Protein 2YPS (pdb70)

Nearest PDB structures (foldseek):
  2yps-assembly2_B  TM=1.010E+00  e=1.483E-20  Homo sapiens
  2yps-assembly1_A  TM=9.875E-01  e=2.876E-18  Homo sapiens
  2yps-assembly3_C  TM=1.005E+00  e=6.438E-18  Homo sapiens
  5f0p-assembly1_C  TM=9.413E-01  e=4.312E-15  Homo sapiens
  6koi-assembly3_F  TM=7.894E-01  e=1.561E-06  Homo sapiens

CATH classification: 3.30.1520.10

Foldseek 3Di:
DDDDPWDKAWAWAQPDPAQPGWIKIWIAIPDPLAPDRIAIDIGGPVLVVVLCVVCVVPFPDDFDDQDDGDCVNVVVNRVRVRVRLVVQCVDVRSSVDPSNNCSRHVD/DDKAWAWAAVDFQGRKIKIWIADPDPLAPDRIAIDIGGPVLLVVLCVVCVVPHPDDFDDQDDGDCVVVVVVNRVRVRVRLCVQCVDVRSSVDPSNNCSRHND/DDWAWAWAAPDFQPGKIKIWIADPDPLAPDRIAIDIGGPVLVVVLCVVCVVPFPDDFDDQDDGDPPVVNRVRVRVRLVVQCVDVRSSVDPSNNVSRHD/DDWAWAWAAVDAQGNKIKIWIADPDPLAPDRIAIDIGGPVLVVVLCVVCVVPFPDDFDDQDDGDVPVVNRVRVRVRLVVQCVDVRSSVDQSNNCSRHVDGD

Organism: Homo sapiens (NCBI:txid9606)

Sequence (408 aa):
SMPPSNFLEIDVSNPGRGRFTTYEIRVKTNLPIFKLKESTVRRRYSDFEWLRSELERESKVVVPPLPGKAFNFIEERKQGLEQFINKVAGHPLAQNERCLHMFLQDENFLEIDVSNGRGRFTTYEIRVKTNLPIFKLKESTVRRRYSDFEWLRSELERESKVVVPPLPGKAFDNFIEERKQGLEQFINKVAGHPLAQNERCLHMFLQDENFLEIDVSNGRGRFTTYEIRVKTNLPIFKLKESTVRRRYSDFEWLRSELERESKVVVPPLPGKAFIEERKQGLEQFINKVAGHPLAQNERCLHMFLQDNFLEIDVSNGRGRFTTYEIRVKTNLPIFKLKESTVRRRYSDFEWLRSELERESKVVVPPLPGKAFIEERKQGLEQFINKVAGHPLAQNERCLHMFLQDEII

Structure (mmCIF, N/CA/C/O backbone):
data_2YPS
#
_entry.id   2YPS
#
_cell.length_a   69.840
_cell.length_b   81.700
_cell.length_c   184.460
_cell.angle_alpha   90.00
_cell.angle_beta   90.00
_cell.angle_gamma   90.00
#
_symmetry.space_group_name_H-M   'C 2 2 21'
#
loop_
_entity.id
_entity.type
_entity.pdbx_description
1 polymer 'SORTING NEXIN-3'
2 water water
#
loop_
_atom_site.group_PDB
_atom_site.id
_atom_site.type_symbol
_atom_site.label_atom_id
_atom_site.label_alt_id
_atom_site.label_comp_id
_atom_site.label_asym_id
_atom_site.label_entity_id
_atom_site.label_seq_id
_atom_site.pdbx_PDB_ins_code
_atom_site.Cartn_x
_atom_site.Cartn_y
_atom_site.Cartn_z
_atom_site.occupancy
_atom_site.B_iso_or_equiv
_atom_site.auth_seq_id
_atom_site.auth_comp_id
_atom_site.auth_asym_id
_atom_site.auth_atom_id
_atom_site.pdbx_PDB_model_num
ATOM 1 N N . SER A 1 1 ? -15.995 28.610 -26.702 1.00 95.68 -1 SER A N 1
ATOM 2 C CA . SER A 1 1 ? -15.020 29.753 -26.633 1.00 98.55 -1 SER A CA 1
ATOM 3 C C . SER A 1 1 ? -14.868 30.490 -27.984 1.00 93.03 -1 SER A C 1
ATOM 4 O O . SER A 1 1 ? 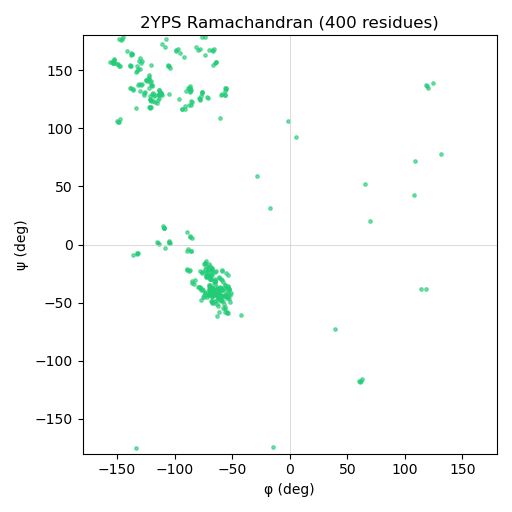-14.961 29.882 -29.060 1.00 92.10 -1 SER A O 1
ATOM 6 N N . MET A 1 2 ? -14.679 31.806 -27.900 1.00 83.19 0 MET A N 1
ATOM 7 C CA . MET A 1 2 ? -14.340 32.641 -29.047 1.00 77.10 0 MET A CA 1
ATOM 8 C C . MET A 1 2 ? -13.192 33.506 -28.538 1.00 68.99 0 MET A C 1
ATOM 9 O O . MET A 1 2 ? -13.368 34.207 -27.566 1.00 68.13 0 MET A O 1
ATOM 11 N N . PRO A 1 3 ? -12.003 33.406 -29.114 1.00 65.25 24 PRO A N 1
ATOM 12 C CA . PRO A 1 3 ? -10.874 34.161 -28.565 1.00 62.09 24 PRO A CA 1
ATOM 13 C C . PRO A 1 3 ? -10.695 35.531 -29.210 1.00 58.29 24 PRO A C 1
ATOM 14 O O . PRO A 1 3 ? -11.194 35.773 -30.301 1.00 60.75 24 PRO A O 1
ATOM 18 N N . PRO A 1 4 ? -9.965 36.429 -28.547 1.00 55.04 25 PRO A N 1
ATOM 19 C CA . PRO A 1 4 ? -9.730 37.781 -29.033 1.00 55.36 25 PRO A CA 1
ATOM 20 C C . PRO A 1 4 ? -8.688 37.798 -30.149 1.00 58.91 25 PRO A C 1
ATOM 21 O O . PRO A 1 4 ? -8.150 36.737 -30.495 1.00 57.60 25 PRO A O 1
ATOM 25 N N . SER A 1 5 ? -8.383 38.958 -30.726 1.00 67.06 26 SER A N 1
ATOM 26 C CA . SER A 1 5 ? -7.266 39.000 -31.700 1.00 70.57 26 SER A CA 1
ATOM 27 C C . SER A 1 5 ? -5.902 38.586 -31.073 1.00 73.29 26 SER A C 1
ATOM 28 O O . SER A 1 5 ? -5.275 39.363 -30.335 1.00 74.99 26 SER A O 1
ATOM 31 N N . ASN A 1 6 ? -5.436 37.395 -31.466 1.00 69.34 27 ASN A N 1
ATOM 32 C CA . ASN A 1 6 ? -4.396 36.647 -30.775 1.00 64.12 27 ASN A CA 1
ATOM 33 C C . ASN A 1 6 ? -3.514 35.993 -31.785 1.00 59.06 27 ASN A C 1
ATOM 34 O O . ASN A 1 6 ? -3.900 35.843 -32.961 1.00 56.50 27 ASN A O 1
ATOM 39 N N . PHE A 1 7 ? -2.364 35.513 -31.317 1.00 53.67 28 PHE A N 1
ATOM 40 C CA . PHE A 1 7 ? -1.587 34.572 -32.123 1.00 51.38 28 PHE A CA 1
ATOM 41 C C . PHE A 1 7 ? -1.093 33.330 -31.343 1.00 48.23 28 PHE A C 1
ATOM 42 O O . PHE A 1 7 ? -0.928 33.339 -30.124 1.00 43.00 28 PHE A O 1
ATOM 50 N N . LEU A 1 8 ? -0.898 32.256 -32.099 1.00 47.41 29 LEU A N 1
ATOM 51 C CA . LEU A 1 8 ? -0.434 30.987 -31.581 1.00 45.68 29 LEU A CA 1
ATOM 52 C C . LEU A 1 8 ? 0.348 30.275 -32.664 1.00 44.26 29 LEU A C 1
ATOM 53 O O . LEU A 1 8 ? -0.227 29.758 -33.611 1.00 46.61 29 LEU A O 1
ATOM 58 N N . GLU A 1 9 ? 1.663 30.250 -32.513 1.00 44.71 30 GLU A N 1
ATOM 59 C CA . GLU A 1 9 ? 2.533 29.562 -33.456 1.00 43.62 30 GLU A CA 1
ATOM 60 C C . GLU A 1 9 ? 3.165 28.383 -32.717 1.00 40.69 30 GLU A C 1
ATOM 61 O O . GLU A 1 9 ? 3.678 28.551 -31.612 1.00 40.12 30 GLU A O 1
ATOM 63 N N . ILE A 1 10 ? 3.084 27.198 -33.319 1.00 38.86 31 ILE A N 1
ATOM 64 C CA . ILE A 1 10 ? 3.713 26.014 -32.777 1.00 39.56 31 ILE A CA 1
ATOM 65 C C . ILE A 1 10 ? 4.576 25.395 -33.839 1.00 42.82 31 ILE A C 1
ATOM 66 O O . ILE A 1 10 ? 4.136 25.165 -34.961 1.00 46.55 31 ILE A O 1
ATOM 71 N N . ASP A 1 11 ? 5.817 25.101 -33.490 1.00 47.39 32 ASP A N 1
ATOM 72 C CA . ASP A 1 11 ? 6.758 24.554 -34.456 1.00 51.91 32 ASP A CA 1
ATOM 73 C C . ASP A 1 11 ? 7.245 23.213 -33.986 1.00 45.94 32 ASP A C 1
ATOM 74 O O . ASP A 1 11 ? 7.539 23.030 -32.803 1.00 46.26 32 ASP A O 1
ATOM 79 N N . VAL A 1 12 ? 7.316 22.268 -34.907 1.00 44.40 33 VAL A N 1
ATOM 80 C CA . VAL A 1 12 ? 7.884 20.966 -34.596 1.00 45.30 33 VAL A CA 1
ATOM 81 C C . VAL A 1 12 ? 9.187 20.833 -35.356 1.00 48.47 33 VAL A C 1
ATOM 82 O O . VAL A 1 12 ? 9.222 21.106 -36.553 1.00 57.08 33 VAL A O 1
ATOM 86 N N . SER A 1 13 ? 10.263 20.456 -34.677 1.00 52.15 34 SER A N 1
ATOM 87 C CA . SER A 1 13 ? 11.591 20.364 -35.324 1.00 57.65 34 SER A CA 1
ATOM 88 C C . SER A 1 13 ? 12.437 19.280 -34.693 1.00 61.20 34 SER A C 1
ATOM 89 O O . SER A 1 13 ? 12.232 18.959 -33.536 1.00 56.54 34 SER A O 1
ATOM 92 N N . ASN A 1 14 ? 13.401 18.729 -35.433 1.00 76.24 35 ASN A N 1
ATOM 93 C CA . ASN A 1 14 ? 14.280 17.650 -34.837 1.00 86.86 35 ASN A CA 1
ATOM 94 C C . ASN A 1 14 ? 15.394 17.931 -33.778 1.00 96.89 35 ASN A C 1
ATOM 95 O O . ASN A 1 14 ? 15.542 17.167 -32.803 1.00 100.28 35 ASN A O 1
ATOM 100 N N . PRO A 1 15 ? 16.169 19.015 -33.949 1.00 112.74 36 PRO A N 1
ATOM 101 C CA . PRO A 1 15 ? 17.509 19.096 -33.326 1.00 124.24 36 PRO A CA 1
ATOM 102 C C . PRO A 1 15 ? 17.680 18.305 -32.021 1.00 117.59 36 PRO A C 1
ATOM 103 O O . PRO A 1 15 ? 18.695 17.635 -31.841 1.00 107.69 36 PRO A O 1
ATOM 107 N N . GLY A 1 21 ? 16.841 11.136 -30.747 1.00 79.30 42 GLY A N 1
ATOM 108 C CA . GLY A 1 21 ? 17.167 9.789 -30.271 1.00 83.76 42 GLY A CA 1
ATOM 109 C C . GLY A 1 21 ? 16.910 8.664 -31.276 1.00 83.72 42 GLY A C 1
ATOM 110 O O . GLY A 1 21 ? 16.554 8.912 -32.434 1.00 84.78 42 GLY A O 1
ATOM 111 N N . ARG A 1 22 ? 17.104 7.421 -30.817 1.00 89.85 43 ARG A N 1
ATOM 112 C CA . ARG A 1 22 ? 16.837 6.200 -31.627 1.00 91.59 43 ARG A CA 1
ATOM 113 C C . ARG A 1 22 ? 15.543 5.484 -31.177 1.00 82.67 43 ARG A C 1
ATOM 114 O O . ARG A 1 22 ? 15.324 5.300 -29.973 1.00 76.39 43 ARG A O 1
ATOM 116 N N . GLY A 1 23 ? 14.659 5.170 -32.131 1.00 75.85 44 GLY A N 1
ATOM 117 C CA . GLY A 1 23 ? 13.440 4.390 -31.851 1.00 64.10 44 GLY A CA 1
ATOM 118 C C . GLY A 1 23 ? 12.466 5.055 -30.896 1.00 58.68 44 GLY A C 1
ATOM 119 O O . GLY A 1 23 ? 11.891 6.103 -31.199 1.00 62.79 44 GLY A O 1
ATOM 120 N N . ARG A 1 24 ? 12.253 4.455 -29.724 1.00 49.83 45 ARG A N 1
ATOM 121 C CA . ARG A 1 24 ? 11.359 5.054 -28.766 1.00 44.76 45 ARG A CA 1
ATOM 122 C C . ARG A 1 24 ? 11.953 6.300 -28.153 1.00 41.88 45 ARG A C 1
ATOM 123 O O . ARG A 1 24 ? 11.223 7.087 -27.584 1.00 40.99 45 ARG A O 1
ATOM 131 N N . PHE A 1 25 ? 13.261 6.475 -28.224 1.00 39.88 46 PHE A N 1
ATOM 132 C CA . PHE A 1 25 ? 13.874 7.681 -27.672 1.00 37.31 46 PHE A CA 1
ATOM 133 C C . PHE A 1 25 ? 13.887 8.839 -28.646 1.00 35.68 46 PHE A C 1
ATOM 134 O O . PHE A 1 25 ? 14.209 9.932 -28.284 1.00 35.07 46 PHE A O 1
ATOM 142 N N . THR A 1 26 ? 13.478 8.624 -29.880 1.00 35.79 47 THR A N 1
ATOM 143 C CA . THR A 1 26 ? 13.321 9.728 -30.829 1.00 35.77 47 THR A CA 1
ATOM 144 C C . THR A 1 26 ? 12.382 10.774 -30.263 1.00 35.50 47 THR A C 1
ATOM 145 O O . THR A 1 26 ? 11.287 10.462 -29.846 1.00 36.39 47 THR A O 1
ATOM 149 N N . THR A 1 27 ? 12.804 12.016 -30.261 1.00 38.77 48 THR A N 1
ATOM 150 C CA . THR A 1 27 ? 12.002 13.110 -29.758 1.00 41.55 48 THR A CA 1
ATOM 151 C C . THR A 1 27 ? 11.947 14.254 -30.755 1.00 41.39 48 THR A C 1
ATOM 152 O O . THR A 1 27 ? 12.821 14.377 -31.596 1.00 37.31 48 THR A O 1
ATOM 156 N N . TYR A 1 28 ? 10.936 15.119 -30.582 1.00 40.53 49 TYR A N 1
ATOM 157 C CA . TYR A 1 28 ? 10.743 16.288 -31.405 1.00 41.69 49 TYR A CA 1
ATOM 158 C C . TYR A 1 28 ? 10.756 17.497 -30.483 1.00 42.32 49 TYR A C 1
ATOM 159 O O . TYR A 1 28 ? 10.303 17.423 -29.361 1.00 50.68 49 TYR A O 1
ATOM 168 N N . GLU A 1 29 ? 11.309 18.602 -30.936 1.00 41.89 50 GLU A N 1
ATOM 169 C CA . GLU A 1 29 ? 11.318 19.803 -30.148 1.00 41.65 50 GLU A CA 1
ATOM 170 C C . GLU A 1 29 ? 10.043 20.502 -30.538 1.00 37.45 50 GLU A C 1
ATOM 171 O O . GLU A 1 29 ? 9.716 20.563 -31.725 1.00 36.06 50 GLU A O 1
ATOM 174 N N . ILE A 1 30 ? 9.278 20.965 -29.554 1.00 34.68 51 ILE A N 1
ATOM 175 C CA . ILE A 1 30 ? 8.036 21.665 -29.830 1.00 33.24 51 ILE A CA 1
ATOM 176 C C . ILE A 1 30 ? 8.116 23.043 -29.213 1.00 33.83 51 ILE A C 1
ATOM 177 O O . ILE A 1 30 ? 8.228 23.171 -28.001 1.00 34.44 51 ILE A O 1
ATOM 182 N N . ARG A 1 31 ? 8.035 24.056 -30.062 1.00 34.72 52 ARG A N 1
ATOM 183 C CA . ARG A 1 31 ? 8.213 25.454 -29.676 1.00 39.62 52 ARG A CA 1
ATOM 184 C C . ARG A 1 31 ? 6.881 26.178 -29.823 1.00 39.20 52 ARG A C 1
ATOM 185 O O . ARG A 1 31 ? 6.230 26.059 -30.851 1.00 40.22 52 ARG A O 1
ATOM 187 N N . VAL A 1 32 ? 6.478 26.888 -28.783 1.00 39.14 53 VAL A N 1
ATOM 188 C CA . VAL A 1 32 ? 5.219 27.624 -28.763 1.00 39.99 53 VAL A CA 1
ATOM 189 C C . VAL A 1 32 ? 5.496 29.097 -28.519 1.00 40.83 53 VAL A C 1
ATOM 190 O O . VAL A 1 32 ? 6.245 29.445 -27.595 1.00 42.23 53 VAL A O 1
ATOM 194 N N . LYS A 1 33 ? 4.953 29.941 -29.375 1.00 41.08 54 LYS A N 1
ATOM 195 C CA . LYS A 1 33 ? 4.937 31.385 -29.149 1.00 45.28 54 LYS A CA 1
ATOM 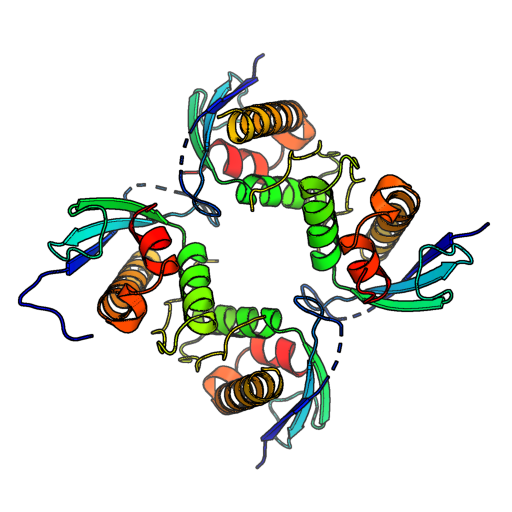196 C C . LYS A 1 33 ? 3.497 31.790 -29.148 1.00 39.61 54 LYS A C 1
ATOM 197 O O . LYS A 1 33 ? 2.783 31.518 -30.115 1.00 36.65 54 LYS A O 1
ATOM 203 N N . THR A 1 34 ? 3.068 32.442 -28.089 1.00 37.30 55 THR A N 1
ATOM 204 C CA . THR A 1 34 ? 1.711 32.897 -28.037 1.00 38.18 55 THR A CA 1
ATOM 205 C C . THR A 1 34 ? 1.535 34.072 -27.101 1.00 39.55 55 THR A C 1
ATOM 206 O O . THR A 1 34 ? 2.325 34.256 -26.167 1.00 40.08 55 THR A O 1
ATOM 210 N N . ASN A 1 35 ? 0.469 34.838 -27.345 1.00 40.58 56 ASN A N 1
ATOM 211 C CA . ASN A 1 35 ? -0.025 35.818 -26.379 1.00 42.14 56 ASN A CA 1
ATOM 212 C C . ASN A 1 35 ? -1.342 35.424 -25.729 1.00 45.26 56 ASN A C 1
ATOM 213 O O . ASN A 1 35 ? -2.014 36.269 -25.139 1.00 49.73 56 ASN A O 1
ATOM 218 N N . LEU A 1 36 ? -1.747 34.161 -25.861 1.00 49.30 57 LEU A N 1
ATOM 219 C CA . LEU A 1 36 ? -3.023 33.704 -25.291 1.00 49.58 57 LEU A CA 1
ATOM 220 C C . LEU A 1 36 ? -2.836 33.512 -23.791 1.00 51.23 57 LEU A C 1
ATOM 221 O O . LEU A 1 36 ? -1.862 32.891 -23.369 1.00 52.28 57 LEU A O 1
ATOM 226 N N . PRO A 1 37 ? -3.715 34.112 -22.968 1.00 50.69 58 PRO A N 1
ATOM 227 C CA . PRO A 1 37 ? -3.500 34.085 -21.515 1.00 52.10 58 PRO A CA 1
ATOM 228 C C . PRO A 1 37 ? -3.626 32.681 -20.860 1.00 55.20 58 PRO A C 1
ATOM 229 O O . PRO A 1 37 ? -3.073 32.449 -19.780 1.00 53.48 58 PRO A O 1
ATOM 233 N N . ILE A 1 38 ? -4.374 31.788 -21.514 1.00 54.01 59 ILE A N 1
ATOM 234 C CA . ILE A 1 38 ? -4.632 30.439 -21.028 1.00 54.71 59 ILE A CA 1
ATOM 235 C C . ILE A 1 38 ? -3.315 29.655 -20.856 1.00 53.84 59 ILE A C 1
ATOM 236 O O . ILE A 1 38 ? -3.220 28.836 -19.964 1.00 56.13 59 ILE A O 1
ATOM 241 N N . PHE A 1 39 ? -2.304 29.964 -21.665 1.00 50.51 60 PHE A N 1
ATOM 242 C CA . PHE A 1 39 ? -0.957 29.389 -21.534 1.00 49.82 60 PHE A CA 1
ATOM 243 C C . PHE A 1 39 ? -0.098 29.999 -20.425 1.00 47.69 60 PHE A C 1
ATOM 244 O O . PHE A 1 39 ? 0.093 31.180 -20.394 1.00 52.87 60 PHE A O 1
ATOM 252 N N . LYS A 1 40 ? 0.413 29.196 -19.516 1.00 48.45 61 LYS A N 1
ATOM 253 C CA . LYS A 1 40 ? 1.331 29.686 -18.483 1.00 53.32 61 LYS A CA 1
ATOM 254 C C . LYS A 1 40 ? 2.555 30.453 -19.052 1.00 53.30 61 LYS A C 1
ATOM 255 O O . LYS A 1 40 ? 2.985 31.422 -18.467 1.00 53.00 61 LYS A O 1
ATOM 257 N N . LEU A 1 41 ? 3.083 30.025 -20.195 1.00 52.47 62 LEU A N 1
ATOM 258 C CA . LEU A 1 41 ? 4.277 30.647 -20.789 1.00 52.74 62 LEU A CA 1
ATOM 259 C C . LEU A 1 41 ? 4.006 31.142 -22.188 1.00 50.54 62 LEU A C 1
ATOM 260 O O . LEU A 1 41 ? 3.275 30.511 -22.956 1.00 48.25 62 LEU A O 1
ATOM 265 N N . LYS A 1 42 ? 4.591 32.276 -22.532 1.00 49.43 63 LYS A N 1
ATOM 266 C CA . LYS A 1 42 ? 4.334 32.896 -23.827 1.00 51.20 63 LYS A CA 1
ATOM 267 C C . LYS A 1 42 ? 5.318 32.379 -24.869 1.00 48.68 63 LYS A C 1
ATOM 268 O O . LYS A 1 42 ? 5.068 32.463 -26.058 1.00 47.06 63 LYS A O 1
ATOM 274 N N . GLU A 1 43 ? 6.438 31.865 -24.392 1.00 49.40 64 GLU A N 1
ATOM 275 C CA . GLU A 1 43 ? 7.415 31.194 -25.214 1.00 52.77 64 GLU A CA 1
ATOM 276 C C . GLU A 1 43 ? 7.838 29.946 -24.460 1.00 50.35 64 GLU A C 1
ATOM 277 O O . GLU A 1 43 ? 8.136 30.033 -23.261 1.00 49.13 64 GLU A O 1
ATOM 283 N N . SER A 1 44 ? 7.894 28.805 -25.147 1.00 43.34 65 SER A N 1
ATOM 284 C CA . SER A 1 44 ? 8.340 27.599 -24.499 1.00 40.56 65 SER A CA 1
ATOM 285 C C . SER A 1 44 ? 8.960 26.651 -25.474 1.00 37.90 65 SER A C 1
ATOM 286 O O . SER A 1 44 ? 8.698 26.719 -26.659 1.00 36.28 65 SER A O 1
ATOM 289 N N . THR A 1 45 ? 9.755 25.735 -24.942 1.00 38.48 66 THR A N 1
ATOM 290 C CA . THR A 1 45 ? 10.229 24.590 -25.681 1.00 38.22 66 THR A CA 1
ATOM 291 C C . THR A 1 45 ? 10.031 23.320 -24.866 1.00 37.70 66 THR A C 1
ATOM 292 O O . THR A 1 45 ? 10.301 23.288 -23.674 1.00 37.72 66 THR A O 1
ATOM 296 N N . VAL A 1 46 ? 9.565 22.255 -25.513 1.00 34.88 67 VAL A N 1
ATOM 297 C CA . VAL A 1 46 ? 9.529 20.979 -24.846 1.00 33.14 67 VAL A CA 1
ATOM 298 C C . VAL A 1 46 ? 9.994 19.949 -25.801 1.00 32.88 67 VAL A C 1
ATOM 299 O O . VAL A 1 46 ? 10.034 20.183 -27.003 1.00 33.70 67 VAL A O 1
ATOM 303 N N . ARG A 1 47 ? 10.326 18.794 -25.253 1.00 33.89 68 ARG A N 1
ATOM 304 C CA . ARG A 1 47 ? 10.775 17.661 -26.043 1.00 33.74 68 ARG A CA 1
ATOM 305 C C . ARG A 1 47 ? 9.727 16.548 -25.894 1.00 31.57 68 ARG A C 1
ATOM 306 O O . ARG A 1 47 ? 9.420 16.108 -24.782 1.00 32.05 68 ARG A O 1
ATOM 310 N N . ARG A 1 48 ? 9.164 16.116 -27.004 1.00 29.43 69 ARG A N 1
ATOM 311 C CA . ARG A 1 48 ? 8.096 15.134 -26.977 1.00 28.34 69 ARG A CA 1
ATOM 312 C C . ARG A 1 48 ? 8.358 13.991 -27.914 1.00 29.19 69 ARG A C 1
ATOM 313 O O . ARG A 1 48 ? 8.992 14.136 -28.952 1.00 30.92 69 ARG A O 1
ATOM 321 N N . ARG A 1 49 ? 7.839 12.842 -27.561 1.00 30.27 70 ARG A N 1
ATOM 322 C CA . ARG A 1 49 ? 7.928 11.675 -28.421 1.00 30.96 70 ARG A CA 1
ATOM 323 C C . ARG A 1 49 ? 6.670 11.488 -29.186 1.00 30.76 70 ARG A C 1
ATOM 324 O O . ARG A 1 49 ? 5.638 12.079 -28.884 1.00 31.54 70 ARG A O 1
ATOM 332 N N . TYR A 1 50 ? 6.746 10.635 -30.177 1.00 31.69 71 TYR A N 1
ATOM 333 C CA . TYR A 1 50 ? 5.577 10.310 -30.936 1.00 32.06 71 TYR A CA 1
ATOM 334 C C . TYR A 1 50 ? 4.500 9.840 -29.995 1.00 33.54 71 TYR A C 1
ATOM 335 O O . TYR A 1 50 ? 3.332 10.186 -30.136 1.00 37.35 71 TYR A O 1
ATOM 344 N N . SER A 1 51 ? 4.869 9.051 -29.012 1.00 34.02 72 SER A N 1
ATOM 345 C CA . SER A 1 51 ? 3.834 8.446 -28.199 1.00 36.64 72 SER A CA 1
ATOM 346 C C . SER A 1 51 ? 3.058 9.473 -27.305 1.00 34.04 72 SER A C 1
ATOM 347 O O . SER A 1 51 ? 1.996 9.136 -26.770 1.00 34.17 72 SER A O 1
ATOM 350 N N . ASP A 1 52 ? 3.669 10.625 -27.073 1.00 31.43 73 ASP A N 1
ATOM 351 C CA . ASP A 1 52 ? 3.049 11.677 -26.342 1.00 31.96 73 ASP A CA 1
ATOM 352 C C . ASP A 1 52 ? 1.910 12.257 -27.199 1.00 33.36 73 ASP A C 1
ATOM 353 O O . ASP A 1 52 ? 0.960 12.823 -26.670 1.00 32.34 73 ASP A O 1
ATOM 358 N N . PHE A 1 53 ? 2.032 12.145 -28.511 1.00 33.63 74 PHE A N 1
ATOM 359 C CA . PHE A 1 53 ? 0.993 12.632 -29.399 1.00 34.57 74 PHE A CA 1
ATOM 360 C C . PHE A 1 53 ? -0.152 11.652 -29.349 1.00 33.23 74 PHE A C 1
ATOM 361 O O . PHE A 1 53 ? -1.288 12.040 -29.297 1.00 37.94 74 PHE A O 1
ATOM 369 N N . GLU A 1 54 ? 0.152 10.389 -29.422 1.00 30.97 75 GLU A N 1
ATOM 370 C CA . GLU A 1 54 ? -0.848 9.361 -29.198 1.00 30.99 75 GLU A CA 1
ATOM 371 C C . GLU A 1 54 ? -1.561 9.596 -27.874 1.00 31.27 75 GLU A C 1
ATOM 372 O O . GLU A 1 54 ? -2.769 9.510 -27.791 1.00 32.02 75 GLU A O 1
ATOM 378 N N . TRP A 1 55 ? -0.803 9.862 -26.813 1.00 32.37 76 TRP A N 1
ATOM 379 C CA . TRP A 1 55 ? -1.388 10.066 -25.469 1.00 32.70 76 TRP A CA 1
ATOM 380 C C . TRP A 1 55 ? -2.301 11.255 -25.460 1.00 33.68 76 TRP A C 1
ATOM 381 O O . TRP A 1 55 ? -3.375 11.173 -24.908 1.00 36.31 76 TRP A O 1
ATOM 392 N N . LEU A 1 56 ? -1.895 12.339 -26.117 1.00 31.22 77 LEU A N 1
ATOM 393 C CA . LEU A 1 56 ? -2.697 13.514 -26.148 1.00 30.94 77 LEU A CA 1
ATOM 394 C C . LEU A 1 56 ? -4.019 13.219 -26.818 1.00 32.22 77 LEU A C 1
ATOM 395 O O . LEU A 1 56 ? -5.073 13.656 -26.331 1.00 33.21 77 LEU A O 1
ATOM 400 N N . ARG A 1 57 ? -3.973 12.498 -27.933 1.00 31.28 78 ARG A N 1
ATOM 401 C CA . ARG A 1 57 ? -5.172 12.201 -28.685 1.00 31.07 78 ARG A CA 1
ATOM 402 C C . ARG A 1 57 ? -6.143 11.395 -27.832 1.00 33.17 78 ARG A C 1
ATOM 403 O O . ARG A 1 57 ? -7.362 11.638 -27.872 1.00 36.27 78 ARG A O 1
ATOM 411 N N . SER A 1 58 ? -5.637 10.430 -27.072 1.00 32.35 79 SER A N 1
ATOM 412 C CA . SER A 1 58 ? -6.506 9.655 -26.223 1.00 33.72 79 SER A CA 1
ATOM 413 C C . SER A 1 58 ? -7.075 10.435 -25.048 1.00 36.04 79 SER A C 1
ATOM 414 O O . SER A 1 58 ? -8.221 10.196 -24.701 1.00 38.10 79 SER A O 1
ATOM 417 N N . GLU A 1 59 ? -6.292 11.316 -24.417 1.00 34.40 80 GLU A N 1
ATOM 418 C CA . GLU A 1 59 ? -6.825 12.112 -23.346 1.00 36.28 80 GLU A CA 1
ATOM 419 C C . GLU A 1 59 ? -7.957 12.934 -23.917 1.00 35.52 80 GLU A C 1
ATOM 420 O O . GLU A 1 59 ? -9.016 13.022 -23.310 1.00 35.44 80 GLU A O 1
ATOM 426 N N . LEU A 1 60 ? -7.736 13.540 -25.072 1.00 34.02 81 LEU A N 1
ATOM 427 C CA . LEU A 1 60 ? -8.736 14.422 -25.631 1.00 34.64 81 LEU A CA 1
ATOM 428 C C . LEU A 1 60 ? -10.024 13.679 -25.965 1.00 38.36 81 LEU A C 1
ATOM 429 O O . LEU A 1 60 ? -11.097 14.216 -25.762 1.00 39.25 81 LEU A O 1
ATOM 434 N N . GLU A 1 61 ? -9.922 12.439 -26.431 1.00 38.86 82 GLU A N 1
ATOM 435 C CA . GLU A 1 61 ? -11.124 11.677 -26.750 1.00 39.88 82 GLU A CA 1
ATOM 436 C C . GLU A 1 61 ? -11.838 11.277 -25.483 1.00 42.88 82 GLU A C 1
ATOM 437 O O . GLU A 1 61 ? -13.011 11.033 -25.503 1.00 42.13 82 GLU A O 1
ATOM 443 N N . ARG A 1 62 ? -11.100 11.132 -24.394 1.00 48.10 83 ARG A N 1
ATOM 444 C CA . ARG A 1 62 ? -11.696 10.775 -23.137 1.00 54.85 83 ARG A CA 1
ATOM 445 C C . ARG A 1 62 ? -12.422 11.934 -22.486 1.00 58.97 83 ARG A C 1
ATOM 446 O O . ARG A 1 62 ? -13.497 11.734 -21.966 1.00 73.31 83 ARG A O 1
ATOM 454 N N . GLU A 1 63 ? -11.873 13.133 -22.567 1.00 61.43 84 GLU A N 1
ATOM 455 C CA . GLU A 1 63 ? -12.291 14.247 -21.721 1.00 67.61 84 GLU A CA 1
ATOM 456 C C . GLU A 1 63 ? -12.938 15.388 -22.464 1.00 70.66 84 GLU A C 1
ATOM 457 O O . GLU A 1 63 ? -13.252 16.402 -21.864 1.00 77.78 84 GLU A O 1
ATOM 463 N N . SER A 1 64 ? -13.085 15.270 -23.773 1.00 71.81 85 SER A N 1
ATOM 464 C CA . SER A 1 64 ? -13.535 16.393 -24.579 1.00 67.27 85 SER A CA 1
ATOM 465 C C . SER A 1 64 ? -14.387 15.856 -25.702 1.00 72.39 85 SER A C 1
ATOM 466 O O . SER A 1 64 ? -14.526 14.636 -25.871 1.00 60.97 85 SER A O 1
ATOM 468 N N . LYS A 1 65 ? -14.921 16.786 -26.483 1.00 76.24 86 LYS A N 1
ATOM 469 C CA . LYS A 1 65 ? -15.697 16.452 -27.664 1.00 87.43 86 LYS A CA 1
ATOM 470 C C . LYS A 1 65 ? -14.876 16.714 -28.931 1.00 84.70 86 LYS A C 1
ATOM 471 O O . LYS A 1 65 ? -15.365 16.531 -30.044 1.00 84.77 86 LYS A O 1
ATOM 473 N N . VAL A 1 66 ? -13.624 17.131 -28.755 1.00 85.55 87 VAL A N 1
ATOM 474 C CA . VAL A 1 66 ? -12.742 17.434 -29.892 1.00 80.92 87 VAL A CA 1
ATOM 475 C C . VAL A 1 66 ? -12.633 16.210 -30.807 1.00 71.22 87 VAL A C 1
ATOM 476 O O . VAL A 1 66 ? -12.504 15.087 -30.312 1.00 63.58 87 VAL A O 1
ATOM 480 N N . VAL A 1 67 ? -12.753 16.432 -32.117 1.00 61.97 88 VAL A N 1
ATOM 481 C CA . VAL A 1 67 ? -12.431 15.405 -33.099 1.00 65.38 88 VAL A CA 1
ATOM 482 C C . VAL A 1 67 ? -10.981 15.642 -33.504 1.00 58.54 88 VAL A C 1
ATOM 483 O O . VAL A 1 67 ? -10.635 16.684 -34.035 1.00 55.65 88 VAL A O 1
ATOM 487 N N . VAL A 1 68 ? -10.145 14.668 -33.210 1.00 52.06 89 VAL A N 1
ATOM 488 C CA . VAL A 1 68 ? -8.717 14.842 -33.273 1.00 50.95 89 VAL A CA 1
ATOM 489 C C . VAL A 1 68 ? -8.245 14.552 -34.700 1.00 46.37 89 VAL A C 1
ATOM 490 O O . VAL A 1 68 ? -8.649 13.569 -35.284 1.00 45.80 89 VAL A O 1
ATOM 494 N N . PRO A 1 69 ? -7.431 15.430 -35.278 1.00 41.14 90 PRO A N 1
ATOM 495 C CA . PRO A 1 69 ? -6.960 15.140 -36.622 1.00 42.01 90 PRO A CA 1
ATOM 496 C C . PRO A 1 69 ? -6.049 13.915 -36.663 1.00 39.44 90 PRO A C 1
ATOM 497 O O . PRO A 1 69 ? -5.594 13.466 -35.624 1.00 40.11 90 PRO A O 1
ATOM 501 N N . PRO A 1 70 ? -5.745 13.413 -37.855 1.00 39.33 91 PRO A N 1
ATOM 502 C CA . PRO A 1 70 ? -4.897 12.210 -37.980 1.00 39.83 91 PRO A CA 1
ATOM 503 C C . PRO A 1 70 ? -3.484 12.432 -37.540 1.00 40.26 91 PRO A C 1
ATOM 504 O O . PRO A 1 70 ? -3.007 13.589 -37.533 1.00 45.55 91 PRO A O 1
ATOM 508 N N . LEU A 1 71 ? -2.835 11.357 -37.121 1.00 39.39 92 LEU A N 1
ATOM 509 C CA . LEU A 1 71 ? -1.399 11.385 -36.868 1.00 39.60 92 LEU A CA 1
ATOM 510 C C . LEU A 1 71 ? -0.760 10.644 -38.016 1.00 38.65 92 LEU A C 1
ATOM 511 O O . LEU A 1 71 ? -1.407 9.794 -38.599 1.00 38.31 92 LEU A O 1
ATOM 516 N N . PRO A 1 72 ? 0.516 10.972 -38.342 1.00 39.99 93 PRO A N 1
ATOM 517 C CA . PRO A 1 72 ? 1.116 10.529 -39.614 1.00 40.17 93 PRO A CA 1
ATOM 518 C C . PRO A 1 72 ? 1.585 9.095 -39.657 1.00 42.95 93 PRO A C 1
ATOM 519 O O . PRO A 1 72 ? 1.636 8.521 -40.744 1.00 46.67 93 PRO A O 1
ATOM 523 N N . GLY A 1 73 ? 1.864 8.486 -38.502 1.00 43.50 94 GLY A N 1
ATOM 524 C CA . GLY A 1 73 ? 2.275 7.079 -38.451 1.00 41.15 94 GLY A CA 1
ATOM 525 C C . GLY A 1 73 ? 3.588 7.046 -37.740 1.00 42.65 94 GLY A C 1
ATOM 526 O O . GLY A 1 73 ? 4.432 7.868 -38.020 1.00 41.75 94 GLY A O 1
ATOM 527 N N . LYS A 1 74 ? 3.784 6.060 -36.870 1.00 47.98 95 LYS A N 1
ATOM 528 C CA . LYS A 1 74 ? 5.047 5.886 -36.151 1.00 52.29 95 LYS A CA 1
ATOM 529 C C . LYS A 1 74 ? 6.121 5.351 -37.091 1.00 65.47 95 LYS A C 1
ATOM 530 O O . LYS A 1 74 ? 5.823 4.790 -38.171 1.00 64.82 95 LYS A O 1
ATOM 534 N N . ALA A 1 75 ? 7.375 5.481 -36.658 1.00 78.43 96 ALA A N 1
ATOM 535 C CA . ALA A 1 75 ? 8.520 5.203 -37.523 1.00 88.36 96 ALA A CA 1
ATOM 536 C C . ALA A 1 75 ? 8.777 3.725 -37.698 1.00 103.42 96 ALA A C 1
ATOM 537 O O . ALA A 1 75 ? 8.992 3.317 -38.820 1.00 106.13 96 ALA A O 1
ATOM 539 N N . PHE A 1 76 ? 8.790 2.959 -36.600 1.00 111.13 97 PHE A N 1
ATOM 540 C CA . PHE A 1 76 ? 9.012 1.501 -36.606 1.00 115.95 97 PHE A CA 1
ATOM 541 C C . PHE A 1 76 ? 8.817 0.839 -37.986 1.00 121.37 97 PHE A C 1
ATOM 542 O O . PHE A 1 76 ? 9.189 -0.323 -38.219 1.00 119.48 97 PHE A O 1
ATOM 544 N N . ASN A 1 92 ? 13.260 12.340 -46.296 1.00 109.60 113 ASN A N 1
ATOM 545 C CA . ASN A 1 92 ? 12.054 11.700 -46.838 1.00 110.73 113 ASN A CA 1
ATOM 546 C C . ASN A 1 92 ? 11.070 11.266 -45.735 1.00 108.74 113 ASN A C 1
ATOM 547 O O . ASN A 1 92 ? 10.007 11.900 -45.522 1.00 92.46 113 ASN A O 1
ATOM 549 N N . PHE A 1 93 ? 11.463 10.197 -45.030 1.00 110.67 114 PHE A N 1
ATOM 550 C CA . PHE A 1 93 ? 10.631 9.554 -43.995 1.00 101.21 114 PHE A CA 1
ATOM 551 C C . PHE A 1 93 ? 10.381 10.555 -42.855 1.00 97.29 114 PHE A C 1
ATOM 552 O O . PHE A 1 93 ? 9.246 10.983 -42.633 1.00 90.38 114 PHE A O 1
ATOM 554 N N . ILE A 1 94 ? 11.457 10.997 -42.206 1.00 95.48 115 ILE A N 1
ATOM 555 C CA . ILE A 1 94 ? 11.352 11.858 -41.030 1.00 92.44 115 ILE A CA 1
ATOM 556 C C . ILE A 1 94 ? 10.746 13.250 -41.290 1.00 86.93 115 ILE A C 1
ATOM 557 O O . ILE A 1 94 ? 10.077 13.787 -40.410 1.00 82.34 115 ILE A O 1
ATOM 559 N N . GLU A 1 95 ? 10.937 13.833 -42.474 1.00 84.16 116 GLU A N 1
ATOM 560 C CA . GLU A 1 95 ? 10.442 15.204 -42.701 1.00 85.67 116 GLU A CA 1
ATOM 561 C C . GLU A 1 95 ? 8.925 15.212 -42.966 1.00 84.34 116 GLU A C 1
ATOM 562 O O . GLU A 1 95 ? 8.229 16.135 -42.530 1.00 87.39 116 GLU A O 1
ATOM 564 N N . GLU A 1 96 ? 8.420 14.201 -43.677 1.00 81.88 117 GLU A N 1
ATOM 565 C CA . GLU A 1 96 ? 6.957 14.033 -43.844 1.00 80.04 117 GLU A CA 1
ATOM 566 C C . GLU A 1 96 ? 6.269 13.885 -42.468 1.00 72.76 117 GLU A C 1
ATOM 567 O O . GLU A 1 96 ? 5.168 14.431 -42.233 1.00 69.70 117 GLU A O 1
ATOM 569 N N . ARG A 1 97 ? 6.946 13.153 -41.576 1.00 62.69 118 ARG A N 1
ATOM 570 C CA . ARG A 1 97 ? 6.433 12.847 -40.257 1.00 58.17 118 ARG A CA 1
ATOM 571 C C . ARG A 1 97 ? 6.374 14.120 -39.428 1.00 59.46 118 ARG A C 1
ATOM 572 O O . ARG A 1 97 ? 5.339 14.418 -38.835 1.00 61.71 118 ARG A O 1
ATOM 577 N N . LYS A 1 98 ? 7.459 14.884 -39.425 1.00 62.27 119 LYS A N 1
ATOM 578 C CA . LYS A 1 98 ? 7.492 16.202 -38.750 1.00 66.03 119 LYS A CA 1
ATOM 579 C C . LYS A 1 98 ? 6.369 17.139 -39.224 1.00 63.12 119 LYS A C 1
ATOM 580 O O . LYS A 1 98 ? 5.661 17.736 -38.424 1.00 60.81 119 LYS A O 1
ATOM 582 N N . GLN A 1 99 ? 6.181 17.224 -40.530 1.00 65.91 120 GLN A N 1
ATOM 583 C CA . GLN A 1 99 ? 5.140 18.091 -41.062 1.00 63.05 120 GLN A CA 1
ATOM 584 C C . GLN A 1 99 ? 3.758 17.600 -40.629 1.00 59.69 120 GLN A C 1
ATOM 585 O O . GLN A 1 99 ? 2.858 18.410 -40.461 1.00 59.36 120 GLN A O 1
ATOM 587 N N . GLY A 1 100 ? 3.590 16.287 -40.464 1.00 54.94 121 GLY A N 1
ATOM 588 C CA . GLY A 1 100 ? 2.304 15.737 -40.052 1.00 52.73 121 GLY A CA 1
ATOM 589 C C . GLY A 1 100 ? 2.014 16.081 -38.606 1.00 52.44 121 GLY A C 1
ATOM 590 O O . GLY A 1 100 ? 0.883 16.459 -38.228 1.00 48.96 121 GLY A O 1
ATOM 591 N N . LEU A 1 101 ? 3.054 15.931 -37.796 1.00 49.58 122 LEU A N 1
ATOM 592 C CA . LEU A 1 101 ? 2.976 16.221 -36.396 1.00 43.96 122 LEU A CA 1
ATOM 593 C C . LEU A 1 101 ? 2.676 17.690 -36.187 1.00 44.33 122 LEU A C 1
ATOM 594 O O . LEU A 1 101 ? 1.903 18.060 -35.296 1.00 41.20 122 LEU A O 1
ATOM 599 N N . GLU A 1 102 ? 3.279 18.545 -37.010 1.00 49.20 123 GLU A N 1
ATOM 600 C CA . GLU A 1 102 ? 3.054 19.990 -36.899 1.00 48.68 123 GLU A CA 1
ATOM 601 C C . GLU A 1 102 ? 1.631 20.405 -37.270 1.00 43.58 123 GLU A C 1
ATOM 602 O O . GLU A 1 102 ? 1.078 21.273 -36.618 1.00 40.74 123 GLU A O 1
ATOM 608 N N . GLN A 1 103 ? 1.060 19.834 -38.335 1.00 45.54 124 GLN A N 1
ATOM 609 C CA . GLN A 1 103 ? -0.361 20.137 -38.696 1.00 46.96 124 GLN A CA 1
ATOM 610 C C . GLN A 1 103 ? -1.269 19.697 -37.578 1.00 45.91 124 GLN A C 1
ATOM 611 O O . GLN A 1 103 ? -2.160 20.440 -37.161 1.00 52.41 124 GLN A O 1
ATOM 613 N N . PHE A 1 104 ? -1.023 18.486 -37.088 1.00 41.05 125 PHE A N 1
ATOM 614 C CA . PHE A 1 104 ? -1.805 17.922 -36.032 1.00 38.22 125 PHE A CA 1
ATOM 615 C C . PHE A 1 104 ? -1.856 18.842 -34.843 1.00 37.92 125 PHE A C 1
ATOM 616 O O . PHE A 1 104 ? -2.930 19.247 -34.421 1.00 39.05 125 PHE A O 1
ATOM 624 N N . ILE A 1 105 ? -0.694 19.182 -34.286 1.00 36.49 126 ILE A N 1
ATOM 625 C CA . ILE A 1 105 ? -0.687 19.973 -33.044 1.00 35.22 126 ILE A CA 1
ATOM 626 C C . ILE A 1 105 ? -1.199 21.403 -33.248 1.00 37.85 126 ILE A C 1
ATOM 627 O O . ILE A 1 105 ? -1.729 21.990 -32.325 1.00 40.68 126 ILE A O 1
ATOM 632 N N . ASN A 1 106 ? -1.028 21.996 -34.427 1.00 38.27 127 ASN A N 1
ATOM 633 C CA . ASN A 1 106 ? -1.634 23.302 -34.662 1.00 39.76 127 ASN A CA 1
ATOM 634 C C . ASN A 1 106 ? -3.164 23.274 -34.714 1.00 41.57 127 ASN A C 1
ATOM 635 O O . ASN A 1 106 ? -3.796 24.177 -34.194 1.00 39.46 127 ASN A O 1
ATOM 640 N N . LYS A 1 107 ? -3.754 22.268 -35.369 1.00 44.70 128 LYS A N 1
ATOM 641 C CA . LYS A 1 107 ? -5.227 22.149 -35.443 1.00 43.95 128 LYS A CA 1
ATOM 642 C C . LYS A 1 107 ? -5.815 21.911 -34.082 1.00 43.46 128 LYS A C 1
ATOM 643 O O . LYS A 1 107 ? -6.692 22.631 -33.640 1.00 43.11 128 LYS A O 1
ATOM 647 N N . VAL A 1 108 ? -5.256 20.954 -33.353 1.00 43.41 129 VAL A N 1
ATOM 648 C CA . VAL A 1 108 ? -5.705 20.706 -31.991 1.00 41.61 129 VAL A CA 1
ATOM 649 C C . VAL A 1 108 ? -5.586 21.904 -31.106 1.00 43.61 129 VAL A C 1
ATOM 650 O O . VAL A 1 108 ? -6.552 22.323 -30.498 1.00 44.05 129 VAL A O 1
ATOM 654 N N . ALA A 1 109 ? -4.400 22.493 -31.023 1.00 48.33 130 ALA A N 1
ATOM 655 C CA . ALA A 1 109 ? -4.193 23.650 -30.130 1.00 48.79 130 ALA A CA 1
ATOM 656 C C . ALA A 1 109 ? -5.020 24.849 -30.549 1.00 48.84 130 ALA A C 1
ATOM 657 O O . ALA A 1 109 ? -5.264 25.730 -29.749 1.00 51.46 130 ALA A O 1
ATOM 659 N N . GLY A 1 110 ? -5.405 24.899 -31.817 1.00 49.75 131 GLY A N 1
ATOM 660 C CA . GLY A 1 110 ? -6.248 25.975 -32.313 1.00 55.51 131 GLY A CA 1
ATOM 661 C C . GLY A 1 110 ? -7.684 25.859 -31.864 1.00 60.20 131 GLY A C 1
ATOM 662 O O . GLY A 1 110 ? -8.439 26.809 -31.948 1.00 67.82 131 GLY A O 1
ATOM 663 N N . HIS A 1 111 ? -8.055 24.680 -31.392 1.00 63.82 132 HIS A N 1
ATOM 664 C CA . HIS A 1 111 ? -9.425 24.354 -31.104 1.00 64.44 132 HIS A CA 1
ATOM 665 C C . HIS A 1 111 ? -9.730 24.836 -29.693 1.00 73.05 132 HIS A C 1
ATOM 666 O O . HIS A 1 111 ? -9.051 24.460 -28.751 1.00 69.68 132 HIS A O 1
ATOM 673 N N . PRO A 1 112 ? -10.758 25.681 -29.533 1.00 88.55 133 PRO A N 1
ATOM 674 C CA . PRO A 1 112 ? -10.941 26.319 -28.224 1.00 97.06 133 PRO A CA 1
ATOM 675 C C . PRO A 1 112 ? -11.380 25.310 -27.153 1.00 96.28 133 PRO A C 1
ATOM 676 O O . PRO A 1 112 ? -11.087 25.518 -25.971 1.00 99.33 133 PRO A O 1
ATOM 680 N N . LEU A 1 113 ? -12.033 24.220 -27.567 1.00 88.13 134 LEU A N 1
ATOM 681 C CA . LEU A 1 113 ? -12.279 23.074 -26.682 1.00 81.93 134 LEU A CA 1
ATOM 682 C C . LEU A 1 113 ? -10.997 22.383 -26.202 1.00 81.38 134 LEU A C 1
ATOM 683 O O . LEU A 1 113 ? -10.898 22.038 -25.026 1.00 89.66 134 LEU A O 1
ATOM 688 N N . ALA A 1 114 ? -10.015 22.191 -27.086 1.00 68.56 135 ALA A N 1
ATOM 689 C CA . ALA A 1 114 ? -8.754 21.592 -26.690 1.00 64.73 135 ALA A CA 1
ATOM 690 C C . ALA A 1 114 ? -7.929 22.514 -25.786 1.00 62.54 135 ALA A C 1
ATOM 691 O O . ALA A 1 114 ? -7.274 22.057 -24.853 1.00 59.55 135 ALA A O 1
ATOM 693 N N . GLN A 1 115 ? -7.967 23.811 -26.069 1.00 59.74 136 GLN A N 1
ATOM 694 C CA . GLN A 1 115 ? -7.326 24.826 -25.224 1.00 61.91 136 GLN A CA 1
ATOM 695 C C . GLN A 1 115 ? -7.758 24.813 -23.768 1.00 63.54 136 GLN A C 1
ATOM 696 O O . GLN A 1 115 ? -7.046 25.221 -22.884 1.00 75.50 136 GLN A O 1
ATOM 702 N N . ASN A 1 116 ? -8.929 24.311 -23.513 1.00 67.93 137 ASN A N 1
ATOM 703 C CA . ASN A 1 116 ? -9.439 24.277 -22.174 1.00 75.90 137 ASN A CA 1
ATOM 704 C C . ASN A 1 116 ? -8.985 23.067 -21.371 1.00 71.68 137 ASN A C 1
ATOM 705 O O . ASN A 1 116 ? -9.561 22.810 -20.310 1.00 76.30 137 ASN A O 1
ATOM 710 N N . GLU A 1 117 ? -8.095 22.240 -21.926 1.00 65.56 138 GLU A N 1
ATOM 711 C CA . GLU A 1 117 ? -7.838 20.897 -21.358 1.00 62.18 138 GLU A CA 1
ATOM 712 C C . GLU A 1 117 ? -6.443 20.792 -20.791 1.00 55.79 138 GLU A C 1
ATOM 713 O O . GLU A 1 117 ? -5.498 21.127 -21.462 1.00 57.57 138 GLU A O 1
ATOM 719 N N . ARG A 1 118 ? -6.344 20.318 -19.557 1.00 54.89 139 ARG A N 1
ATOM 720 C CA . ARG A 1 118 ? -5.087 20.212 -18.824 1.00 55.81 139 ARG A CA 1
ATOM 721 C C . ARG A 1 118 ? -4.076 19.371 -19.644 1.00 53.58 139 ARG A C 1
ATOM 722 O O . ARG A 1 118 ? -2.903 19.692 -19.686 1.00 54.97 139 ARG A O 1
ATOM 726 N N . CYS A 1 119 ? -4.558 18.368 -20.374 1.00 51.62 140 CYS A N 1
ATOM 727 C CA . CYS A 1 119 ? -3.714 17.482 -21.162 1.00 48.85 140 CYS A CA 1
ATOM 728 C C . CYS A 1 119 ? -2.963 18.193 -22.288 1.00 45.31 140 CYS A C 1
ATOM 729 O O . CYS A 1 119 ? -1.788 17.926 -22.518 1.00 41.39 140 CYS A O 1
ATOM 732 N N . LEU A 1 120 ? -3.625 19.129 -22.960 1.00 43.67 141 LEU A N 1
ATOM 733 C CA . LEU A 1 120 ? -2.948 19.958 -23.973 1.00 40.74 141 LEU A CA 1
ATOM 734 C C . LEU A 1 120 ? -1.821 20.826 -23.380 1.00 41.38 141 LEU A C 1
ATOM 735 O O . LEU A 1 120 ? -0.761 20.934 -23.949 1.00 41.17 141 LEU A O 1
ATOM 740 N N . HIS A 1 121 ? -2.064 21.437 -22.239 1.00 43.20 142 HIS A N 1
ATOM 741 C CA . HIS A 1 121 ? -1.056 22.249 -21.606 1.00 45.61 142 HIS A CA 1
ATOM 742 C C . HIS A 1 121 ? 0.107 21.448 -21.052 1.00 43.91 142 HIS A C 1
ATOM 743 O O . HIS A 1 121 ? 1.242 21.918 -21.067 1.00 42.59 142 HIS A O 1
ATOM 750 N N . MET A 1 122 ? -0.170 20.273 -20.526 1.00 43.11 143 MET A N 1
ATOM 751 C CA . MET A 1 122 ? 0.913 19.435 -20.087 1.00 46.32 143 MET A CA 1
ATOM 752 C C . MET A 1 122 ? 1.772 19.051 -21.296 1.00 42.71 143 MET A C 1
ATOM 753 O O . MET A 1 122 ? 2.997 18.992 -21.220 1.00 44.42 143 MET A O 1
ATOM 758 N N . PHE A 1 123 ? 1.114 18.788 -22.410 1.00 38.93 144 PHE A N 1
ATOM 759 C CA . PHE A 1 123 ? 1.800 18.339 -23.583 1.00 37.77 144 PHE A CA 1
ATOM 760 C C . PHE A 1 123 ? 2.671 19.446 -24.123 1.00 36.16 144 PHE A C 1
ATOM 761 O O . PHE A 1 123 ? 3.849 19.216 -24.454 1.00 36.71 144 PHE A O 1
ATOM 769 N N . LEU A 1 124 ? 2.112 20.640 -24.194 1.00 34.26 145 LEU A N 1
ATOM 770 C CA . LEU A 1 124 ? 2.781 21.749 -24.871 1.00 35.41 145 LEU A CA 1
ATOM 771 C C . LEU A 1 124 ? 3.832 22.464 -24.000 1.00 38.77 145 LEU A C 1
ATOM 772 O O . LEU A 1 124 ? 4.791 22.979 -24.527 1.00 41.88 145 LEU A O 1
ATOM 777 N N . GLN A 1 125 ? 3.647 22.499 -22.691 1.00 42.40 146 GLN A N 1
ATOM 778 C CA . GLN A 1 125 ? 4.475 23.342 -21.863 1.00 46.49 146 GLN A CA 1
ATOM 779 C C . GLN A 1 125 ? 5.011 22.769 -20.569 1.00 53.51 146 GLN A C 1
ATOM 780 O O . GLN A 1 125 ? 5.832 23.407 -19.910 1.00 60.15 146 GLN A O 1
ATOM 786 N N . ASP A 1 126 ? 4.572 21.603 -20.143 1.00 59.53 147 ASP A N 1
ATOM 787 C CA . ASP A 1 126 ? 5.036 21.140 -18.813 1.00 70.05 147 ASP A CA 1
ATOM 788 C C . ASP A 1 126 ? 4.432 22.168 -17.806 1.00 73.52 147 ASP A C 1
ATOM 789 O O . ASP A 1 126 ? 5.189 22.797 -17.027 1.00 78.12 147 ASP A O 1
ATOM 794 N N . GLU A 1 127 ? 3.116 22.404 -17.886 1.00 77.36 148 GLU A N 1
ATOM 795 C CA . GLU A 1 127 ? 2.401 23.421 -17.055 1.00 81.55 148 GLU A CA 1
ATOM 796 C C . GLU A 1 127 ? 0.914 23.095 -16.982 1.00 82.16 148 GLU A C 1
ATOM 797 O O . GLU A 1 127 ? 0.144 23.854 -16.406 1.00 92.92 148 GLU A O 1
ATOM 799 N N . ASN B 1 6 ? 38.784 0.060 -13.943 1.00 70.36 27 ASN B N 1
ATOM 800 C CA . ASN B 1 6 ? 37.479 -0.302 -14.594 1.00 72.09 27 ASN B CA 1
ATOM 801 C C . ASN B 1 6 ? 36.293 0.279 -13.819 1.00 71.68 27 ASN B C 1
ATOM 802 O O . ASN B 1 6 ? 36.018 -0.165 -12.701 1.00 66.90 27 ASN B O 1
ATOM 807 N N . PHE B 1 7 ? 35.657 1.322 -14.354 1.00 66.61 28 PHE B N 1
ATOM 808 C CA . PHE B 1 7 ? 34.604 2.000 -13.600 1.00 68.31 28 PHE B CA 1
ATOM 809 C C . PHE B 1 7 ? 33.367 2.364 -14.435 1.00 67.16 28 PHE B C 1
ATOM 810 O O . PHE B 1 7 ? 33.436 2.578 -15.652 1.00 66.62 28 PHE B O 1
ATOM 818 N N . LEU B 1 8 ? 32.245 2.453 -13.730 1.00 64.05 29 LEU B N 1
ATOM 819 C CA . LEU B 1 8 ? 30.971 2.843 -14.313 1.00 61.61 29 LEU B CA 1
ATOM 820 C C . LEU B 1 8 ?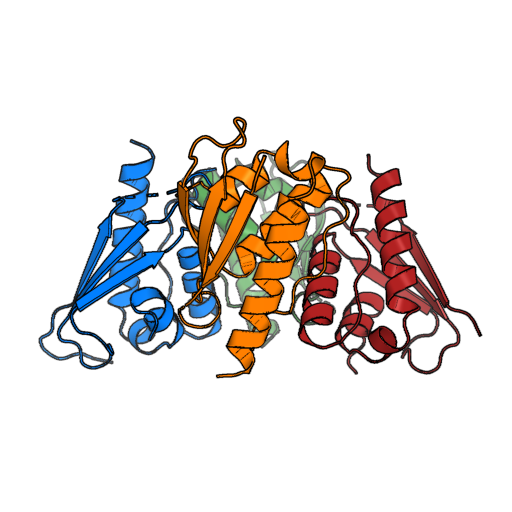 30.127 3.569 -13.271 1.00 61.11 29 LEU B C 1
ATOM 821 O O . LEU B 1 8 ? 29.649 2.962 -12.325 1.00 64.66 29 LEU B O 1
ATOM 826 N N . GLU B 1 9 ? 30.024 4.882 -13.404 1.00 54.53 30 GLU B N 1
ATOM 827 C CA . GLU B 1 9 ? 29.277 5.687 -12.470 1.00 50.58 30 GLU B CA 1
ATOM 828 C C . GLU B 1 9 ? 28.082 6.241 -13.241 1.00 47.45 30 GLU B C 1
ATOM 829 O O . GLU B 1 9 ? 28.235 6.794 -14.355 1.00 48.40 30 GLU B O 1
ATOM 831 N N . ILE B 1 10 ? 26.908 6.141 -12.631 1.00 44.34 31 ILE B N 1
ATOM 832 C CA . ILE B 1 10 ? 25.670 6.688 -13.213 1.00 44.58 31 ILE B CA 1
ATOM 833 C C . ILE B 1 10 ? 24.906 7.540 -12.197 1.00 41.97 31 ILE B C 1
ATOM 834 O O . ILE B 1 10 ? 24.770 7.159 -11.052 1.00 40.44 31 ILE B O 1
ATOM 839 N N . ASP B 1 11 ? 24.495 8.725 -12.608 1.00 43.73 32 ASP B N 1
ATOM 840 C CA . ASP B 1 11 ? 23.858 9.666 -11.701 1.00 50.93 32 ASP B CA 1
ATOM 841 C C . ASP B 1 11 ? 22.495 10.015 -12.227 1.00 48.35 32 ASP B C 1
ATOM 842 O O . ASP B 1 11 ? 22.332 10.228 -13.427 1.00 47.53 32 ASP B O 1
ATOM 847 N N . VAL B 1 12 ? 21.516 10.017 -11.334 1.00 45.95 33 VAL B N 1
ATOM 848 C CA . VAL B 1 12 ? 20.175 10.418 -11.681 1.00 47.48 33 VAL B CA 1
ATOM 849 C C . VAL B 1 12 ? 19.911 11.724 -10.978 1.00 48.85 33 VAL B C 1
ATOM 850 O O . VAL B 1 12 ? 20.111 11.817 -9.777 1.00 48.81 33 VAL B O 1
ATOM 854 N N . SER B 1 13 ? 19.449 12.729 -11.718 1.00 53.08 34 SER B N 1
ATOM 855 C CA . SER B 1 13 ? 19.173 14.041 -11.135 1.00 58.54 34 SER B CA 1
ATOM 856 C C . SER B 1 13 ? 18.007 14.730 -11.811 1.00 62.21 34 SER B C 1
ATOM 857 O O . SER B 1 13 ? 17.725 14.450 -12.971 1.00 65.02 34 SER B O 1
ATOM 860 N N . ASN B 1 14 ? 17.329 15.621 -11.082 1.00 68.70 35 ASN B N 1
ATOM 861 C CA . ASN B 1 14 ? 16.182 16.378 -11.591 1.00 72.28 35 ASN B CA 1
ATOM 862 C C . ASN B 1 14 ? 16.474 17.866 -11.760 1.00 78.08 35 ASN B C 1
ATOM 863 O O . ASN B 1 14 ? 17.073 18.264 -12.752 1.00 87.03 35 ASN B O 1
ATOM 868 N N . GLY B 1 21 ? 8.556 19.197 -15.890 1.00 72.63 42 GLY B N 1
ATOM 869 C CA . GLY B 1 21 ? 8.404 17.838 -15.390 1.00 79.60 42 GLY B CA 1
ATOM 870 C C . GLY B 1 21 ? 7.120 17.454 -14.620 1.00 81.08 42 GLY B C 1
ATOM 871 O O . GLY B 1 21 ? 7.184 17.319 -13.390 1.00 83.41 42 GLY B O 1
ATOM 872 N N . ARG B 1 22 ? 5.995 17.214 -15.316 1.00 73.19 43 ARG B N 1
ATOM 873 C CA . ARG B 1 22 ? 4.735 16.775 -14.673 1.00 82.04 43 ARG B CA 1
ATOM 874 C C . ARG B 1 22 ? 4.197 15.376 -15.129 1.00 77.09 43 ARG B C 1
ATOM 875 O O . ARG B 1 22 ? 3.958 15.159 -16.321 1.00 69.20 43 ARG B O 1
ATOM 877 N N . GLY B 1 23 ? 3.984 14.449 -14.178 1.00 72.82 44 GLY B N 1
ATOM 878 C CA . GLY B 1 23 ? 3.335 13.138 -14.462 1.00 66.55 44 GLY B CA 1
ATOM 879 C C . GLY B 1 23 ? 4.086 12.241 -15.440 1.00 61.89 44 GLY B C 1
ATOM 880 O O . GLY B 1 23 ? 5.238 11.851 -15.183 1.00 59.75 44 GLY B O 1
ATOM 881 N N . ARG B 1 24 ? 3.470 11.943 -16.589 1.00 50.34 45 ARG B N 1
ATOM 882 C CA . ARG B 1 24 ? 4.174 11.183 -17.597 1.00 43.16 45 ARG B CA 1
ATOM 883 C C . ARG B 1 24 ? 5.310 11.996 -18.227 1.00 41.65 45 ARG B C 1
ATOM 884 O O . ARG B 1 24 ? 6.156 11.411 -18.835 1.00 40.22 45 ARG B O 1
ATOM 892 N N . PHE B 1 25 ? 5.281 13.334 -18.143 1.00 38.99 46 PHE B N 1
ATOM 893 C CA . PHE B 1 25 ? 6.339 14.155 -18.739 1.00 37.04 46 PHE B CA 1
ATOM 894 C C . PHE B 1 25 ? 7.509 14.406 -17.796 1.00 37.82 46 PHE B C 1
ATOM 895 O O . PHE B 1 25 ? 8.486 14.978 -18.200 1.00 35.93 46 PHE B O 1
ATOM 903 N N . THR B 1 26 ? 7.409 13.940 -16.550 1.00 38.66 47 THR B N 1
ATOM 904 C CA . THR B 1 26 ? 8.506 14.044 -15.602 1.00 37.97 47 THR B CA 1
ATOM 905 C C . THR B 1 26 ? 9.695 13.328 -16.194 1.00 37.93 47 THR B C 1
ATOM 906 O O . THR B 1 26 ? 9.543 12.214 -16.649 1.00 40.11 47 THR B O 1
ATOM 910 N N . THR B 1 27 ? 10.847 13.976 -16.228 1.00 38.79 48 THR B N 1
ATOM 911 C CA . THR B 1 27 ? 12.043 13.375 -16.766 1.00 38.81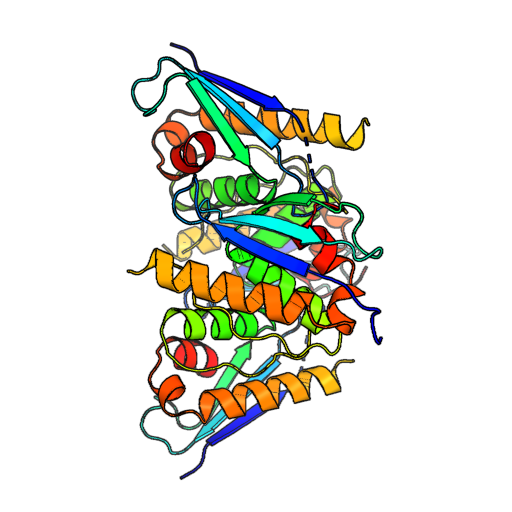 48 THR B CA 1
ATOM 912 C C . THR B 1 27 ? 13.195 13.555 -15.806 1.00 37.22 48 THR B C 1
ATOM 913 O O . THR B 1 27 ? 13.202 14.449 -14.988 1.00 35.58 48 THR B O 1
ATOM 917 N N . TYR B 1 28 ? 14.179 12.692 -15.943 1.00 37.84 49 TYR B N 1
ATOM 918 C CA . TYR B 1 28 ? 15.349 12.633 -15.074 1.00 37.72 49 TYR B CA 1
ATOM 919 C C . TYR B 1 28 ? 16.557 12.737 -15.966 1.00 36.44 49 TYR B C 1
ATOM 920 O O . TYR B 1 28 ? 16.554 12.224 -17.071 1.00 42.13 49 TYR B O 1
ATOM 929 N N . GLU B 1 29 ? 17.571 13.441 -15.534 1.00 39.14 50 GLU B N 1
ATOM 930 C CA . GLU B 1 29 ? 18.815 13.545 -16.292 1.00 40.99 50 GLU B CA 1
ATOM 931 C C . GLU B 1 29 ? 19.596 12.329 -15.830 1.00 36.85 50 GLU B C 1
ATOM 932 O O . GLU B 1 29 ? 19.674 12.054 -14.632 1.00 34.96 50 GLU B O 1
ATOM 938 N N . ILE B 1 30 ? 20.147 11.585 -16.761 1.00 34.31 51 ILE B N 1
ATOM 939 C CA . ILE B 1 30 ? 20.978 10.417 -16.426 1.00 34.67 51 ILE B CA 1
ATOM 940 C C . ILE B 1 30 ? 22.377 10.578 -17.010 1.00 32.70 51 ILE B C 1
ATOM 941 O O . ILE B 1 30 ? 22.543 10.733 -18.222 1.00 32.27 51 ILE B O 1
ATOM 946 N N . ARG B 1 31 ? 23.359 10.631 -16.132 1.00 35.32 52 ARG B N 1
ATOM 947 C CA . ARG B 1 31 ? 24.759 11.011 -16.503 1.00 37.30 52 ARG B CA 1
ATOM 948 C C . ARG B 1 31 ? 25.613 9.765 -16.296 1.00 37.17 52 ARG B C 1
ATOM 949 O O . ARG B 1 31 ? 25.567 9.156 -15.232 1.00 35.21 52 ARG B O 1
ATOM 951 N N . VAL B 1 32 ? 26.379 9.405 -17.317 1.00 39.55 53 VAL B N 1
ATOM 952 C CA . VAL B 1 32 ? 27.235 8.238 -17.280 1.00 41.80 53 VAL B CA 1
ATOM 953 C C . VAL B 1 32 ? 28.673 8.647 -17.464 1.00 41.25 53 VAL B C 1
ATOM 954 O O . VAL B 1 32 ? 28.987 9.390 -18.388 1.00 39.98 53 VAL B O 1
ATOM 958 N N . LYS B 1 33 ? 29.534 8.167 -16.574 1.00 42.18 54 LYS B N 1
ATOM 959 C CA . LYS B 1 33 ? 30.977 8.267 -16.739 1.00 43.38 54 LYS B CA 1
ATOM 960 C C . LYS B 1 33 ? 31.475 6.849 -16.741 1.00 41.10 54 LYS B C 1
ATOM 961 O O . LYS B 1 33 ? 31.285 6.127 -15.762 1.00 39.86 54 LYS B O 1
ATOM 964 N N . THR B 1 34 ? 32.188 6.464 -17.783 1.00 40.60 55 THR B N 1
ATOM 965 C CA . THR B 1 34 ? 32.794 5.146 -17.785 1.00 45.00 55 THR B CA 1
ATOM 966 C C . THR B 1 34 ? 34.046 5.079 -18.666 1.00 49.44 55 THR B C 1
ATOM 967 O O . THR B 1 34 ? 34.214 5.895 -19.586 1.00 52.22 55 THR B O 1
ATOM 971 N N . ASN B 1 35 ? 34.918 4.116 -18.354 1.00 50.45 56 ASN B N 1
ATOM 972 C CA . ASN B 1 35 ? 36.011 3.727 -19.246 1.00 56.94 56 ASN B CA 1
ATOM 973 C C . ASN B 1 35 ? 35.805 2.330 -19.871 1.00 55.89 56 ASN B C 1
ATOM 974 O O . ASN B 1 35 ? 36.744 1.774 -20.435 1.00 61.82 56 ASN B O 1
ATOM 979 N N . LEU B 1 36 ? 34.588 1.802 -19.820 1.00 50.58 57 LEU B N 1
ATOM 980 C CA . LEU B 1 36 ? 34.289 0.522 -20.436 1.00 48.79 57 LEU B CA 1
ATOM 981 C C . LEU B 1 36 ? 34.170 0.698 -21.955 1.00 48.83 57 LEU B C 1
ATOM 982 O O . LEU B 1 36 ? 33.483 1.603 -22.424 1.00 48.40 57 LEU B O 1
ATOM 987 N N . PRO B 1 37 ? 34.853 -0.158 -22.734 1.00 53.10 58 PRO B N 1
ATOM 988 C CA . PRO B 1 37 ? 34.980 0.107 -24.176 1.00 51.29 58 PRO B CA 1
ATOM 989 C C . PRO B 1 37 ? 33.685 -0.153 -24.940 1.00 48.88 58 PRO B C 1
ATOM 990 O O . PRO B 1 37 ? 33.472 0.420 -26.027 1.00 43.94 58 PRO B O 1
ATOM 994 N N . ILE B 1 38 ? 32.826 -0.990 -24.364 1.00 46.52 59 ILE B N 1
ATOM 995 C CA . ILE B 1 38 ? 31.522 -1.296 -24.981 1.00 45.14 59 ILE B CA 1
ATOM 996 C C . ILE B 1 38 ? 30.689 -0.033 -25.233 1.00 43.32 59 ILE B C 1
ATOM 997 O O . ILE B 1 38 ? 30.023 0.081 -26.248 1.00 44.04 59 ILE B O 1
ATOM 1002 N N . PHE B 1 39 ? 30.757 0.918 -24.326 1.00 43.01 60 PHE B N 1
ATOM 1003 C CA . PHE B 1 39 ? 29.998 2.160 -24.472 1.00 47.63 60 PHE B CA 1
ATOM 1004 C C . PHE B 1 39 ? 30.562 3.062 -25.564 1.00 47.67 60 PHE B C 1
ATOM 1005 O O . PHE B 1 39 ? 31.723 3.396 -25.500 1.00 56.47 60 PHE B O 1
ATOM 1013 N N . LYS B 1 40 ? 29.735 3.497 -26.515 1.00 49.71 61 LYS B N 1
ATOM 1014 C CA . LYS B 1 40 ? 30.167 4.490 -27.522 1.00 55.39 61 LYS B CA 1
ATOM 1015 C C . LYS B 1 40 ? 30.763 5.792 -26.892 1.00 54.45 61 LYS B C 1
ATOM 1016 O O . LYS B 1 40 ? 31.728 6.309 -27.397 1.00 61.07 61 LYS B O 1
ATOM 1019 N N . LEU B 1 41 ? 30.246 6.256 -25.754 1.00 53.48 62 LEU B N 1
ATOM 1020 C CA . LEU B 1 41 ? 30.707 7.494 -25.128 1.00 48.44 62 LEU B CA 1
ATOM 1021 C C . LEU B 1 41 ? 31.174 7.242 -23.702 1.00 47.56 62 LEU B C 1
ATOM 1022 O O . LEU B 1 41 ? 30.584 6.474 -22.968 1.00 49.30 62 LEU B O 1
ATOM 1027 N N . LYS B 1 42 ? 32.222 7.930 -23.290 1.00 49.47 63 LYS B N 1
ATOM 1028 C CA . LYS B 1 42 ? 32.797 7.744 -21.977 1.00 48.87 63 LYS B CA 1
ATOM 1029 C C . LYS B 1 42 ? 32.134 8.674 -20.983 1.00 46.17 63 LYS B C 1
ATOM 1030 O O . LYS B 1 42 ? 32.173 8.437 -19.783 1.00 46.85 63 LYS B O 1
ATOM 1036 N N . GLU B 1 43 ? 31.536 9.743 -21.486 1.00 44.90 64 GLU B N 1
ATOM 1037 C CA . GLU B 1 43 ? 30.730 10.642 -20.683 1.00 43.35 64 GLU B CA 1
ATOM 1038 C C . GLU B 1 43 ? 29.496 10.982 -21.495 1.00 41.23 64 GLU B C 1
ATOM 1039 O O . GLU B 1 43 ? 29.597 11.256 -22.691 1.00 39.56 64 GLU B O 1
ATOM 1041 N N . SER B 1 44 ? 28.319 10.941 -20.873 1.00 41.11 65 SER B N 1
ATOM 1042 C CA . SER B 1 44 ? 27.083 11.257 -21.599 1.00 39.51 65 SER B CA 1
ATOM 1043 C C . SER B 1 44 ? 26.028 11.785 -20.684 1.00 38.43 65 SER B C 1
ATOM 1044 O O . SER B 1 44 ? 26.060 11.544 -19.483 1.00 38.19 65 SER B O 1
ATOM 1047 N N . THR B 1 45 ? 25.067 12.499 -21.260 1.00 40.37 66 THR B N 1
ATOM 1048 C CA . THR B 1 45 ? 23.834 12.851 -20.561 1.00 41.43 66 THR B CA 1
ATOM 1049 C C . THR B 1 45 ? 22.629 12.462 -21.389 1.00 41.29 66 THR B C 1
ATOM 1050 O O . THR B 1 45 ? 22.609 12.654 -22.593 1.00 46.08 66 THR B O 1
ATOM 1054 N N . VAL B 1 46 ? 21.617 11.909 -20.756 1.00 39.28 67 VAL B N 1
ATOM 1055 C CA . VAL B 1 46 ? 20.335 11.707 -21.455 1.00 39.04 67 VAL B CA 1
ATOM 1056 C C . VAL B 1 46 ? 19.220 12.078 -20.536 1.00 36.55 67 VAL B C 1
ATOM 1057 O O . VAL B 1 46 ? 19.412 12.197 -19.340 1.00 34.81 67 VAL B O 1
ATOM 1061 N N . ARG B 1 47 ? 18.050 12.253 -21.125 1.00 37.15 68 ARG B N 1
ATOM 1062 C CA . ARG B 1 47 ? 16.877 12.616 -20.390 1.00 35.55 68 ARG B CA 1
ATOM 1063 C C . ARG B 1 47 ? 15.874 11.475 -20.545 1.00 34.30 68 ARG B C 1
ATOM 1064 O O . ARG B 1 47 ? 15.504 11.057 -21.657 1.00 32.40 68 ARG B O 1
ATOM 1066 N N . ARG B 1 48 ? 15.451 10.923 -19.422 1.00 34.45 69 ARG B N 1
ATOM 1067 C CA . ARG B 1 48 ? 14.594 9.722 -19.447 1.00 33.68 69 ARG B CA 1
ATOM 1068 C C . ARG B 1 48 ? 13.398 9.861 -18.546 1.00 33.70 69 ARG B C 1
ATOM 1069 O O . ARG B 1 48 ? 13.450 10.536 -17.528 1.00 35.86 69 ARG B O 1
ATOM 1077 N N . ARG B 1 49 ? 12.326 9.183 -18.906 1.00 31.10 70 ARG B N 1
ATOM 1078 C CA . ARG B 1 49 ? 11.158 9.142 -18.061 1.00 31.47 70 ARG B CA 1
ATOM 1079 C C . ARG B 1 49 ? 11.087 7.885 -17.240 1.00 30.62 70 ARG B C 1
ATOM 1080 O O . ARG B 1 49 ? 11.766 6.923 -17.510 1.00 33.87 70 ARG B O 1
ATOM 1088 N N . TYR B 1 50 ? 10.215 7.883 -16.272 1.00 31.64 71 TYR B N 1
ATOM 1089 C CA . TYR B 1 50 ? 9.946 6.687 -15.508 1.00 34.27 71 TYR B CA 1
ATOM 1090 C C . TYR B 1 50 ? 9.630 5.525 -16.437 1.00 35.07 71 TYR B C 1
ATOM 1091 O O . TYR B 1 50 ? 10.135 4.439 -16.256 1.00 35.30 71 TYR B O 1
ATOM 1100 N N . SER B 1 51 ? 8.818 5.769 -17.454 1.00 34.24 72 SER B N 1
ATOM 1101 C CA . SER B 1 51 ? 8.391 4.668 -18.300 1.00 33.62 72 SER B CA 1
ATOM 1102 C C . SER B 1 51 ? 9.505 4.054 -19.123 1.00 32.92 72 SER B C 1
ATOM 1103 O O . SER B 1 51 ? 9.368 2.927 -19.611 1.00 36.35 72 SER B O 1
ATOM 1106 N N . ASP B 1 52 ? 10.584 4.795 -19.317 1.00 31.60 73 ASP B N 1
ATOM 1107 C CA . ASP B 1 52 ? 11.763 4.245 -19.993 1.00 31.97 73 ASP B CA 1
ATOM 1108 C C . ASP B 1 52 ? 12.472 3.238 -19.075 1.00 32.02 73 ASP B C 1
ATOM 1109 O O . ASP B 1 52 ? 13.147 2.350 -19.558 1.00 32.81 73 ASP B O 1
ATOM 1114 N N . PHE B 1 53 ? 12.321 3.392 -17.755 1.00 31.68 74 PHE B N 1
ATOM 1115 C CA . PHE B 1 53 ? 12.883 2.433 -16.821 1.00 32.16 74 PHE B CA 1
ATOM 1116 C C . PHE B 1 53 ? 12.045 1.170 -16.851 1.00 31.76 74 PHE B C 1
ATOM 1117 O O . PHE B 1 53 ? 12.559 0.087 -16.878 1.00 31.71 74 PHE B O 1
ATOM 1125 N N . GLU B 1 54 ? 10.737 1.323 -16.826 1.00 32.74 75 GLU B N 1
ATOM 1126 C CA . GLU B 1 54 ? 9.839 0.213 -17.086 1.00 32.34 75 GLU B CA 1
ATOM 1127 C C . GLU B 1 54 ? 10.184 -0.514 -18.386 1.00 30.74 75 GLU B C 1
ATOM 1128 O O . GLU B 1 54 ? 10.316 -1.726 -18.416 1.00 33.74 75 GLU B O 1
ATOM 1134 N N . TRP B 1 55 ? 10.360 0.223 -19.459 1.00 32.11 76 TRP B N 1
ATOM 1135 C CA . TRP B 1 55 ? 10.700 -0.374 -20.754 1.00 32.07 76 TRP B CA 1
ATOM 1136 C C . TRP B 1 55 ? 12.020 -1.138 -20.667 1.00 31.82 76 TRP B C 1
ATOM 1137 O O . TRP B 1 55 ? 12.127 -2.207 -21.201 1.00 33.68 76 TRP B O 1
ATOM 1148 N N . LEU B 1 56 ? 13.028 -0.569 -20.025 1.00 30.83 77 LEU B N 1
ATOM 1149 C CA . LEU B 1 56 ? 14.312 -1.225 -19.927 1.00 31.44 77 LEU B CA 1
ATOM 1150 C C . LEU B 1 56 ? 14.206 -2.547 -19.205 1.00 31.18 77 LEU B C 1
ATOM 1151 O O . LEU B 1 56 ? 14.724 -3.553 -19.670 1.00 33.18 77 LEU B O 1
ATOM 1156 N N . ARG B 1 57 ? 13.470 -2.563 -18.107 1.00 31.18 78 ARG B N 1
ATOM 1157 C CA . ARG B 1 57 ? 13.262 -3.782 -17.348 1.00 29.25 78 ARG B CA 1
ATOM 1158 C C . ARG B 1 57 ? 12.634 -4.847 -18.237 1.00 30.67 78 ARG B C 1
ATOM 1159 O O . ARG B 1 57 ? 12.968 -6.020 -18.150 1.00 31.04 78 ARG B O 1
ATOM 1167 N N . SER B 1 58 ? 11.637 -4.468 -19.024 1.00 32.04 79 SER B N 1
ATOM 1168 C CA . SER B 1 58 ? 10.956 -5.469 -19.881 1.00 33.04 79 SER B CA 1
ATOM 1169 C C . SER B 1 58 ? 11.833 -5.970 -20.991 1.00 32.29 79 SER B C 1
ATOM 1170 O O . SER B 1 58 ? 11.732 -7.126 -21.335 1.00 33.34 79 SER B O 1
ATOM 1173 N N . GLU B 1 59 ? 12.607 -5.087 -21.619 1.00 32.23 80 GLU B N 1
ATOM 1174 C CA . GLU B 1 59 ? 13.523 -5.529 -22.667 1.00 34.95 80 GLU B CA 1
ATOM 1175 C C . GLU B 1 59 ? 14.494 -6.512 -22.080 1.00 32.44 80 GLU B C 1
ATOM 1176 O O . GLU B 1 59 ? 14.682 -7.571 -22.621 1.00 32.60 80 GLU B O 1
ATOM 1182 N N . LEU B 1 60 ? 15.060 -6.184 -20.934 1.00 32.88 81 LEU B N 1
ATOM 1183 C CA . LEU B 1 60 ? 15.987 -7.076 -20.290 1.00 32.96 81 LEU B CA 1
ATOM 1184 C C . LEU B 1 60 ? 15.393 -8.427 -19.954 1.00 34.25 81 LEU B C 1
ATOM 1185 O O . LEU B 1 60 ? 16.087 -9.440 -20.085 1.00 36.16 81 LEU B O 1
ATOM 1190 N N . GLU B 1 61 ? 14.125 -8.475 -19.547 1.00 34.31 82 GLU B N 1
ATOM 1191 C CA . GLU B 1 61 ? 13.522 -9.744 -19.200 1.00 35.52 82 GLU B CA 1
ATOM 1192 C C . GLU B 1 61 ? 13.278 -10.523 -20.453 1.00 39.58 82 GLU B C 1
ATOM 1193 O O . GLU B 1 61 ? 13.197 -11.744 -20.411 1.00 40.46 82 GLU B O 1
ATOM 1199 N N . ARG B 1 62 ? 13.092 -9.827 -21.562 1.00 42.30 83 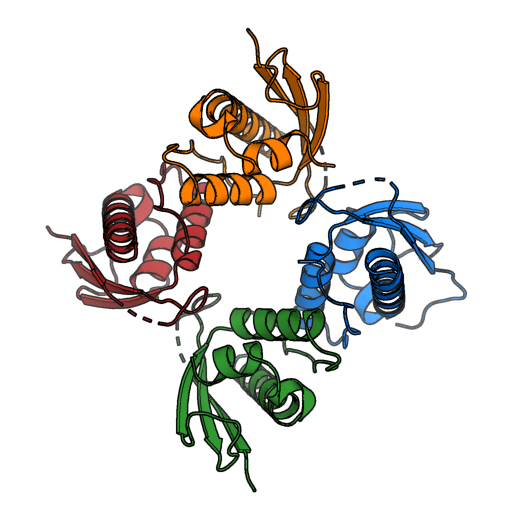ARG B N 1
ATOM 1200 C CA . ARG B 1 62 ? 12.866 -10.502 -22.812 1.00 47.25 83 ARG B CA 1
ATOM 1201 C C . ARG B 1 62 ? 14.113 -11.091 -23.411 1.00 47.62 83 ARG B C 1
ATOM 1202 O O . ARG B 1 62 ? 14.076 -12.181 -23.939 1.00 50.96 83 ARG B O 1
ATOM 1210 N N . GLU B 1 63 ? 15.222 -10.381 -23.294 1.00 52.95 84 GLU B N 1
ATOM 1211 C CA . GLU B 1 63 ? 16.439 -10.660 -24.058 1.00 54.27 84 GLU B CA 1
ATOM 1212 C C . GLU B 1 63 ? 17.571 -11.250 -23.238 1.00 55.51 84 GLU B C 1
ATOM 1213 O O . GLU B 1 63 ? 18.627 -11.501 -23.781 1.00 70.80 84 GLU B O 1
ATOM 1215 N N . SER B 1 64 ? 17.395 -11.398 -21.938 1.00 52.28 85 SER B N 1
ATOM 1216 C CA . SER B 1 64 ? 18.503 -11.682 -21.054 1.00 52.93 85 SER B CA 1
ATOM 1217 C C . SER B 1 64 ? 18.054 -12.545 -19.926 1.00 55.23 85 SER B C 1
ATOM 1218 O O . SER B 1 64 ? 16.873 -12.813 -19.788 1.00 51.46 85 SER B O 1
ATOM 1220 N N . LYS B 1 65 ? 19.009 -12.941 -19.101 1.00 59.50 86 LYS B N 1
ATOM 1221 C CA . LYS B 1 65 ? 18.724 -13.732 -17.922 1.00 66.71 86 LYS B CA 1
ATOM 1222 C C . LYS B 1 65 ? 18.824 -12.851 -16.681 1.00 67.46 86 LYS B C 1
ATOM 1223 O O . LYS B 1 65 ? 18.663 -13.329 -15.559 1.00 68.08 86 LYS B O 1
ATOM 1225 N N . VAL B 1 66 ? 19.110 -11.564 -16.880 1.00 69.47 87 VAL B N 1
ATOM 1226 C CA . VAL B 1 66 ? 19.297 -10.639 -15.769 1.00 68.15 87 VAL B CA 1
ATOM 1227 C C . VAL B 1 66 ? 18.049 -10.683 -14.885 1.00 64.55 87 VAL B C 1
ATOM 1228 O O . VAL B 1 66 ? 16.927 -10.645 -15.393 1.00 63.39 87 VAL B O 1
ATOM 1232 N N . VAL B 1 67 ? 18.251 -10.754 -13.572 1.00 62.79 88 VAL B N 1
ATOM 1233 C CA . VAL B 1 67 ? 17.177 -10.494 -12.619 1.00 60.98 88 VAL B CA 1
ATOM 1234 C C . VAL B 1 67 ? 17.219 -9.013 -12.294 1.00 57.01 88 VAL B C 1
ATOM 1235 O O . VAL B 1 67 ? 18.192 -8.504 -11.737 1.00 57.86 88 VAL B O 1
ATOM 1239 N N . VAL B 1 68 ? 16.147 -8.322 -12.641 1.00 51.27 89 VAL B N 1
ATOM 1240 C CA . VAL B 1 68 ? 16.127 -6.873 -12.589 1.00 48.07 89 VAL B CA 1
ATOM 1241 C C . VAL B 1 68 ? 15.751 -6.431 -11.175 1.00 46.44 89 VAL B C 1
ATOM 1242 O O . VAL B 1 68 ? 14.791 -6.926 -10.607 1.00 51.61 89 VAL B O 1
ATOM 1246 N N . PRO B 1 69 ? 16.482 -5.486 -10.598 1.00 45.44 90 PRO B N 1
ATOM 1247 C CA . PRO B 1 69 ? 16.056 -4.978 -9.277 1.00 44.15 90 PRO B CA 1
ATOM 1248 C C . PRO B 1 69 ? 14.751 -4.222 -9.315 1.00 43.48 90 PRO B C 1
ATOM 1249 O O . PRO B 1 69 ? 14.276 -3.855 -10.381 1.00 52.42 90 PRO B O 1
ATOM 1253 N N . PRO B 1 70 ? 14.154 -3.967 -8.155 1.00 41.92 91 PRO B N 1
ATOM 1254 C CA . PRO B 1 70 ? 12.861 -3.262 -8.135 1.00 38.72 91 PRO B CA 1
ATOM 1255 C C . PRO B 1 70 ? 12.947 -1.841 -8.646 1.00 41.49 91 PRO B C 1
ATOM 1256 O O . PRO B 1 70 ? 14.005 -1.212 -8.558 1.00 46.75 91 PRO B O 1
ATOM 1260 N N . LEU B 1 71 ? 11.829 -1.318 -9.117 1.00 41.03 92 LEU B N 1
ATOM 1261 C CA . LEU B 1 71 ? 11.671 0.095 -9.354 1.00 39.82 92 LEU B CA 1
ATOM 1262 C C . LEU B 1 71 ? 10.815 0.678 -8.241 1.00 41.93 92 LEU B C 1
ATOM 1263 O O . LEU B 1 71 ? 10.005 -0.046 -7.665 1.00 46.01 92 LEU B O 1
ATOM 1268 N N . PRO B 1 72 ? 10.999 1.968 -7.919 1.00 41.26 93 PRO B N 1
ATOM 1269 C CA . PRO B 1 72 ? 10.415 2.535 -6.717 1.00 44.41 93 PRO B CA 1
ATOM 1270 C C . PRO B 1 72 ? 8.899 2.793 -6.738 1.00 48.13 93 PRO B C 1
ATOM 1271 O O . PRO B 1 72 ? 8.312 2.899 -5.655 1.00 58.26 93 PRO B O 1
ATOM 1275 N N . GLY B 1 73 ? 8.280 2.910 -7.915 1.00 43.56 94 GLY B N 1
ATOM 1276 C CA . GLY B 1 73 ? 6.869 3.198 -8.006 1.00 44.66 94 GLY B CA 1
ATOM 1277 C C . GLY B 1 73 ? 6.659 4.513 -8.734 1.00 48.43 94 GLY B C 1
ATOM 1278 O O . GLY B 1 73 ? 7.372 5.474 -8.461 1.00 55.86 94 GLY B O 1
ATOM 1279 N N . LYS B 1 74 ? 5.674 4.556 -9.637 1.00 50.48 95 LYS B N 1
ATOM 1280 C CA . LYS B 1 74 ? 5.324 5.752 -10.393 1.00 54.56 95 LYS B CA 1
ATOM 1281 C C . LYS B 1 74 ? 4.469 6.689 -9.540 1.00 61.31 95 LYS B C 1
ATOM 1282 O O . LYS B 1 74 ? 4.011 6.317 -8.462 1.00 53.45 95 LYS B O 1
ATOM 1284 N N . ALA B 1 75 ? 4.305 7.922 -10.023 1.00 75.30 96 ALA B N 1
ATOM 1285 C CA . ALA B 1 75 ? 3.434 8.956 -9.371 1.00 86.36 96 ALA B CA 1
ATOM 1286 C C . ALA B 1 75 ? 1.864 8.770 -9.502 1.00 81.22 96 ALA B C 1
ATOM 1287 O O . ALA B 1 75 ? 1.362 7.835 -10.142 1.00 77.36 96 ALA B O 1
ATOM 1289 N N . PHE B 1 76 ? 1.104 9.683 -8.897 1.00 82.47 97 PHE B N 1
ATOM 1290 C CA . PHE B 1 76 ? -0.396 9.674 -8.942 1.00 85.34 97 PHE B CA 1
ATOM 1291 C C . PHE B 1 76 ? -0.974 9.254 -7.585 1.00 88.22 97 PHE B C 1
ATOM 1292 O O . PHE B 1 76 ? -0.967 8.072 -7.223 1.00 88.52 97 PHE B O 1
ATOM 1294 N N . ASP B 1 91 ? 8.774 17.613 -1.674 1.00 104.51 112 ASP B N 1
ATOM 1295 C CA . ASP B 1 91 ? 10.236 17.543 -1.736 1.00 105.81 112 ASP B CA 1
ATOM 1296 C C . ASP B 1 91 ? 10.686 16.090 -1.596 1.00 107.33 112 ASP B C 1
ATOM 1297 O O . ASP B 1 91 ? 11.298 15.544 -2.513 1.00 110.28 112 ASP B O 1
ATOM 1299 N N . ASN B 1 92 ? 10.356 15.460 -0.468 1.00 106.39 113 ASN B N 1
ATOM 1300 C CA . ASN B 1 92 ? 10.850 14.112 -0.155 1.00 99.60 113 ASN B CA 1
ATOM 1301 C C . ASN B 1 92 ? 10.180 12.961 -0.943 1.00 94.46 113 ASN B C 1
ATOM 1302 O O . ASN B 1 92 ? 10.738 11.863 -0.980 1.00 88.63 113 ASN B O 1
ATOM 1304 N N . PHE B 1 93 ? 9.014 13.192 -1.566 1.00 88.04 114 PHE B N 1
ATOM 1305 C CA . PHE B 1 93 ? 8.425 12.194 -2.488 1.00 83.70 114 PHE B CA 1
ATOM 1306 C C . PHE B 1 93 ? 9.420 12.004 -3.640 1.00 79.57 114 PHE B C 1
ATOM 1307 O O . PHE B 1 93 ? 9.913 10.895 -3.870 1.00 78.65 114 PHE B O 1
ATOM 1309 N N . ILE B 1 94 ? 9.734 13.090 -4.338 1.00 72.84 115 ILE B N 1
ATOM 1310 C CA . ILE B 1 94 ? 10.589 13.006 -5.521 1.00 74.78 115 ILE B CA 1
ATOM 1311 C C . ILE B 1 94 ? 12.019 12.565 -5.234 1.00 69.00 115 ILE B C 1
ATOM 1312 O O . ILE B 1 94 ? 12.616 11.934 -6.091 1.00 68.99 115 ILE B O 1
ATOM 1317 N N . GLU B 1 95 ? 12.560 12.864 -4.050 1.00 65.99 116 GLU B N 1
ATOM 1318 C CA . GLU B 1 95 ? 13.965 12.525 -3.759 1.00 62.43 116 GLU B CA 1
ATOM 1319 C C . GLU B 1 95 ? 14.139 11.053 -3.434 1.00 65.22 116 GLU B C 1
ATOM 1320 O O . GLU B 1 95 ? 15.114 10.440 -3.865 1.00 71.79 116 GLU B O 1
ATOM 1322 N N . GLU B 1 96 ? 13.178 10.470 -2.725 1.00 64.01 117 GLU B N 1
ATOM 1323 C CA . GLU B 1 96 ? 13.116 9.017 -2.543 1.00 63.71 117 GLU B CA 1
ATOM 1324 C C . GLU B 1 96 ? 13.084 8.259 -3.899 1.00 59.83 117 GLU B C 1
ATOM 1325 O O . GLU B 1 96 ? 13.745 7.199 -4.082 1.00 56.22 117 GLU B O 1
ATOM 1327 N N . ARG B 1 97 ? 12.295 8.803 -4.822 1.00 57.13 118 ARG B N 1
ATOM 1328 C CA . ARG B 1 97 ? 12.069 8.189 -6.122 1.00 59.18 118 ARG B CA 1
ATOM 1329 C C . ARG B 1 97 ? 13.371 8.246 -6.914 1.00 54.24 118 ARG B C 1
ATOM 1330 O O . ARG B 1 97 ? 13.784 7.241 -7.492 1.00 52.46 118 ARG B O 1
ATOM 1335 N N . LYS B 1 98 ? 14.003 9.418 -6.949 1.00 50.37 119 LYS B N 1
ATOM 1336 C CA . LYS B 1 98 ? 15.311 9.590 -7.626 1.00 52.01 119 LYS B CA 1
ATOM 1337 C C . LYS B 1 98 ? 16.363 8.616 -7.085 1.00 45.97 119 LYS B C 1
ATOM 1338 O O . LYS B 1 98 ? 17.056 7.956 -7.838 1.00 45.07 119 LYS B O 1
ATOM 1344 N N . GLN B 1 99 ? 16.422 8.478 -5.769 1.00 47.69 120 GLN B N 1
ATOM 1345 C CA . GLN B 1 99 ? 17.377 7.584 -5.129 1.00 51.23 120 GLN B CA 1
ATOM 1346 C C . GLN B 1 99 ? 17.090 6.116 -5.478 1.00 48.41 120 GLN B C 1
ATOM 1347 O O . GLN B 1 99 ? 18.020 5.332 -5.667 1.00 45.01 120 GLN B O 1
ATOM 1353 N N . GLY B 1 100 ? 15.810 5.768 -5.674 1.00 45.31 121 GLY B N 1
ATOM 1354 C CA . GLY B 1 100 ? 15.439 4.409 -6.105 1.00 39.01 121 GLY B CA 1
ATOM 1355 C C . GLY B 1 100 ? 15.851 4.151 -7.532 1.00 36.85 121 GLY B C 1
ATOM 1356 O O . GLY B 1 100 ? 16.348 3.071 -7.876 1.00 38.22 121 GLY B O 1
ATOM 1357 N N . LEU B 1 101 ? 15.630 5.151 -8.379 1.00 35.81 122 LEU B N 1
ATOM 1358 C CA . LEU B 1 101 ? 15.966 5.055 -9.783 1.00 35.50 122 LEU B CA 1
ATOM 1359 C C . LEU B 1 101 ? 17.474 4.926 -9.942 1.00 37.80 122 LEU B C 1
ATOM 1360 O O . LEU B 1 101 ? 17.946 4.162 -10.779 1.00 39.75 122 LEU B O 1
ATOM 1365 N N . GLU B 1 102 ? 18.221 5.656 -9.122 1.00 40.50 123 GLU B N 1
ATOM 1366 C CA . GLU B 1 102 ? 19.669 5.598 -9.167 1.00 40.97 123 GLU B CA 1
ATOM 1367 C C . GLU B 1 102 ? 20.241 4.249 -8.707 1.00 39.23 123 GLU B C 1
ATOM 1368 O O . GLU B 1 102 ? 21.191 3.767 -9.331 1.00 36.77 123 GLU B O 1
ATOM 1374 N N . GLN B 1 103 ? 19.677 3.654 -7.650 1.00 37.57 124 GLN B N 1
ATOM 1375 C CA . GLN B 1 103 ? 20.057 2.296 -7.223 1.00 41.19 124 GLN B CA 1
ATOM 1376 C C . GLN B 1 103 ? 19.796 1.267 -8.329 1.00 40.71 124 GLN B C 1
ATOM 1377 O O . GLN B 1 103 ? 20.679 0.469 -8.715 1.00 40.40 124 GLN B O 1
ATOM 1383 N N . PHE B 1 104 ? 18.592 1.354 -8.877 1.00 38.49 125 PHE B N 1
ATOM 1384 C CA . PHE B 1 104 ? 18.158 0.482 -9.917 1.00 36.11 125 PHE B CA 1
ATOM 1385 C C . PHE B 1 104 ? 19.143 0.529 -11.057 1.00 35.30 125 PHE B C 1
ATOM 1386 O O . PHE B 1 104 ? 19.692 -0.516 -11.442 1.00 39.80 125 PHE B O 1
ATOM 1394 N N . ILE B 1 105 ? 19.362 1.703 -11.636 1.00 33.36 126 ILE B N 1
ATOM 1395 C CA . ILE B 1 105 ? 20.183 1.763 -12.871 1.00 34.32 126 ILE B CA 1
ATOM 1396 C C . ILE B 1 105 ? 21.656 1.433 -12.611 1.00 34.78 126 ILE B C 1
ATOM 1397 O O . ILE B 1 105 ? 22.326 0.943 -13.504 1.00 37.86 126 ILE B O 1
ATOM 1402 N N . ASN B 1 106 ? 22.179 1.709 -11.422 1.00 36.43 127 ASN B N 1
ATOM 1403 C CA . ASN B 1 106 ? 23.573 1.260 -11.115 1.00 39.81 127 ASN B CA 1
ATOM 1404 C C . ASN B 1 106 ? 23.715 -0.230 -10.952 1.00 40.34 127 ASN B C 1
ATOM 1405 O O . ASN B 1 106 ? 24.674 -0.777 -11.476 1.00 44.49 127 ASN B O 1
ATOM 1410 N N . LYS B 1 107 ? 22.747 -0.904 -10.313 1.00 43.10 128 LYS B N 1
ATOM 1411 C CA . LYS B 1 107 ? 22.784 -2.376 -10.226 1.00 46.00 128 LYS B CA 1
ATOM 1412 C C . LYS B 1 107 ? 22.683 -3.030 -11.603 1.00 47.19 128 LYS B C 1
ATOM 1413 O O . LYS B 1 107 ? 23.520 -3.843 -11.987 1.00 52.09 128 LYS B O 1
ATOM 1418 N N . VAL B 1 108 ? 21.685 -2.631 -12.372 1.00 47.32 129 VAL B N 1
ATOM 1419 C CA . VAL B 1 108 ? 21.528 -3.161 -13.695 1.00 47.66 129 VAL B CA 1
ATOM 1420 C C . VAL B 1 108 ? 22.774 -2.948 -14.529 1.00 44.66 129 VAL B C 1
ATOM 1421 O O . VAL B 1 108 ? 23.277 -3.878 -15.134 1.00 39.85 129 VAL B O 1
ATOM 1425 N N . ALA B 1 109 ? 23.217 -1.703 -14.636 1.00 45.84 130 ALA B N 1
ATOM 1426 C CA . ALA B 1 109 ? 24.326 -1.378 -15.542 1.00 45.81 130 ALA B CA 1
ATOM 1427 C C . ALA B 1 109 ? 25.605 -2.007 -15.038 1.00 46.36 130 ALA B C 1
ATOM 1428 O O . ALA B 1 109 ? 26.521 -2.230 -15.810 1.00 50.06 130 ALA B O 1
ATOM 1430 N N . GLY B 1 110 ? 25.650 -2.330 -13.747 1.00 47.53 131 GLY B N 1
ATOM 1431 C CA . GLY B 1 110 ? 26.791 -3.046 -13.169 1.00 50.81 131 GLY B CA 1
ATOM 1432 C C . GLY B 1 110 ? 26.863 -4.509 -13.559 1.00 51.74 131 GLY B C 1
ATOM 1433 O O . GLY B 1 110 ? 27.890 -5.149 -13.398 1.00 58.54 131 GLY B O 1
ATOM 1434 N N . HIS B 1 111 ? 25.782 -5.032 -14.097 1.00 51.01 132 HIS B N 1
ATOM 1435 C CA . HIS B 1 111 ? 25.668 -6.438 -14.371 1.00 55.13 132 HIS B CA 1
ATOM 1436 C C . HIS B 1 111 ? 26.249 -6.687 -15.753 1.00 52.63 132 HIS B C 1
ATOM 1437 O O . HIS B 1 111 ? 25.799 -6.113 -16.730 1.00 46.13 132 HIS B O 1
ATOM 1444 N N . PRO B 1 112 ? 27.286 -7.524 -15.844 1.00 56.76 133 PRO B N 1
ATOM 1445 C CA . PRO B 1 112 ? 27.929 -7.686 -17.147 1.00 55.31 133 PRO B CA 1
ATOM 1446 C C . PRO B 1 112 ? 26.986 -8.244 -18.234 1.00 49.54 133 PRO B C 1
ATOM 1447 O O . PRO B 1 112 ? 27.215 -8.014 -19.412 1.00 47.63 133 PRO B O 1
ATOM 1451 N N . LEU B 1 113 ? 25.987 -9.029 -17.847 1.00 51.00 134 LEU B N 1
ATOM 1452 C CA . LEU B 1 113 ? 24.945 -9.474 -18.779 1.00 53.33 134 LEU B CA 1
ATOM 1453 C C . LEU B 1 113 ? 24.132 -8.310 -19.336 1.00 47.92 134 LEU B C 1
ATOM 1454 O O . LEU B 1 113 ? 23.802 -8.314 -20.507 1.00 46.98 134 LEU B O 1
ATOM 1459 N N . ALA B 1 114 ? 23.761 -7.361 -18.485 1.00 45.13 135 ALA B N 1
ATOM 1460 C CA . ALA B 1 114 ? 22.998 -6.180 -18.920 1.00 38.79 135 ALA B CA 1
ATOM 1461 C C . ALA B 1 114 ? 23.835 -5.239 -19.800 1.00 38.82 135 ALA B C 1
ATOM 1462 O O . ALA B 1 114 ? 23.365 -4.749 -20.797 1.00 35.10 135 ALA B O 1
ATOM 1464 N N . GLN B 1 115 ? 25.120 -5.091 -19.472 1.00 41.02 136 GLN B N 1
ATOM 1465 C CA . GLN B 1 115 ? 26.071 -4.399 -20.321 1.00 39.09 136 GLN B CA 1
ATOM 1466 C C . GLN B 1 115 ? 26.157 -4.905 -21.772 1.00 42.37 136 GLN B C 1
ATOM 1467 O O . GLN B 1 115 ? 26.545 -4.187 -22.677 1.00 45.64 136 GLN B O 1
ATOM 1473 N N . ASN B 1 116 ? 25.830 -6.164 -21.995 1.00 46.37 137 ASN B N 1
ATOM 1474 C CA . ASN B 1 116 ? 25.916 -6.758 -23.310 1.00 46.84 137 ASN B CA 1
ATOM 1475 C C . ASN B 1 116 ? 24.645 -6.599 -24.122 1.00 46.80 137 ASN B C 1
ATOM 1476 O O . ASN B 1 116 ? 24.529 -7.183 -25.206 1.00 47.14 137 ASN B O 1
ATOM 1481 N N . GLU B 1 117 ? 23.715 -5.763 -23.651 1.00 47.62 138 GLU B N 1
ATOM 1482 C CA . GLU B 1 117 ? 22.407 -5.639 -24.300 1.00 45.21 138 GLU B CA 1
ATOM 1483 C C . GLU B 1 117 ? 22.188 -4.286 -24.936 1.00 43.11 138 GLU B C 1
ATOM 1484 O O . GLU B 1 117 ? 22.373 -3.262 -24.306 1.00 42.97 138 GLU B O 1
ATOM 1490 N N . ARG B 1 118 ? 21.710 -4.297 -26.167 1.00 43.70 139 ARG B N 1
ATOM 1491 C CA . ARG B 1 118 ? 21.447 -3.073 -26.913 1.00 46.83 139 ARG B CA 1
ATOM 1492 C C . ARG B 1 118 ? 20.493 -2.138 -26.191 1.00 44.47 139 ARG B C 1
ATOM 1493 O O . ARG B 1 118 ? 20.663 -0.930 -26.219 1.00 46.76 139 ARG B O 1
ATOM 1497 N N . CYS B 1 119 ? 19.535 -2.705 -25.489 1.00 42.81 140 CYS B N 1
ATOM 1498 C CA . CYS B 1 119 ? 18.528 -1.923 -24.783 1.00 40.92 140 CYS B CA 1
ATOM 1499 C C . CYS B 1 119 ? 19.122 -1.057 -23.689 1.00 37.29 140 CYS B C 1
ATOM 1500 O O . CYS B 1 119 ? 18.685 0.085 -23.486 1.00 36.63 140 CYS B O 1
ATOM 1503 N N . LEU B 1 120 ? 20.108 -1.577 -22.980 1.00 36.27 141 LEU B N 1
ATOM 1504 C CA . LEU B 1 120 ? 20.792 -0.782 -21.952 1.00 36.06 141 LEU B CA 1
ATOM 1505 C C . LEU B 1 120 ? 21.546 0.416 -22.559 1.00 36.46 141 LEU B C 1
ATOM 1506 O O . LEU B 1 120 ? 21.488 1.513 -22.024 1.00 37.21 141 LEU B O 1
ATOM 1511 N N . HIS B 1 121 ? 22.207 0.209 -23.684 1.00 37.13 142 HIS B N 1
ATOM 1512 C CA . HIS B 1 121 ? 22.922 1.279 -24.358 1.00 40.13 142 HIS B CA 1
ATOM 1513 C C . HIS B 1 121 ? 21.992 2.312 -24.985 1.00 40.16 142 HIS B C 1
ATOM 1514 O O . HIS B 1 121 ? 22.306 3.493 -24.974 1.00 38.06 142 HIS B O 1
ATOM 1521 N N . MET B 1 122 ? 20.841 1.889 -25.484 1.00 38.22 143 MET B N 1
ATOM 1522 C CA . MET B 1 122 ? 19.887 2.854 -25.974 1.00 38.82 143 MET B CA 1
ATOM 1523 C C . MET B 1 122 ? 19.351 3.680 -24.819 1.00 35.78 143 MET B C 1
ATOM 1524 O O . MET B 1 122 ? 19.143 4.887 -24.923 1.00 37.26 143 MET B O 1
ATOM 1529 N N . PHE B 1 123 ? 19.145 3.037 -23.689 1.00 34.37 144 PHE B N 1
ATOM 1530 C CA . PHE B 1 123 ? 18.582 3.733 -22.554 1.00 32.75 144 PHE B CA 1
ATOM 1531 C C . PHE B 1 123 ? 19.577 4.767 -22.037 1.00 34.51 144 PHE B C 1
ATOM 1532 O O . PHE B 1 123 ? 19.205 5.887 -21.727 1.00 31.24 144 PHE B O 1
ATOM 1540 N N . LEU B 1 124 ? 20.841 4.360 -21.929 1.00 37.05 145 LEU B N 1
ATOM 1541 C CA . LEU B 1 124 ? 21.829 5.135 -21.228 1.00 37.83 145 LEU B CA 1
ATOM 1542 C C . LEU B 1 124 ? 22.459 6.205 -22.113 1.00 42.83 145 LEU B C 1
ATOM 1543 O O . LEU B 1 124 ? 22.832 7.249 -21.620 1.00 45.00 145 LEU B O 1
ATOM 1548 N N . GLN B 1 125 ? 22.576 5.958 -23.411 1.00 47.38 146 GLN B N 1
ATOM 1549 C CA . GLN B 1 125 ? 23.334 6.858 -24.298 1.00 48.55 146 GLN B CA 1
ATOM 1550 C C . GLN B 1 125 ? 22.668 7.268 -25.621 1.00 51.62 146 GLN B C 1
ATOM 1551 O O . GLN B 1 125 ? 23.183 8.152 -26.290 1.00 58.80 146 GLN B O 1
ATOM 1557 N N . ASP B 1 126 ? 21.535 6.678 -25.972 1.00 58.78 147 ASP B N 1
ATOM 1558 C CA . ASP B 1 126 ? 20.714 7.142 -27.141 1.00 79.80 147 ASP B CA 1
ATOM 1559 C C . ASP B 1 126 ? 20.014 8.492 -26.878 1.00 87.67 147 ASP B C 1
ATOM 1560 O O . ASP B 1 126 ? 19.285 8.622 -25.898 1.00 92.69 147 ASP B O 1
ATOM 1562 N N . GLU B 1 127 ? 20.218 9.475 -27.752 1.00 95.40 148 GLU B N 1
ATOM 1563 C CA . GLU B 1 127 ? 19.510 10.763 -27.674 1.00 106.24 148 GLU B CA 1
ATOM 1564 C C . GLU B 1 127 ? 20.503 11.834 -27.192 1.00 101.07 148 GLU B C 1
ATOM 1565 O O . GLU B 1 127 ? 20.484 12.267 -26.040 1.00 98.00 148 GLU B O 1
ATOM 1571 N N . ASN C 1 6 ? -23.550 -8.946 -51.275 1.00 93.81 27 ASN C N 1
ATOM 1572 C CA . ASN C 1 6 ? -22.265 -8.509 -50.637 1.00 92.38 27 ASN C CA 1
ATOM 1573 C C . ASN C 1 6 ? -22.571 -7.848 -49.285 1.00 90.72 27 ASN C C 1
ATOM 1574 O O . ASN C 1 6 ? -23.136 -6.746 -49.255 1.00 95.50 27 ASN C O 1
ATOM 1576 N N . PHE C 1 7 ? -22.192 -8.502 -48.180 1.00 82.52 28 PHE C N 1
ATOM 1577 C CA . PHE C 1 7 ? -22.416 -7.929 -46.854 1.00 80.56 28 PHE C CA 1
ATOM 1578 C C . PHE C 1 7 ? -21.249 -8.097 -45.842 1.00 70.87 28 PHE C C 1
ATOM 1579 O O . PHE C 1 7 ? -20.438 -9.030 -45.904 1.00 62.91 28 PHE C O 1
ATOM 1587 N N . LEU C 1 8 ? -21.214 -7.181 -44.888 1.00 66.75 29 LEU C N 1
ATOM 1588 C CA . LEU C 1 8 ? -20.274 -7.223 -43.781 1.00 66.28 29 LEU C CA 1
ATOM 1589 C C . LEU C 1 8 ? -20.956 -6.624 -42.569 1.00 64.32 29 LEU C C 1
ATOM 1590 O O . LEU C 1 8 ? -21.133 -5.420 -42.494 1.00 66.32 29 LEU C O 1
ATOM 1595 N N . GLU C 1 9 ? -21.310 -7.467 -41.608 1.00 63.53 30 GLU C N 1
ATOM 1596 C CA . GLU C 1 9 ? -21.883 -7.012 -40.349 1.00 61.39 30 GLU C CA 1
ATOM 1597 C C . GLU C 1 9 ? -20.865 -7.308 -39.253 1.00 56.77 30 GLU C C 1
ATOM 1598 O O . GLU C 1 9 ? -20.303 -8.417 -39.159 1.00 55.66 30 GLU C O 1
ATOM 1600 N N . ILE C 1 10 ? -20.604 -6.296 -38.435 1.00 52.30 31 ILE C N 1
ATOM 1601 C CA . ILE C 1 10 ? -19.740 -6.446 -37.275 1.00 46.01 31 ILE C CA 1
ATOM 1602 C C . ILE C 1 10 ? -20.526 -5.965 -36.075 1.00 44.62 31 ILE C C 1
ATOM 1603 O O . ILE C 1 10 ? -21.064 -4.867 -36.086 1.00 44.26 31 ILE C O 1
ATOM 1608 N N . ASP C 1 11 ? -20.540 -6.768 -35.027 1.00 45.47 32 ASP C N 1
ATOM 1609 C CA . ASP C 1 11 ? -21.243 -6.409 -33.834 1.00 52.90 32 ASP C CA 1
ATOM 1610 C C . ASP C 1 11 ? -20.289 -6.335 -32.660 1.00 48.34 32 ASP C C 1
ATOM 1611 O O . ASP C 1 11 ? -19.427 -7.182 -32.506 1.00 46.83 32 ASP C O 1
ATOM 1616 N N . VAL C 1 12 ? -20.458 -5.306 -31.847 1.00 45.80 33 VAL C N 1
ATOM 1617 C CA . VAL C 1 12 ? -19.723 -5.176 -30.621 1.00 49.00 33 VAL C CA 1
ATOM 1618 C C . VAL C 1 12 ? -20.692 -5.323 -29.451 1.00 52.77 33 VAL C C 1
ATOM 1619 O O . VAL C 1 12 ? -21.729 -4.665 -29.417 1.00 50.07 33 VAL C O 1
ATOM 1623 N N . SER C 1 13 ? -20.361 -6.192 -28.503 1.00 61.76 34 SER C N 1
ATOM 1624 C CA . SER C 1 13 ? -21.243 -6.462 -27.376 1.00 69.52 34 SER C CA 1
ATOM 1625 C C . SER C 1 13 ? -20.466 -6.851 -26.151 1.00 73.90 34 SER C C 1
ATOM 1626 O O . SER C 1 13 ? -19.382 -7.396 -26.274 1.00 65.96 34 SER C O 1
ATOM 1629 N N . ASN C 1 14 ? -21.062 -6.632 -24.972 1.00 87.43 35 ASN C N 1
ATOM 1630 C CA . ASN C 1 14 ? -20.526 -7.130 -23.689 1.00 89.75 35 ASN C CA 1
ATOM 1631 C C . ASN C 1 14 ? -21.378 -8.290 -23.145 1.00 95.56 35 ASN C C 1
ATOM 1632 O O . ASN C 1 14 ? -21.188 -9.447 -23.520 1.00 95.35 35 ASN C O 1
ATOM 1637 N N . GLY C 1 21 ? -15.031 -8.020 -16.984 1.00 85.09 42 GLY C N 1
ATOM 1638 C CA . GLY C 1 21 ? -14.222 -7.292 -16.024 1.00 81.77 42 GLY C CA 1
ATOM 1639 C C . GLY C 1 21 ? -14.301 -5.784 -16.228 1.00 80.86 42 GLY C C 1
ATOM 1640 O O . GLY C 1 21 ? -15.085 -5.295 -17.055 1.00 80.83 42 GLY C O 1
ATOM 1641 N N . ARG C 1 22 ? -13.490 -5.057 -15.456 1.00 77.45 4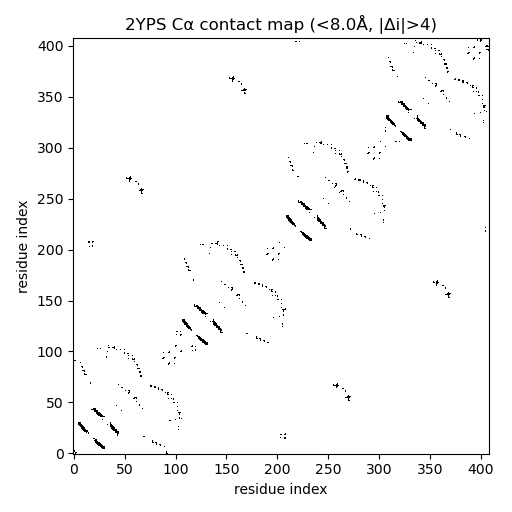3 ARG C N 1
ATOM 1642 C CA . ARG C 1 22 ? -13.560 -3.580 -15.361 1.00 77.17 43 ARG C CA 1
ATOM 1643 C C . ARG C 1 22 ? -12.269 -2.825 -15.767 1.00 75.84 43 ARG C C 1
ATOM 1644 O O . ARG C 1 22 ? -11.151 -3.344 -15.644 1.00 78.23 43 ARG C O 1
ATOM 1646 N N . GLY C 1 23 ? -12.434 -1.580 -16.203 1.00 67.89 44 GLY C N 1
ATOM 1647 C CA . GLY C 1 23 ? -11.310 -0.719 -16.570 1.00 58.75 44 GLY C CA 1
ATOM 1648 C C . GLY C 1 23 ? -10.496 -1.297 -17.721 1.00 60.18 44 GLY C C 1
ATOM 1649 O O . GLY C 1 23 ? -10.998 -1.471 -18.842 1.00 54.72 44 GLY C O 1
ATOM 1650 N N . ARG C 1 24 ? -9.220 -1.588 -17.467 1.00 57.14 45 ARG C N 1
ATOM 1651 C CA . ARG C 1 24 ? -8.379 -2.155 -18.510 1.00 50.36 45 ARG C CA 1
ATOM 1652 C C . ARG C 1 24 ? -8.773 -3.579 -18.808 1.00 45.08 45 ARG C C 1
ATOM 1653 O O . ARG C 1 24 ? -8.418 -4.075 -19.838 1.00 43.08 45 ARG C O 1
ATOM 1661 N N . PHE C 1 25 ? -9.458 -4.251 -17.890 1.00 44.68 46 PHE C N 1
ATOM 1662 C CA . PHE C 1 25 ? -9.909 -5.634 -18.136 1.00 42.58 46 PHE C CA 1
ATOM 1663 C C . PHE C 1 25 ? -11.227 -5.743 -18.865 1.00 39.95 46 PHE C C 1
ATOM 1664 O O . PHE C 1 25 ? -11.612 -6.824 -19.280 1.00 40.87 46 PHE C O 1
ATOM 1672 N N . THR C 1 26 ? -11.889 -4.621 -19.095 1.00 41.21 47 THR C N 1
ATOM 1673 C CA . THR C 1 26 ? -13.130 -4.612 -19.868 1.00 40.72 47 THR C CA 1
ATOM 1674 C C . THR C 1 26 ? -12.832 -5.144 -21.232 1.00 40.47 47 THR C C 1
ATOM 1675 O O . THR C 1 26 ? -11.895 -4.689 -21.873 1.00 43.38 47 THR C O 1
ATOM 1679 N N . THR C 1 27 ? -13.606 -6.112 -21.684 1.00 41.14 48 THR C N 1
ATOM 1680 C CA . THR C 1 27 ? -13.446 -6.653 -23.007 1.00 43.38 48 THR C CA 1
ATOM 1681 C C . THR C 1 27 ? -14.765 -6.652 -23.731 1.00 44.02 48 THR C C 1
ATOM 1682 O O . THR C 1 27 ? -15.828 -6.677 -23.111 1.00 51.43 48 THR C O 1
ATOM 1686 N N . TYR C 1 28 ? -14.697 -6.687 -25.054 1.00 43.17 49 TYR C N 1
ATOM 1687 C CA . TYR C 1 28 ? -15.876 -6.623 -25.901 1.00 43.79 49 TYR C CA 1
ATOM 1688 C C . TYR C 1 28 ? -15.829 -7.856 -26.800 1.00 44.04 49 TYR C C 1
ATOM 1689 O O . TYR C 1 28 ? -14.760 -8.264 -27.225 1.00 47.40 49 TYR C O 1
ATOM 1698 N N . GLU C 1 29 ? -16.969 -8.465 -27.071 1.00 41.59 50 GLU C N 1
ATOM 1699 C CA . GLU C 1 29 ? -17.016 -9.551 -28.020 1.00 40.36 50 GLU C CA 1
ATOM 1700 C C . GLU C 1 29 ? -17.219 -8.862 -29.334 1.00 39.46 50 GLU C C 1
ATOM 1701 O O . GLU C 1 29 ? -18.031 -7.919 -29.441 1.00 39.26 50 GLU C O 1
ATOM 1703 N N . ILE C 1 30 ? -16.453 -9.284 -30.332 1.00 38.19 51 ILE C N 1
ATOM 1704 C CA . ILE C 1 30 ? -16.603 -8.732 -31.663 1.00 38.59 51 ILE C CA 1
ATOM 1705 C C . ILE C 1 30 ? -16.953 -9.851 -32.628 1.00 39.50 51 ILE C C 1
ATOM 1706 O O . ILE C 1 30 ? -16.176 -10.779 -32.804 1.00 38.13 51 ILE C O 1
ATOM 1711 N N . ARG C 1 31 ? -18.141 -9.738 -33.235 1.00 40.48 52 ARG C N 1
ATOM 1712 C CA . ARG C 1 31 ? -18.708 -10.786 -34.060 1.00 43.94 52 ARG C CA 1
ATOM 1713 C C . ARG C 1 31 ? -18.741 -10.271 -35.498 1.00 45.41 52 ARG C C 1
ATOM 1714 O O . ARG C 1 31 ? -19.242 -9.195 -35.760 1.00 47.54 52 ARG C O 1
ATOM 1716 N N . VAL C 1 32 ? -18.239 -11.074 -36.425 1.00 46.54 53 VAL C N 1
ATOM 1717 C CA . VAL C 1 32 ? -18.229 -10.739 -37.829 1.00 47.79 53 VAL C CA 1
ATOM 1718 C C . VAL C 1 32 ? -19.050 -11.775 -38.595 1.00 51.31 53 VAL C C 1
ATOM 1719 O O . VAL C 1 32 ? -18.799 -12.967 -38.465 1.00 59.19 53 VAL C O 1
ATOM 1723 N N . LYS C 1 33 ? -19.961 -11.304 -39.428 1.00 53.20 54 LYS C N 1
ATOM 1724 C CA . LYS C 1 33 ? -20.630 -12.126 -40.440 1.00 59.44 54 LYS C CA 1
ATOM 1725 C C . LYS C 1 33 ? -20.347 -11.488 -41.771 1.00 57.54 54 LYS C C 1
ATOM 1726 O O . LYS C 1 33 ? -20.633 -10.313 -41.970 1.00 57.72 54 LYS C O 1
ATOM 1730 N N . THR C 1 34 ? -19.794 -12.251 -42.689 1.00 57.71 55 THR C N 1
ATOM 1731 C CA . THR C 1 34 ? -19.566 -11.724 -44.000 1.00 60.96 55 THR C CA 1
ATOM 1732 C C . THR C 1 34 ? -19.527 -12.823 -45.041 1.00 65.54 55 THR C C 1
ATOM 1733 O O . THR C 1 34 ? -19.218 -13.976 -44.738 1.00 65.06 55 THR C O 1
ATOM 1737 N N . ASN C 1 35 ? -19.801 -12.427 -46.277 1.00 74.41 56 ASN C N 1
ATOM 1738 C CA . ASN C 1 35 ? -19.515 -13.258 -47.455 1.00 82.69 56 ASN C CA 1
ATOM 1739 C C . ASN C 1 35 ? -18.357 -12.717 -48.314 1.00 78.66 56 ASN C C 1
ATOM 1740 O O . ASN C 1 35 ? -18.184 -13.153 -49.443 1.00 76.74 56 ASN C O 1
ATOM 1745 N N . LEU C 1 36 ? -17.571 -11.785 -47.778 1.00 81.43 57 LEU C N 1
ATOM 1746 C CA . LEU C 1 36 ? -16.438 -11.223 -48.516 1.00 87.48 57 LEU C CA 1
ATOM 1747 C C . LEU C 1 36 ? -15.284 -12.226 -48.525 1.00 87.89 57 LEU C C 1
ATOM 1748 O O . LEU C 1 36 ? -14.925 -12.752 -47.475 1.00 91.75 57 LEU C O 1
ATOM 1753 N N . PRO C 1 37 ? -14.703 -12.500 -49.711 1.00 88.84 58 PRO C N 1
ATOM 1754 C CA . PRO C 1 37 ? -13.725 -13.589 -49.810 1.00 87.96 58 PRO C CA 1
ATOM 1755 C C . PRO C 1 37 ? -12.391 -13.287 -49.131 1.00 81.70 58 PRO C C 1
ATOM 1756 O O . PRO C 1 37 ? -11.660 -14.218 -48.755 1.00 77.65 58 PRO C O 1
ATOM 1760 N N . ILE C 1 38 ? -12.081 -12.001 -48.983 1.00 83.41 59 ILE C N 1
ATOM 1761 C CA . ILE C 1 38 ? -10.811 -11.554 -48.348 1.00 82.99 59 ILE C CA 1
ATOM 1762 C C . ILE C 1 38 ? -10.666 -12.068 -46.902 1.00 76.02 59 ILE C C 1
ATOM 1763 O O . ILE C 1 38 ? -9.555 -12.355 -46.456 1.00 65.69 59 ILE C O 1
ATOM 1768 N N . PHE C 1 39 ? -11.796 -12.238 -46.211 1.00 70.31 60 PHE C N 1
ATOM 1769 C CA . PHE C 1 39 ? -11.803 -12.792 -44.860 1.00 75.01 60 PHE C CA 1
ATOM 1770 C C . PHE C 1 39 ? -11.662 -14.305 -44.830 1.00 79.38 60 PHE C C 1
ATOM 1771 O O . PHE C 1 39 ? -12.446 -15.008 -45.437 1.00 73.99 60 PHE C O 1
ATOM 1779 N N . LYS C 1 40 ? -10.685 -14.810 -44.079 1.00 83.26 61 LYS C N 1
ATOM 1780 C CA . LYS C 1 40 ? -10.562 -16.259 -43.871 1.00 80.22 61 LYS C CA 1
ATOM 1781 C C . LYS C 1 40 ? -11.863 -16.905 -43.366 1.00 75.82 61 LYS C C 1
ATOM 1782 O O . LYS C 1 40 ? -12.192 -18.012 -43.777 1.00 78.69 61 LYS C O 1
ATOM 1784 N N . LEU C 1 41 ? -12.591 -16.232 -42.484 1.00 70.71 62 LEU C N 1
ATOM 1785 C CA . LEU C 1 41 ? -13.776 -16.825 -41.885 1.00 72.06 62 LEU C CA 1
ATOM 1786 C C . LEU C 1 41 ? -15.009 -15.994 -42.183 1.00 70.18 62 LEU C C 1
ATOM 1787 O O . LEU C 1 41 ? -14.949 -14.779 -42.143 1.00 67.13 62 LEU C O 1
ATOM 1792 N N . LYS C 1 42 ? -16.132 -16.670 -42.453 1.00 76.02 63 LYS C N 1
ATOM 1793 C CA . LYS C 1 42 ? -17.400 -16.008 -42.834 1.00 74.18 63 LYS C CA 1
ATOM 1794 C C . LYS C 1 42 ? -18.180 -15.640 -41.579 1.00 69.33 63 LYS C C 1
ATOM 1795 O O . LYS C 1 42 ? -19.004 -14.742 -41.592 1.00 68.64 63 LYS C O 1
ATOM 1797 N N . GLU C 1 43 ? -17.881 -16.328 -40.482 1.00 68.60 64 GLU C N 1
ATOM 1798 C CA . GLU C 1 43 ? -18.434 -16.014 -39.160 1.00 63.26 64 GLU C CA 1
ATOM 1799 C C . GLU C 1 43 ? -17.290 -16.154 -38.172 1.00 58.40 64 GLU C C 1
ATOM 1800 O O . GLU C 1 43 ? -16.546 -17.137 -38.233 1.00 61.98 64 GLU C O 1
ATOM 1802 N N . SER C 1 44 ? -17.143 -15.194 -37.265 1.00 52.05 65 SER C N 1
ATOM 1803 C CA . SER C 1 44 ? -16.107 -15.290 -36.246 1.00 49.34 65 SER C CA 1
ATOM 1804 C C . SER C 1 44 ? -16.492 -14.541 -35.002 1.00 45.94 65 SER C C 1
ATOM 1805 O O . SER C 1 44 ? -17.344 -13.651 -35.045 1.00 41.26 65 SER C O 1
ATOM 1808 N N . THR C 1 45 ? -15.872 -14.919 -33.889 1.00 44.72 66 THR C N 1
ATOM 1809 C CA . THR C 1 45 ? -15.966 -14.153 -32.672 1.00 46.73 66 THR C CA 1
ATOM 1810 C C . THR C 1 45 ? -14.585 -13.937 -32.097 1.00 44.83 66 THR C C 1
ATOM 1811 O O . THR C 1 45 ? -13.781 -14.851 -32.067 1.00 50.52 66 THR C O 1
ATOM 1815 N N . VAL C 1 46 ? -14.309 -12.741 -31.616 1.00 42.67 67 VAL C N 1
ATOM 1816 C CA . VAL C 1 46 ? -13.085 -12.511 -30.854 1.00 45.13 67 VAL C CA 1
ATOM 1817 C C . VAL C 1 46 ? -13.393 -11.658 -29.666 1.00 45.32 67 VAL C C 1
ATOM 1818 O O . VAL C 1 46 ? -14.435 -11.008 -29.624 1.00 46.27 67 VAL C O 1
ATOM 1822 N N . ARG C 1 47 ? -12.465 -11.646 -28.721 1.00 48.79 68 ARG C N 1
ATOM 1823 C CA . ARG C 1 47 ? -12.572 -10.825 -27.518 1.00 50.26 68 ARG C CA 1
ATOM 1824 C C . ARG C 1 47 ? -11.480 -9.775 -27.541 1.00 46.01 68 ARG C C 1
ATOM 1825 O O . ARG C 1 47 ? -10.282 -10.112 -27.667 1.00 41.48 68 ARG C O 1
ATOM 1833 N N . ARG C 1 48 ? -11.880 -8.501 -27.432 1.00 41.88 69 ARG C N 1
ATOM 1834 C CA . ARG C 1 48 ? -10.937 -7.402 -27.587 1.00 38.77 69 ARG C CA 1
ATOM 1835 C C . ARG C 1 48 ? -11.086 -6.384 -26.504 1.00 40.66 69 ARG C C 1
ATOM 1836 O O . ARG C 1 48 ? -12.179 -6.142 -26.025 1.00 48.28 69 ARG C O 1
ATOM 1844 N N . ARG C 1 49 ? -9.980 -5.742 -26.152 1.00 38.75 70 ARG C N 1
ATOM 1845 C CA . ARG C 1 49 ? -10.039 -4.622 -25.253 1.00 37.23 70 ARG C CA 1
ATOM 1846 C C . ARG C 1 49 ? -10.044 -3.289 -25.979 1.00 35.60 70 ARG C C 1
ATOM 1847 O O . ARG C 1 49 ? -9.784 -3.212 -27.154 1.00 36.76 70 ARG C O 1
ATOM 1855 N N . TYR C 1 50 ? -10.339 -2.236 -25.250 1.00 35.09 71 TYR C N 1
ATOM 1856 C CA . TYR C 1 50 ? -10.270 -0.905 -25.776 1.00 33.68 71 TYR C CA 1
ATOM 1857 C C . TYR C 1 50 ? -8.896 -0.698 -26.358 1.00 35.08 71 TYR C C 1
ATOM 1858 O O . TYR C 1 50 ? -8.765 -0.147 -27.457 1.00 38.19 71 TYR C O 1
ATOM 1867 N N . SER C 1 51 ? -7.865 -1.155 -25.667 1.00 34.41 72 SER C N 1
ATOM 1868 C CA . SER C 1 51 ? -6.516 -0.833 -26.104 1.00 35.07 72 SER C CA 1
ATOM 1869 C C . SER C 1 51 ? -6.112 -1.537 -27.448 1.00 35.34 72 SER C C 1
ATOM 1870 O O . SER C 1 51 ? -5.171 -1.083 -28.126 1.00 30.31 72 SER C O 1
ATOM 1873 N N . ASP C 1 52 ? -6.851 -2.597 -27.811 1.00 32.20 73 ASP C N 1
ATOM 1874 C CA . ASP C 1 52 ? -6.699 -3.217 -29.094 1.00 32.94 73 ASP C CA 1
ATOM 1875 C C . ASP C 1 52 ? -7.270 -2.332 -30.205 1.00 33.89 73 ASP C C 1
ATOM 1876 O O . ASP C 1 52 ? -6.820 -2.401 -31.366 1.00 34.51 73 ASP C O 1
ATOM 1881 N N . PHE C 1 53 ? -8.239 -1.492 -29.872 1.00 33.55 74 PHE C N 1
ATOM 1882 C CA . PHE C 1 53 ? -8.758 -0.539 -30.871 1.00 31.96 74 PHE C CA 1
ATOM 1883 C C . PHE C 1 53 ? -7.751 0.560 -31.063 1.00 30.56 74 PHE C C 1
ATOM 1884 O O . PHE C 1 53 ? -7.490 0.974 -32.175 1.00 33.25 74 PHE C O 1
ATOM 1892 N N . GLU C 1 54 ? -7.190 1.062 -29.968 1.00 30.56 75 GLU C N 1
ATOM 1893 C CA . GLU C 1 54 ? -6.070 2.016 -30.030 1.00 29.96 75 GLU C CA 1
ATOM 1894 C C . GLU C 1 54 ? -4.917 1.444 -30.866 1.00 28.32 75 GLU C C 1
ATOM 1895 O O . GLU C 1 54 ? -4.428 2.088 -31.776 1.00 29.24 75 GLU C O 1
ATOM 1901 N N . TRP C 1 55 ? -4.568 0.192 -30.638 1.00 27.53 76 TRP C N 1
ATOM 1902 C CA . TRP C 1 55 ? -3.518 -0.481 -31.436 1.00 27.01 76 TRP C CA 1
ATOM 1903 C C . TRP C 1 55 ? -3.854 -0.594 -32.891 1.00 26.24 76 TRP C C 1
ATOM 1904 O O . TRP C 1 55 ? -3.036 -0.273 -33.726 1.00 25.76 76 TRP C O 1
ATOM 1915 N N . LEU C 1 56 ? -5.086 -0.986 -33.217 1.00 26.80 77 LEU C N 1
ATOM 1916 C CA . LEU C 1 56 ? -5.493 -1.043 -34.618 1.00 27.18 77 LEU C CA 1
ATOM 1917 C C . LEU C 1 56 ? -5.348 0.316 -35.319 1.00 28.95 77 LEU C C 1
ATOM 1918 O O . LEU C 1 56 ? -4.812 0.380 -36.429 1.00 30.86 77 LEU C O 1
ATOM 1923 N N . ARG C 1 57 ? -5.775 1.394 -34.653 1.00 28.17 78 ARG C N 1
ATOM 1924 C CA . ARG C 1 57 ? -5.687 2.706 -35.228 1.00 26.69 78 ARG C CA 1
ATOM 1925 C C . ARG C 1 57 ? -4.226 3.103 -35.512 1.00 27.21 78 ARG C C 1
ATOM 1926 O O . ARG C 1 57 ? -3.940 3.658 -36.580 1.00 29.53 78 ARG C O 1
ATOM 1934 N N . SER C 1 58 ? -3.323 2.839 -34.583 1.00 25.03 79 SER C N 1
ATOM 1935 C CA . SER C 1 58 ? -1.926 3.099 -34.805 1.00 25.33 79 SER C CA 1
ATOM 1936 C C . SER C 1 58 ? -1.248 2.237 -35.869 1.00 25.16 79 SER C C 1
ATOM 1937 O O . SER C 1 58 ? -0.479 2.752 -36.613 1.00 25.30 79 SER C O 1
ATOM 1940 N N . GLU C 1 59 ? -1.592 0.962 -35.990 1.00 26.52 80 GLU C N 1
ATOM 1941 C CA . GLU C 1 59 ? -1.073 0.139 -37.057 1.00 27.52 80 GLU C CA 1
ATOM 1942 C C . GLU C 1 59 ? -1.540 0.704 -38.339 1.00 28.03 80 GLU C C 1
ATOM 1943 O O . GLU C 1 59 ? -0.720 0.891 -39.269 1.00 29.52 80 GLU C O 1
ATOM 1949 N N . LEU C 1 60 ? -2.830 1.010 -38.442 1.00 27.59 81 LEU C N 1
ATOM 1950 C CA . LEU C 1 60 ? -3.338 1.547 -39.709 1.00 29.61 81 LEU C CA 1
ATOM 1951 C C . LEU C 1 60 ? -2.661 2.859 -40.124 1.00 29.90 81 LEU C C 1
ATOM 1952 O O . LEU C 1 60 ? -2.401 3.053 -41.291 1.00 32.27 81 LEU C O 1
ATOM 1957 N N . GLU C 1 61 ? -2.354 3.725 -39.180 1.00 30.29 82 GLU C N 1
ATOM 1958 C CA . GLU C 1 61 ? -1.713 4.978 -39.515 1.00 31.54 82 GLU C CA 1
ATOM 1959 C C . GLU C 1 61 ? -0.282 4.745 -39.900 1.00 33.20 82 GLU C C 1
ATOM 1960 O O . GLU C 1 61 ? 0.279 5.533 -40.636 1.00 34.33 82 GLU C O 1
ATOM 1966 N N . ARG C 1 62 ? 0.331 3.697 -39.367 1.00 34.97 83 ARG C N 1
ATOM 1967 C CA . ARG C 1 62 ? 1.681 3.384 -39.725 1.00 36.10 83 ARG C CA 1
ATOM 1968 C C . ARG C 1 62 ? 1.796 2.784 -41.127 1.00 36.73 83 ARG C C 1
ATOM 1969 O O . ARG C 1 62 ? 2.697 3.126 -41.839 1.00 41.66 83 ARG C O 1
ATOM 1977 N N . GLU C 1 63 ? 0.885 1.902 -41.500 1.00 40.66 84 GLU C N 1
ATOM 1978 C CA . GLU C 1 63 ? 1.041 1.002 -42.641 1.00 43.24 84 GLU C CA 1
ATOM 1979 C C . GLU C 1 63 ? 0.056 1.242 -43.767 1.00 40.90 84 GLU C C 1
ATOM 1980 O O . GLU C 1 63 ? 0.070 0.526 -44.757 1.00 41.24 84 GLU C O 1
ATOM 1986 N N . SER C 1 64 ? -0.797 2.244 -43.648 1.00 38.23 85 SER C N 1
ATOM 1987 C CA . SER C 1 64 ? -1.794 2.457 -44.660 1.00 36.91 85 SER C CA 1
ATOM 1988 C C . SER C 1 64 ? -2.029 3.920 -44.846 1.00 36.32 85 SER C C 1
ATOM 1989 O O . SER C 1 64 ? -1.452 4.733 -44.146 1.00 35.23 85 SER C O 1
ATOM 1992 N N . LYS C 1 65 ? -2.913 4.235 -45.783 1.00 39.68 86 LYS C N 1
ATOM 1993 C CA . LYS C 1 65 ? -3.332 5.593 -46.024 1.00 40.81 86 LYS C CA 1
ATOM 1994 C C . LYS C 1 65 ? -4.760 5.870 -45.463 1.00 40.57 86 LYS C C 1
ATOM 1995 O O . LYS C 1 65 ? -5.285 6.990 -45.561 1.00 42.43 86 LYS C O 1
ATOM 2001 N N . VAL C 1 66 ? -5.347 4.877 -44.828 1.00 40.24 87 VAL C N 1
ATOM 2002 C CA . VAL C 1 66 ? -6.676 5.026 -44.194 1.00 43.70 87 VAL C CA 1
ATOM 2003 C C . VAL C 1 66 ? -6.688 6.174 -43.193 1.00 45.36 87 VAL C C 1
ATOM 2004 O O . VAL C 1 66 ? -5.752 6.342 -42.411 1.00 53.71 87 VAL C O 1
ATOM 2008 N N . VAL C 1 67 ? -7.706 7.019 -43.282 1.00 51.61 88 VAL C N 1
ATOM 2009 C CA . VAL C 1 67 ? -7.985 8.002 -42.235 1.00 53.16 88 VAL C CA 1
ATOM 2010 C C . VAL C 1 67 ? -8.956 7.308 -41.282 1.00 49.38 88 VAL C C 1
ATOM 2011 O O . VAL C 1 67 ? -10.057 6.949 -41.638 1.00 50.44 88 VAL C O 1
ATOM 2015 N N . VAL C 1 68 ? -8.527 7.160 -40.049 1.00 46.11 89 VAL C N 1
ATOM 2016 C CA . VAL C 1 68 ? -9.217 6.346 -39.084 1.00 43.38 89 VAL C CA 1
ATOM 2017 C C . VAL C 1 68 ? -10.283 7.174 -38.400 1.00 43.90 89 VAL C C 1
ATOM 2018 O O . VAL C 1 68 ? -10.022 8.299 -37.976 1.00 48.81 89 VAL C O 1
ATOM 2022 N N . PRO C 1 69 ? -11.473 6.621 -38.227 1.00 42.65 90 PRO C N 1
ATOM 2023 C CA . PRO C 1 69 ? -12.487 7.416 -37.501 1.00 43.73 90 PRO C CA 1
ATOM 2024 C C . PRO C 1 69 ? -12.166 7.569 -36.029 1.00 41.19 90 PRO C C 1
ATOM 2025 O O . PRO C 1 69 ? -11.337 6.853 -35.523 1.00 41.78 90 PRO C O 1
ATOM 2029 N N . PRO C 1 70 ? -12.868 8.474 -35.330 1.00 40.09 91 PRO C N 1
ATOM 2030 C CA . PRO C 1 70 ? -12.597 8.646 -33.908 1.00 38.19 91 PRO C CA 1
ATOM 2031 C C . PRO C 1 70 ? -12.908 7.409 -33.076 1.00 39.06 91 PRO C C 1
ATOM 2032 O O . PRO C 1 70 ? -13.762 6.597 -33.460 1.00 40.00 91 PRO C O 1
ATOM 2036 N N . LEU C 1 71 ? -12.271 7.314 -31.920 1.00 38.23 92 LEU C N 1
ATOM 2037 C CA . LEU C 1 71 ? -12.667 6.361 -30.895 1.00 36.77 92 LEU C CA 1
ATOM 2038 C C . LEU C 1 71 ? -13.352 7.161 -29.796 1.00 36.95 92 LEU C C 1
ATOM 2039 O O . LEU C 1 71 ? -13.065 8.329 -29.636 1.00 36.47 92 LEU C O 1
ATOM 2044 N N . PRO C 1 72 ? -14.247 6.513 -29.018 1.00 39.72 93 PRO C N 1
ATOM 2045 C CA . PRO C 1 72 ? -15.136 7.264 -28.125 1.00 40.07 93 PRO C CA 1
ATOM 2046 C C . PRO C 1 72 ? -14.494 7.787 -26.849 1.00 41.91 93 PRO C C 1
ATOM 2047 O O . PRO C 1 72 ? -15.030 8.724 -26.279 1.00 51.38 93 PRO C O 1
ATOM 2051 N N . GLY C 1 73 ? -13.406 7.195 -26.377 1.00 39.80 94 GLY C N 1
ATOM 2052 C CA . GLY C 1 73 ? -12.791 7.592 -25.091 1.00 39.91 94 GLY C CA 1
ATOM 2053 C C . GLY C 1 73 ? -12.790 6.426 -24.138 1.00 42.03 94 GLY C C 1
ATOM 2054 O O . GLY C 1 73 ? -13.778 5.720 -24.065 1.00 47.40 94 GLY C O 1
ATOM 2055 N N . LYS C 1 74 ? -11.691 6.193 -23.432 1.00 47.81 95 LYS C N 1
ATOM 2056 C CA . LYS C 1 74 ? -11.554 5.064 -22.477 1.00 52.38 95 LYS C CA 1
ATOM 2057 C C . LYS C 1 74 ? -12.189 5.396 -21.139 1.00 61.52 95 LYS C C 1
ATOM 2058 O O . LYS C 1 74 ? -12.598 6.546 -20.913 1.00 65.24 95 LYS C O 1
ATOM 2060 N N . ALA C 1 75 ? -12.289 4.362 -20.287 1.00 71.71 96 ALA C N 1
ATOM 2061 C CA . ALA C 1 75 ? -12.605 4.440 -18.818 1.00 78.21 96 ALA C CA 1
ATOM 2062 C C . ALA C 1 75 ? -12.986 5.858 -18.206 1.00 83.53 96 ALA C C 1
ATOM 2063 O O . ALA C 1 75 ? -12.273 6.527 -17.402 1.00 73.01 96 ALA C O 1
ATOM 2065 N N . PHE C 1 93 ? -22.358 5.414 -19.047 1.00 92.86 114 PHE C N 1
ATOM 2066 C CA . PHE C 1 93 ? -21.219 5.531 -19.976 1.00 89.11 114 PHE C CA 1
ATOM 2067 C C . PHE C 1 93 ? -21.069 4.369 -20.965 1.00 85.09 114 PHE C C 1
ATOM 2068 O O . PHE C 1 93 ? -20.719 4.599 -22.117 1.00 81.35 114 PHE C O 1
ATOM 2070 N N . ILE C 1 94 ? -21.323 3.138 -20.521 1.00 81.70 115 ILE C N 1
ATOM 2071 C CA . ILE C 1 94 ? -20.923 1.962 -21.290 1.00 82.58 115 ILE C CA 1
ATOM 2072 C C . ILE C 1 94 ? -21.618 1.794 -22.630 1.00 80.08 115 ILE C C 1
ATOM 2073 O O . ILE C 1 94 ? -21.009 1.247 -23.546 1.00 84.94 115 ILE C O 1
ATOM 2078 N N . GLU C 1 95 ? -22.870 2.222 -22.765 1.00 76.16 116 GLU C N 1
ATOM 2079 C CA . GLU C 1 95 ? -23.591 1.948 -24.014 1.00 75.78 116 GLU C CA 1
ATOM 2080 C C . GLU C 1 95 ? -23.201 2.919 -25.116 1.00 66.02 116 GLU C C 1
ATOM 2081 O O . GLU C 1 95 ? -23.098 2.508 -26.266 1.00 71.90 116 GLU C O 1
ATOM 2087 N N . GLU C 1 96 ? -22.962 4.174 -24.760 1.00 61.52 117 GLU C N 1
ATOM 2088 C CA . GLU C 1 96 ? -22.385 5.152 -25.696 1.00 64.70 117 GLU C CA 1
ATOM 2089 C C . GLU C 1 96 ? -21.010 4.677 -26.204 1.00 65.43 117 GLU C C 1
ATOM 2090 O O . GLU C 1 96 ? -20.713 4.820 -27.398 1.00 69.94 117 GLU C O 1
ATOM 2092 N N . ARG C 1 97 ? -20.221 4.064 -25.312 1.00 57.99 118 ARG C N 1
ATOM 2093 C CA . ARG C 1 97 ? -18.892 3.573 -25.636 1.00 55.65 118 ARG C CA 1
ATOM 2094 C C . ARG C 1 97 ? -18.979 2.401 -26.623 1.00 53.36 118 ARG C C 1
ATOM 2095 O O . ARG C 1 97 ? -18.312 2.412 -27.650 1.00 51.70 118 ARG C O 1
ATOM 2101 N N . LYS C 1 98 ? -19.817 1.408 -26.322 1.00 50.00 119 LYS C N 1
ATOM 2102 C CA . LYS C 1 98 ? -20.043 0.259 -27.226 1.00 45.53 119 LYS C CA 1
ATOM 2103 C C . LYS C 1 98 ? -20.480 0.746 -28.600 1.00 48.04 119 LYS C C 1
ATOM 2104 O O . LYS C 1 98 ? -19.978 0.279 -29.626 1.00 48.09 119 LYS C O 1
ATOM 2106 N N . GLN C 1 99 ? -21.390 1.706 -28.636 1.00 48.85 120 GLN C N 1
ATOM 2107 C CA . GLN C 1 99 ? -21.938 2.171 -29.904 1.00 51.19 120 GLN C CA 1
ATOM 2108 C C . GLN C 1 99 ? -20.880 2.908 -30.669 1.00 47.69 120 GLN C C 1
ATOM 2109 O O . GLN C 1 99 ? -20.846 2.852 -31.901 1.00 53.10 120 GLN C O 1
ATOM 2112 N N . GLY C 1 100 ? -19.951 3.543 -29.960 1.00 47.74 121 GLY C N 1
ATOM 2113 C CA . GLY C 1 100 ? -18.818 4.255 -30.621 1.00 44.00 121 GLY C CA 1
ATOM 2114 C C . GLY C 1 100 ? -17.821 3.288 -31.235 1.00 41.50 121 GLY C C 1
ATOM 2115 O O . GLY C 1 100 ? -17.364 3.453 -32.364 1.00 36.29 121 GLY C O 1
ATOM 2116 N N . LEU C 1 101 ? -17.524 2.241 -30.466 1.00 42.86 122 LEU C N 1
ATOM 2117 C CA . LEU C 1 101 ? -16.630 1.197 -30.894 1.00 39.50 122 LEU C CA 1
ATOM 2118 C C . LEU C 1 101 ? -17.216 0.475 -32.106 1.00 41.32 122 LEU C C 1
ATOM 2119 O O . LEU C 1 101 ? -16.484 0.151 -33.045 1.00 41.57 122 LEU C O 1
ATOM 2124 N N . GLU C 1 102 ? -18.536 0.265 -32.112 1.00 42.61 123 GLU C N 1
ATOM 2125 C CA . GLU C 1 102 ? -19.203 -0.410 -33.237 1.00 44.69 123 GLU C CA 1
ATOM 2126 C C . GLU C 1 102 ? -19.240 0.421 -34.511 1.00 43.47 123 GLU C C 1
ATOM 2127 O O . GLU C 1 102 ? -18.968 -0.116 -35.576 1.00 49.74 123 GLU C O 1
ATOM 2133 N N . GLN C 1 103 ? -19.497 1.727 -34.422 1.00 42.18 124 GLN C N 1
ATOM 2134 C CA . GLN C 1 103 ? -19.332 2.623 -35.599 1.00 41.93 124 GLN C CA 1
ATOM 2135 C C . GLN C 1 103 ? -17.921 2.566 -36.131 1.00 42.59 124 GLN C C 1
ATOM 2136 O O . GLN C 1 103 ? -17.694 2.479 -37.349 1.00 43.49 124 GLN C O 1
ATOM 2138 N N . PHE C 1 104 ? -16.964 2.690 -35.203 1.00 41.59 125 PHE C N 1
ATOM 2139 C CA . PHE C 1 104 ? -15.540 2.758 -35.561 1.00 40.51 125 PHE C CA 1
ATOM 2140 C C . PHE C 1 104 ? -15.164 1.552 -36.374 1.00 39.79 125 PHE C C 1
ATOM 2141 O O . PHE C 1 104 ? -14.716 1.688 -37.502 1.00 43.70 125 PHE C O 1
ATOM 2149 N N . ILE C 1 105 ? -15.374 0.376 -35.813 1.00 37.95 126 ILE C N 1
ATOM 2150 C CA . ILE C 1 105 ? -14.929 -0.839 -36.486 1.00 38.23 126 ILE C CA 1
ATOM 2151 C C . ILE C 1 105 ? -15.725 -1.159 -37.770 1.00 38.58 126 ILE C C 1
ATOM 2152 O O . ILE C 1 105 ? -15.157 -1.721 -38.695 1.00 39.06 126 ILE C O 1
ATOM 2157 N N . ASN C 1 106 ? -16.993 -0.773 -37.867 1.00 37.90 127 ASN C N 1
ATOM 2158 C CA . ASN C 1 106 ? -17.684 -0.897 -39.160 1.00 40.50 127 ASN C CA 1
ATOM 2159 C C . ASN C 1 106 ? -17.171 0.024 -40.262 1.00 44.56 127 ASN C C 1
ATOM 2160 O O . ASN C 1 106 ? -17.020 -0.421 -41.389 1.00 45.81 127 ASN C O 1
ATOM 2165 N N . LYS C 1 107 ? -16.893 1.296 -39.950 1.00 45.66 128 LYS C N 1
ATOM 2166 C CA . LYS C 1 107 ? -16.315 2.193 -40.937 1.00 47.66 128 LYS C CA 1
ATOM 2167 C C . LYS C 1 107 ? -14.935 1.700 -41.406 1.00 46.92 128 LYS C C 1
ATOM 2168 O O . LYS C 1 107 ? -14.688 1.577 -42.596 1.00 50.13 128 LYS C O 1
ATOM 2173 N N . VAL C 1 108 ? -14.039 1.439 -40.477 1.00 43.67 129 VAL C N 1
ATOM 2174 C CA . VAL C 1 108 ? -12.707 0.948 -40.831 1.00 43.66 129 VAL C CA 1
ATOM 2175 C C . VAL C 1 108 ? -12.762 -0.335 -41.663 1.00 42.57 129 VAL C C 1
ATOM 2176 O O . VAL C 1 108 ? -12.225 -0.383 -42.725 1.00 40.56 129 VAL C O 1
ATOM 2180 N N . ALA C 1 109 ? -13.462 -1.354 -41.184 1.00 45.14 130 ALA C N 1
ATOM 2181 C CA . ALA C 1 109 ? -13.560 -2.616 -41.915 1.00 46.94 130 ALA C CA 1
ATOM 2182 C C . ALA C 1 109 ? -14.297 -2.468 -43.251 1.00 51.36 130 ALA C C 1
ATOM 2183 O O . ALA C 1 109 ? -14.087 -3.267 -44.144 1.00 51.03 130 ALA C O 1
ATOM 2185 N N . GLY C 1 110 ? -15.150 -1.449 -43.375 1.00 54.01 131 GLY C N 1
ATOM 2186 C CA . GLY C 1 110 ? -15.807 -1.149 -44.639 1.00 56.47 131 GLY C CA 1
ATOM 2187 C C . GLY C 1 110 ? -14.866 -0.593 -45.690 1.00 61.79 131 GLY C C 1
ATOM 2188 O O . GLY C 1 110 ? -15.204 -0.535 -46.865 1.00 59.94 131 GLY C O 1
ATOM 2189 N N . HIS C 1 111 ? -13.693 -0.130 -45.259 1.00 61.72 132 HIS C N 1
ATOM 2190 C CA . HIS C 1 111 ? -12.816 0.636 -46.104 1.00 62.47 132 HIS C CA 1
ATOM 2191 C C . HIS C 1 111 ? -11.991 -0.381 -46.857 1.00 62.02 132 HIS C C 1
ATOM 2192 O O . HIS C 1 111 ? -11.267 -1.162 -46.246 1.00 63.47 132 HIS C O 1
ATOM 2199 N N . PRO C 1 112 ? -12.065 -0.370 -48.189 1.00 65.46 133 PRO C N 1
ATOM 2200 C CA . PRO C 1 112 ? -11.299 -1.378 -48.924 1.00 68.46 133 PRO C CA 1
ATOM 2201 C C . PRO C 1 112 ? -9.737 -1.322 -48.730 1.00 67.34 133 PRO C C 1
ATOM 2202 O O . PRO C 1 112 ? -9.071 -2.357 -48.844 1.00 66.45 133 PRO C O 1
ATOM 2206 N N . LEU C 1 113 ? -9.183 -0.141 -48.445 1.00 57.80 134 LEU C N 1
ATOM 2207 C CA . LEU C 1 113 ? -7.800 -0.026 -48.011 1.00 57.23 134 LEU C CA 1
ATOM 2208 C C . LEU C 1 113 ? -7.505 -0.737 -46.672 1.00 53.54 134 LEU C C 1
ATOM 2209 O O . LEU C 1 113 ? -6.458 -1.364 -46.524 1.00 57.43 134 LEU C O 1
ATOM 2214 N N . ALA C 1 114 ? -8.394 -0.611 -45.699 1.00 49.38 135 ALA C N 1
ATOM 2215 C CA . ALA C 1 114 ? -8.222 -1.298 -44.418 1.00 48.22 135 ALA C CA 1
ATOM 2216 C C . ALA C 1 114 ? -8.356 -2.809 -44.561 1.00 46.06 135 ALA C C 1
ATOM 2217 O O . ALA C 1 114 ? -7.646 -3.559 -43.914 1.00 45.49 135 ALA C O 1
ATOM 2219 N N . GLN C 1 115 ? -9.257 -3.235 -45.420 1.00 49.33 136 GLN C N 1
ATOM 2220 C CA . GLN C 1 115 ? -9.447 -4.652 -45.735 1.00 53.53 136 GLN C CA 1
ATOM 2221 C C . GLN C 1 115 ? -8.217 -5.340 -46.289 1.00 55.21 136 GLN C C 1
ATOM 2222 O O . GLN C 1 115 ? -8.045 -6.538 -46.169 1.00 58.18 136 GLN C O 1
ATOM 2228 N N . ASN C 1 116 ? -7.325 -4.570 -46.849 1.00 60.07 137 ASN C N 1
ATOM 2229 C CA . ASN C 1 116 ? -6.109 -5.111 -47.373 1.00 67.41 137 ASN C CA 1
ATOM 2230 C C . ASN C 1 116 ? -4.971 -5.233 -46.350 1.00 60.70 137 ASN C C 1
ATOM 2231 O O . ASN C 1 116 ? -3.859 -5.553 -46.732 1.00 63.60 137 ASN C O 1
ATOM 2236 N N . GLU C 1 117 ? -5.238 -4.983 -45.067 1.00 57.54 138 GLU C N 1
ATOM 2237 C CA . GLU C 1 117 ? -4.188 -4.885 -44.061 1.00 53.77 138 GLU C CA 1
ATOM 2238 C C . GLU C 1 117 ? -4.225 -6.020 -43.056 1.00 49.37 138 GLU C C 1
ATOM 2239 O O . GLU C 1 117 ? -5.243 -6.295 -42.460 1.00 52.95 138 GLU C O 1
ATOM 2245 N N . ARG C 1 118 ? -3.076 -6.638 -42.834 1.00 47.01 139 ARG C N 1
ATOM 2246 C CA . ARG C 1 118 ? -2.935 -7.726 -41.887 1.00 48.06 139 ARG C CA 1
ATOM 2247 C C . ARG C 1 118 ? -3.467 -7.364 -40.492 1.00 48.64 139 ARG C C 1
ATOM 2248 O O . ARG C 1 118 ? -4.044 -8.198 -39.818 1.00 59.19 139 ARG C O 1
ATOM 2250 N N . CYS C 1 119 ? -3.247 -6.130 -40.058 1.00 48.92 140 CYS C N 1
ATOM 2251 C CA . CYS C 1 119 ? -3.624 -5.671 -38.709 1.00 45.40 140 CYS C CA 1
ATOM 2252 C C . CYS C 1 119 ? -5.120 -5.715 -38.491 1.00 40.84 140 CYS C C 1
ATOM 2253 O O . CYS C 1 119 ? -5.570 -6.114 -37.423 1.00 42.16 140 CYS C O 1
ATOM 2256 N N . LEU C 1 120 ? -5.887 -5.379 -39.514 1.00 38.67 141 LEU C N 1
ATOM 2257 C CA . LEU C 1 120 ? -7.341 -5.518 -39.439 1.00 41.05 141 LEU C CA 1
ATOM 2258 C C . LEU C 1 120 ? -7.813 -6.962 -39.267 1.00 42.81 141 LEU C C 1
ATOM 2259 O O . LEU C 1 120 ? -8.690 -7.248 -38.466 1.00 46.09 141 LEU C O 1
ATOM 2264 N N . HIS C 1 121 ? -7.208 -7.875 -40.007 1.00 46.58 142 HIS C N 1
ATOM 2265 C CA . HIS C 1 121 ? -7.559 -9.287 -39.921 1.00 46.96 142 HIS C CA 1
ATOM 2266 C C . HIS C 1 121 ? -7.118 -9.906 -38.616 1.00 44.02 142 HIS C C 1
ATOM 2267 O O . HIS C 1 121 ? -7.829 -10.753 -38.074 1.00 39.81 142 HIS C O 1
ATOM 2274 N N . MET C 1 122 ? -5.972 -9.485 -38.089 1.00 45.11 143 MET C N 1
ATOM 2275 C CA . MET C 1 122 ? -5.574 -9.952 -36.758 1.00 47.62 143 MET C CA 1
ATOM 2276 C C . MET C 1 122 ? -6.572 -9.446 -35.710 1.00 41.55 143 MET C C 1
ATOM 2277 O O . MET C 1 122 ? -6.957 -10.165 -34.797 1.00 38.96 143 MET C O 1
ATOM 2282 N N . PHE C 1 123 ? -6.991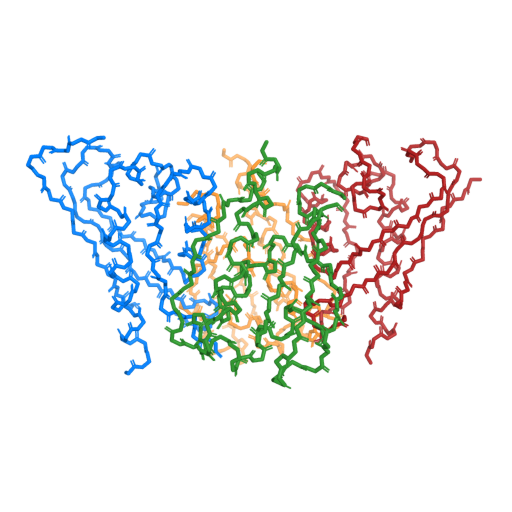 -8.207 -35.857 1.00 37.98 144 PHE C N 1
ATOM 2283 C CA . PHE C 1 123 ? -7.861 -7.626 -34.881 1.00 38.32 144 PHE C CA 1
ATOM 2284 C C . PHE C 1 123 ? -9.230 -8.335 -34.914 1.00 40.74 144 PHE C C 1
ATOM 2285 O O . PHE C 1 123 ? -9.773 -8.650 -33.857 1.00 37.70 144 PHE C O 1
ATOM 2293 N N . LEU C 1 124 ? -9.747 -8.580 -36.117 1.00 41.53 145 LEU C N 1
ATOM 2294 C CA . LEU C 1 124 ? -11.103 -9.045 -36.283 1.00 45.81 145 LEU C CA 1
ATOM 2295 C C . LEU C 1 124 ? -11.247 -10.534 -36.150 1.00 49.35 145 LEU C C 1
ATOM 2296 O O . LEU C 1 124 ? -12.278 -11.004 -35.695 1.00 64.92 145 LEU C O 1
ATOM 2301 N N . GLN C 1 125 ? -10.248 -11.295 -36.558 1.00 56.53 146 GLN C N 1
ATOM 2302 C CA . GLN C 1 125 ? -10.393 -12.759 -36.658 1.00 59.70 146 GLN C CA 1
ATOM 2303 C C . GLN C 1 125 ? -9.280 -13.630 -36.040 1.00 62.24 146 GLN C C 1
ATOM 2304 O O . GLN C 1 125 ? -9.464 -14.829 -35.956 1.00 61.89 146 GLN C O 1
ATOM 2310 N N . ASP C 1 126 ? -8.177 -13.031 -35.572 1.00 66.41 147 ASP C N 1
ATOM 2311 C CA . ASP C 1 126 ? -7.080 -13.751 -34.872 1.00 65.77 147 ASP C CA 1
ATOM 2312 C C . ASP C 1 126 ? -6.365 -14.757 -35.783 1.00 60.47 147 ASP C C 1
ATOM 2313 O O . ASP C 1 126 ? -6.292 -14.547 -36.996 1.00 57.24 147 ASP C O 1
ATOM 2315 N N . ASN D 1 6 ? -5.680 -24.888 4.814 1.00 86.97 27 ASN D N 1
ATOM 2316 C CA . ASN D 1 6 ? -5.406 -23.549 4.194 1.00 83.41 27 ASN D CA 1
ATOM 2317 C C . ASN D 1 6 ? -4.645 -23.736 2.876 1.00 80.45 27 ASN D C 1
ATOM 2318 O O . ASN D 1 6 ? -3.476 -24.126 2.892 1.00 78.45 27 ASN D O 1
ATOM 2320 N N . PHE D 1 7 ? -5.300 -23.483 1.739 1.00 77.34 28 PHE D N 1
ATOM 2321 C CA . PHE D 1 7 ? -4.651 -23.669 0.428 1.00 73.00 28 PHE D CA 1
ATOM 2322 C C . PHE D 1 7 ? -4.947 -22.573 -0.631 1.00 68.12 28 PHE D C 1
ATOM 2323 O O . PHE D 1 7 ? -5.969 -21.875 -0.593 1.00 66.56 28 PHE D O 1
ATOM 2331 N N . LEU D 1 8 ? -4.001 -22.415 -1.558 1.00 65.03 29 LEU D N 1
ATOM 2332 C CA . LEU D 1 8 ? -4.111 -21.461 -2.662 1.00 61.84 29 LEU D CA 1
ATOM 2333 C C . LEU D 1 8 ? -3.374 -22.034 -3.850 1.00 59.03 29 LEU D C 1
ATOM 2334 O O . LEU D 1 8 ? -2.147 -22.036 -3.879 1.00 62.63 29 LEU D O 1
ATOM 2339 N N . GLU D 1 9 ? -4.125 -22.511 -4.826 1.00 56.36 30 GLU D N 1
ATOM 2340 C CA . GLU D 1 9 ? -3.555 -23.043 -6.049 1.00 56.47 30 GLU D CA 1
ATOM 2341 C C . GLU D 1 9 ? -3.949 -22.118 -7.204 1.00 53.51 30 GLU D C 1
ATOM 2342 O O . GLU D 1 9 ? -5.119 -21.711 -7.333 1.00 46.50 30 GLU D O 1
ATOM 2344 N N . ILE D 1 10 ? -2.952 -21.700 -7.976 1.00 51.85 31 ILE D N 1
ATOM 2345 C CA . ILE D 1 10 ? -3.176 -20.858 -9.140 1.00 47.33 31 ILE D CA 1
ATOM 2346 C C . ILE D 1 10 ? -2.514 -21.546 -10.318 1.00 47.48 31 ILE D C 1
ATOM 2347 O O . ILE D 1 10 ? -1.355 -21.932 -10.248 1.00 44.85 31 ILE D O 1
ATOM 2352 N N . ASP D 1 11 ? -3.271 -21.713 -11.396 1.00 46.78 32 ASP D N 1
ATOM 2353 C CA . ASP D 1 11 ? -2.770 -22.404 -12.557 1.00 48.09 32 ASP D CA 1
ATOM 2354 C C . ASP D 1 11 ? -2.800 -21.445 -13.739 1.00 46.91 32 ASP D C 1
ATOM 2355 O O . ASP D 1 11 ? -3.767 -20.708 -13.938 1.00 46.93 32 ASP D O 1
ATOM 2357 N N . VAL D 1 12 ? -1.727 -21.458 -14.510 1.00 43.53 33 VAL D N 1
ATOM 2358 C CA . VAL D 1 12 ? -1.684 -20.709 -15.746 1.00 44.90 33 VAL D CA 1
ATOM 2359 C C . VAL D 1 12 ? -1.653 -21.711 -16.886 1.00 46.45 33 VAL D C 1
ATOM 2360 O O . VAL D 1 12 ? -0.862 -22.640 -16.866 1.00 47.93 33 VAL D O 1
ATOM 2364 N N . SER D 1 13 ? -2.520 -21.530 -17.865 1.00 54.14 34 SER D N 1
ATOM 2365 C CA . SER D 1 13 ? -2.609 -22.466 -18.969 1.00 62.96 34 SER D CA 1
ATOM 2366 C C . SER D 1 13 ? -3.005 -21.766 -20.237 1.00 67.60 34 SER D C 1
ATOM 2367 O O . SER D 1 13 ? -3.711 -20.764 -20.192 1.00 62.43 34 SER D O 1
ATOM 2370 N N . ASN D 1 14 ? -2.600 -22.350 -21.368 1.00 78.18 35 ASN D N 1
ATOM 2371 C CA . ASN D 1 14 ? -2.923 -21.856 -22.698 1.00 73.68 35 ASN D CA 1
ATOM 2372 C C . ASN D 1 14 ? -3.931 -22.759 -23.402 1.00 78.80 35 ASN D C 1
ATOM 2373 O O . ASN D 1 14 ? -5.141 -22.576 -23.268 1.00 86.68 35 ASN D O 1
ATOM 2378 N N . GLY D 1 21 ? -5.112 -16.109 -30.575 1.00 79.27 42 GLY D N 1
ATOM 2379 C CA . GLY D 1 21 ? -4.196 -15.743 -29.519 1.00 78.87 42 GLY D CA 1
ATOM 2380 C C . GLY D 1 21 ? -2.740 -15.742 -29.948 1.00 83.82 42 GLY D C 1
ATOM 2381 O O . GLY D 1 21 ? -1.992 -16.616 -29.511 1.00 81.37 42 GLY D O 1
ATOM 2382 N N . ARG D 1 22 ? -2.331 -14.760 -30.774 1.00 87.72 43 ARG D N 1
ATOM 2383 C CA . ARG D 1 22 ? -0.898 -14.501 -31.067 1.00 90.31 43 ARG D CA 1
ATOM 2384 C C . ARG D 1 22 ? -0.375 -13.063 -30.742 1.00 90.96 43 ARG D C 1
ATOM 2385 O O . ARG D 1 22 ? -1.086 -12.048 -30.881 1.00 87.73 43 ARG D O 1
ATOM 2387 N N . GLY D 1 23 ? 0.893 -12.996 -30.325 1.00 84.00 44 GLY D N 1
ATOM 2388 C CA . GLY D 1 23 ? 1.558 -11.731 -29.979 1.00 73.43 44 GLY D CA 1
ATOM 2389 C C . GLY D 1 23 ? 0.880 -10.982 -28.839 1.00 65.91 44 GLY D C 1
ATOM 2390 O O . GLY D 1 23 ? 0.791 -11.469 -27.714 1.00 65.84 44 GLY D O 1
ATOM 2391 N N . ARG D 1 24 ? 0.383 -9.790 -29.134 1.00 58.60 45 ARG D N 1
ATOM 2392 C CA . ARG D 1 24 ? -0.297 -9.014 -28.120 1.00 48.89 45 ARG D CA 1
ATOM 2393 C C . ARG D 1 24 ? -1.644 -9.594 -27.802 1.00 44.88 45 ARG D C 1
ATOM 2394 O O . ARG D 1 24 ? -2.186 -9.274 -26.769 1.00 41.46 45 ARG D O 1
ATOM 2402 N N . PHE D 1 25 ? -2.195 -10.439 -28.683 1.00 41.96 46 PHE D N 1
ATOM 2403 C CA . PHE D 1 25 ? -3.482 -11.083 -28.408 1.00 40.47 46 PHE D CA 1
ATOM 2404 C C . PHE D 1 25 ? -3.363 -12.412 -27.660 1.00 40.46 46 PHE D C 1
ATOM 2405 O O . PHE D 1 25 ? -4.353 -12.959 -27.220 1.00 40.65 46 PHE D O 1
ATOM 2413 N N . THR D 1 26 ? -2.153 -12.894 -27.447 1.00 42.31 47 THR D N 1
ATOM 2414 C CA . THR D 1 26 ? -1.956 -14.092 -26.656 1.00 40.02 47 THR D CA 1
ATOM 2415 C C . THR D 1 26 ? -2.581 -13.877 -25.282 1.00 39.56 47 THR D C 1
ATOM 2416 O O . THR D 1 26 ? -2.258 -12.915 -24.606 1.00 40.53 47 THR D O 1
ATOM 2420 N N . THR D 1 27 ? -3.417 -14.803 -24.856 1.00 40.11 48 THR D N 1
ATOM 2421 C CA . THR D 1 27 ? -3.985 -14.746 -23.525 1.00 42.72 48 THR D CA 1
ATOM 2422 C C . THR D 1 27 ? -3.795 -16.077 -22.801 1.00 39.63 48 THR D C 1
ATOM 2423 O O . THR D 1 27 ? -3.609 -17.098 -23.431 1.00 40.57 48 THR D O 1
ATOM 2427 N N . TYR D 1 28 ? -3.814 -16.023 -21.475 1.00 37.86 49 TYR D N 1
ATOM 2428 C CA . TYR D 1 28 ? -3.536 -17.150 -20.616 1.00 37.42 49 TYR D CA 1
ATOM 2429 C C . TYR D 1 28 ? -4.737 -17.291 -19.738 1.00 38.67 49 TYR D C 1
ATOM 2430 O O . TYR D 1 28 ? -5.348 -16.296 -19.322 1.00 41.74 49 TYR D O 1
ATOM 2439 N N . GLU D 1 29 ? -5.141 -18.520 -19.475 1.00 38.53 50 GLU D N 1
ATOM 2440 C CA . GLU D 1 29 ? -6.243 -18.733 -18.564 1.00 37.45 50 GLU D CA 1
ATOM 2441 C C . GLU D 1 29 ? -5.602 -18.810 -17.200 1.00 34.25 50 GLU D C 1
ATOM 2442 O O . GLU D 1 29 ? -4.599 -19.474 -17.045 1.00 32.02 50 GLU D O 1
ATOM 2444 N N . ILE D 1 30 ? -6.184 -18.135 -16.231 1.00 33.55 51 ILE D N 1
ATOM 2445 C CA . ILE D 1 30 ? -5.682 -18.190 -14.861 1.00 34.69 51 ILE D CA 1
ATOM 2446 C C . ILE D 1 30 ? -6.782 -18.675 -13.939 1.00 37.18 51 ILE D C 1
ATOM 2447 O O . ILE D 1 30 ? -7.849 -18.051 -13.830 1.00 36.99 51 ILE D O 1
ATOM 2452 N N . ARG D 1 31 ? -6.522 -19.808 -13.304 1.00 38.63 52 ARG D N 1
ATOM 2453 C CA . ARG D 1 31 ? -7.529 -20.529 -12.546 1.00 42.40 52 ARG D CA 1
ATOM 2454 C C . ARG D 1 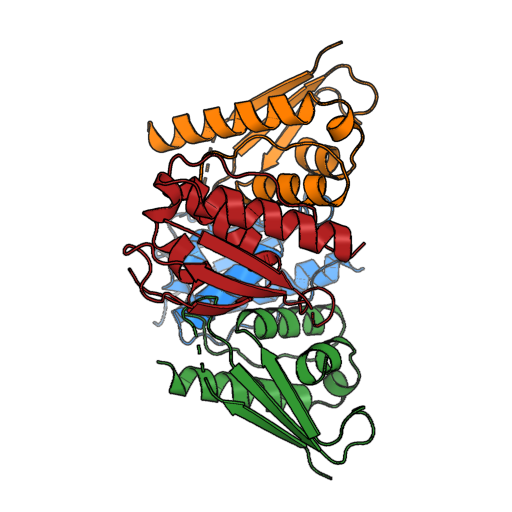31 ? -7.073 -20.537 -11.069 1.00 42.30 52 ARG D C 1
ATOM 2455 O O . ARG D 1 31 ? -5.910 -20.813 -10.768 1.00 41.10 52 ARG D O 1
ATOM 2457 N N . VAL D 1 32 ? -7.965 -20.125 -10.170 1.00 43.62 53 VAL D N 1
ATOM 2458 C CA . VAL D 1 32 ? -7.675 -20.023 -8.750 1.00 43.75 53 VAL D CA 1
ATOM 2459 C C . VAL D 1 32 ? -8.586 -20.963 -8.003 1.00 47.89 53 VAL D C 1
ATOM 2460 O O . VAL D 1 32 ? -9.802 -20.900 -8.187 1.00 52.74 53 VAL D O 1
ATOM 2464 N N . LYS D 1 33 ? -8.009 -21.807 -7.156 1.00 52.39 54 LYS D N 1
ATOM 2465 C CA . LYS D 1 33 ? -8.766 -22.582 -6.169 1.00 58.47 54 LYS D CA 1
ATOM 2466 C C . LYS D 1 33 ? -8.233 -22.189 -4.811 1.00 56.44 54 LYS D C 1
ATOM 2467 O O . LYS D 1 33 ? -7.039 -22.292 -4.564 1.00 59.05 54 LYS D O 1
ATOM 2473 N N . THR D 1 34 ? -9.095 -21.721 -3.932 1.00 56.06 55 THR D N 1
ATOM 2474 C CA . THR D 1 34 ? -8.652 -21.394 -2.602 1.00 60.89 55 THR D CA 1
ATOM 2475 C C . THR D 1 34 ? -9.801 -21.499 -1.583 1.00 64.80 55 THR D C 1
ATOM 2476 O O . THR D 1 34 ? -10.966 -21.361 -1.934 1.00 63.82 55 THR D O 1
ATOM 2480 N N . ASN D 1 35 ? -9.435 -21.707 -0.325 1.00 65.68 56 ASN D N 1
ATOM 2481 C CA . ASN D 1 35 ? -10.353 -21.520 0.805 1.00 69.79 56 ASN D CA 1
ATOM 2482 C C . ASN D 1 35 ? -10.014 -20.278 1.672 1.00 71.89 56 ASN D C 1
ATOM 2483 O O . ASN D 1 35 ? -10.487 -20.167 2.790 1.00 71.26 56 ASN D O 1
ATOM 2488 N N . LEU D 1 36 ? -9.166 -19.377 1.167 1.00 72.68 57 LEU D N 1
ATOM 2489 C CA . LEU D 1 36 ? -8.775 -18.180 1.917 1.00 69.60 57 LEU D CA 1
ATOM 2490 C C . LEU D 1 36 ? -9.927 -17.188 1.874 1.00 68.49 57 LEU D C 1
ATOM 2491 O O . LEU D 1 36 ? -10.459 -16.914 0.801 1.00 63.14 57 LEU D O 1
ATOM 2496 N N . PRO D 1 37 ? -10.311 -16.634 3.038 1.00 73.31 58 PRO D N 1
ATOM 2497 C CA . PRO D 1 37 ? -11.522 -15.801 3.102 1.00 73.25 58 PRO D CA 1
ATOM 2498 C C . PRO D 1 37 ? -11.387 -14.429 2.441 1.00 69.09 58 PRO D C 1
ATOM 2499 O O . PRO D 1 37 ? -12.396 -13.856 2.001 1.00 65.42 58 PRO D O 1
ATOM 2503 N N . ILE D 1 38 ? -10.149 -13.946 2.324 1.00 68.00 59 ILE D N 1
ATOM 2504 C CA . ILE D 1 38 ? -9.858 -12.661 1.653 1.00 69.80 59 ILE D CA 1
ATOM 2505 C C . ILE D 1 38 ? -10.342 -12.614 0.194 1.00 67.55 59 ILE D C 1
ATOM 2506 O O . ILE D 1 38 ? -10.795 -11.572 -0.278 1.00 68.18 59 ILE D O 1
ATOM 2511 N N . PHE D 1 39 ? -10.327 -13.762 -0.490 1.00 67.12 60 PHE D N 1
ATOM 2512 C CA . PHE D 1 39 ? -10.859 -13.880 -1.856 1.00 64.07 60 PHE D CA 1
ATOM 2513 C C . PHE D 1 39 ? -12.374 -13.966 -1.945 1.00 62.05 60 PHE D C 1
ATOM 2514 O O . PHE D 1 39 ? -12.967 -14.818 -1.350 1.00 65.44 60 PHE D O 1
ATOM 2522 N N . LYS D 1 40 ? -12.994 -13.093 -2.718 1.00 62.44 61 LYS D N 1
ATOM 2523 C CA . LYS D 1 40 ? -14.418 -13.195 -2.969 1.00 68.45 61 LYS D CA 1
ATOM 2524 C C . LYS D 1 40 ? -14.856 -14.592 -3.473 1.00 70.63 61 LYS D C 1
ATOM 2525 O O . LYS D 1 40 ? -15.926 -15.065 -3.107 1.00 80.25 61 LYS D O 1
ATOM 2527 N N . LEU D 1 41 ? -14.063 -15.229 -4.328 1.00 68.99 62 LEU D N 1
ATOM 2528 C CA . LEU D 1 41 ? -14.459 -16.502 -4.952 1.00 62.03 62 LEU D CA 1
ATOM 2529 C C . LEU D 1 41 ? -13.451 -17.574 -4.621 1.00 58.02 62 LEU D C 1
ATOM 2530 O O . LEU D 1 41 ? -12.266 -17.324 -4.601 1.00 49.47 62 LEU D O 1
ATOM 2535 N N . LYS D 1 42 ? -13.955 -18.768 -4.347 1.00 60.47 63 LYS D N 1
ATOM 2536 C CA . LYS D 1 42 ? -13.136 -19.895 -3.928 1.00 61.32 63 LYS D CA 1
ATOM 2537 C C . LYS D 1 42 ? -12.628 -20.648 -5.178 1.00 57.17 63 LYS D C 1
ATOM 2538 O O . LYS D 1 42 ? -11.619 -21.329 -5.124 1.00 51.55 63 LYS D O 1
ATOM 2540 N N . GLU D 1 43 ? -13.338 -20.496 -6.294 1.00 56.30 64 GLU D N 1
ATOM 2541 C CA . GLU D 1 43 ? -12.921 -21.003 -7.588 1.00 57.72 64 GLU D CA 1
ATOM 2542 C C . GLU D 1 43 ? -13.192 -19.901 -8.603 1.00 55.13 64 GLU D C 1
ATOM 2543 O O . GLU D 1 43 ? -14.280 -19.333 -8.598 1.00 48.29 64 GLU D O 1
ATOM 2549 N N . SER D 1 44 ? -12.215 -19.610 -9.475 1.00 51.13 65 SER D N 1
ATOM 2550 C CA . SER D 1 44 ? -12.418 -18.614 -10.505 1.00 47.25 65 SER D CA 1
ATOM 2551 C C . SER D 1 44 ? -11.564 -18.882 -11.721 1.00 45.67 65 SER D C 1
ATOM 2552 O O . SER D 1 44 ? -10.572 -19.590 -11.648 1.00 42.80 65 SER D O 1
ATOM 2555 N N . THR D 1 45 ? -12.007 -18.352 -12.862 1.00 42.85 66 THR D N 1
ATOM 2556 C CA . THR D 1 45 ? -11.211 -18.338 -14.070 1.00 43.45 66 THR D CA 1
ATOM 2557 C C . THR D 1 45 ? -11.176 -16.941 -14.633 1.00 42.60 66 THR D C 1
ATOM 2558 O O . THR D 1 45 ? -12.205 -16.288 -14.693 1.00 45.96 66 THR D O 1
ATOM 2562 N N . VAL D 1 46 ? -10.005 -16.491 -15.082 1.00 41.98 67 VAL D N 1
ATOM 2563 C CA . VAL D 1 46 ? -9.929 -15.245 -15.859 1.00 38.99 67 VAL D CA 1
ATOM 2564 C C . VAL D 1 46 ? -8.992 -15.440 -17.001 1.00 38.93 67 VAL D C 1
ATOM 2565 O O . VAL D 1 46 ? -8.203 -16.381 -17.031 1.00 39.92 67 VAL D O 1
ATOM 2569 N N . ARG D 1 47 ? -9.098 -14.538 -17.955 1.00 41.41 68 ARG D N 1
ATOM 2570 C CA . ARG D 1 47 ? -8.235 -14.527 -19.103 1.00 41.95 68 ARG D CA 1
ATOM 2571 C C . ARG D 1 47 ? -7.363 -13.272 -19.034 1.00 38.94 68 ARG D C 1
ATOM 2572 O O . ARG D 1 47 ? -7.871 -12.155 -18.973 1.00 40.50 68 ARG D O 1
ATOM 2580 N N . ARG D 1 48 ? -6.056 -13.453 -19.106 1.00 36.13 69 ARG D N 1
ATOM 2581 C CA . ARG D 1 48 ? -5.131 -12.339 -18.965 1.00 32.45 69 ARG D CA 1
ATOM 2582 C C . ARG D 1 48 ? -4.084 -12.351 -20.042 1.00 31.51 69 ARG D C 1
ATOM 2583 O O . ARG D 1 48 ? -3.656 -13.394 -20.513 1.00 30.17 69 ARG D O 1
ATOM 2591 N N . ARG D 1 49 ? -3.630 -11.171 -20.405 1.00 32.10 70 ARG D N 1
ATOM 2592 C CA . ARG D 1 49 ? -2.473 -11.039 -21.304 1.00 30.76 70 ARG D CA 1
ATOM 2593 C C . ARG D 1 49 ? -1.190 -10.850 -20.562 1.00 29.04 70 ARG D C 1
ATOM 2594 O O . ARG D 1 49 ? -1.180 -10.556 -19.357 1.00 28.78 70 ARG D O 1
ATOM 2602 N N . TYR D 1 50 ? -0.098 -11.034 -21.264 1.00 28.69 71 TYR D N 1
ATOM 2603 C CA . TYR D 1 50 ? 1.204 -10.744 -20.648 1.00 30.50 71 TYR D CA 1
ATOM 2604 C C . TYR D 1 50 ? 1.194 -9.367 -20.054 1.00 29.28 71 TYR D C 1
ATOM 2605 O O . TYR D 1 50 ? 1.674 -9.145 -18.957 1.00 32.40 71 TYR D O 1
ATOM 2614 N N . SER D 1 51 ? 0.614 -8.410 -20.756 1.00 30.64 72 SER D N 1
ATOM 2615 C CA . SER D 1 51 ? 0.689 -7.028 -20.301 1.00 31.31 72 SER D CA 1
ATOM 2616 C C . SER D 1 51 ? -0.096 -6.745 -19.008 1.00 31.37 72 SER D C 1
ATOM 2617 O O . SER D 1 51 ? 0.189 -5.743 -18.329 1.00 33.62 72 SER D O 1
ATOM 2620 N N . ASP D 1 52 ? -1.078 -7.594 -18.688 1.00 29.74 73 ASP D N 1
ATOM 2621 C CA . ASP D 1 52 ? -1.753 -7.510 -17.406 1.00 30.92 73 ASP D CA 1
ATOM 2622 C C . ASP D 1 52 ? -0.817 -7.942 -16.253 1.00 31.02 73 ASP D C 1
ATOM 2623 O O . ASP D 1 52 ? -0.965 -7.489 -15.119 1.00 31.46 73 ASP D O 1
ATOM 2628 N N . PHE D 1 53 ? 0.152 -8.795 -16.541 1.00 31.49 74 PHE D N 1
ATOM 2629 C CA . PHE D 1 53 ? 1.175 -9.143 -15.540 1.00 31.92 74 PHE D CA 1
ATOM 2630 C C . PHE D 1 53 ? 2.129 -7.963 -15.331 1.00 31.10 74 PHE D C 1
ATOM 2631 O O . PHE D 1 53 ? 2.450 -7.623 -14.212 1.00 29.65 74 PHE D O 1
ATOM 2639 N N . GLU D 1 54 ? 2.573 -7.354 -16.413 1.00 31.44 75 GLU D N 1
ATOM 2640 C CA . GLU D 1 54 ? 3.335 -6.087 -16.320 1.00 30.30 75 GLU D CA 1
ATOM 2641 C C . GLU D 1 54 ? 2.569 -5.046 -15.525 1.00 30.59 75 GLU D C 1
ATOM 2642 O O . GLU D 1 54 ? 3.103 -4.428 -14.627 1.00 32.95 75 GLU D O 1
ATOM 2648 N N . TRP D 1 55 ? 1.267 -4.903 -15.790 1.00 32.58 76 TRP D N 1
ATOM 2649 C CA . TRP D 1 55 ? 0.434 -3.926 -15.065 1.00 30.72 76 TRP D CA 1
ATOM 2650 C C . TRP D 1 55 ? 0.347 -4.256 -13.601 1.00 31.55 76 TRP D C 1
ATOM 2651 O O . TRP D 1 55 ? 0.472 -3.368 -12.770 1.00 32.89 76 TRP D O 1
ATOM 2662 N N . LEU D 1 56 ? 0.148 -5.529 -13.258 1.00 29.96 77 LEU D N 1
ATOM 2663 C CA . LEU D 1 56 ? 0.060 -5.919 -11.859 1.00 29.11 77 LEU D CA 1
ATOM 2664 C C . LEU D 1 56 ? 1.340 -5.574 -11.145 1.00 29.39 77 LEU D C 1
ATOM 2665 O O . LEU D 1 56 ? 1.300 -5.024 -10.013 1.00 31.32 77 LEU D O 1
ATOM 2670 N N . ARG D 1 57 ? 2.480 -5.862 -11.769 1.00 27.68 78 ARG D N 1
ATOM 2671 C CA . ARG D 1 57 ? 3.773 -5.566 -11.141 1.00 27.71 78 ARG D CA 1
ATOM 2672 C C . ARG D 1 57 ? 3.954 -4.064 -10.864 1.00 27.84 78 ARG D C 1
ATOM 2673 O O . ARG D 1 57 ? 4.416 -3.667 -9.800 1.00 30.01 78 ARG D O 1
ATOM 2681 N N . SER D 1 58 ? 3.553 -3.218 -11.789 1.00 28.05 79 SER D N 1
ATOM 2682 C CA . SER D 1 58 ? 3.593 -1.758 -11.562 1.00 28.45 79 SER D CA 1
ATOM 2683 C C . SER D 1 58 ? 2.625 -1.248 -10.529 1.00 31.50 79 SER D C 1
ATOM 2684 O O . SER D 1 58 ? 2.994 -0.375 -9.777 1.00 35.36 79 SER D O 1
ATOM 2687 N N . GLU D 1 59 ? 1.387 -1.756 -10.484 1.00 33.05 80 GLU D N 1
ATOM 2688 C CA . GLU D 1 59 ? 0.486 -1.360 -9.429 1.00 34.35 80 GLU D CA 1
ATOM 2689 C C . GLU D 1 59 ? 1.080 -1.715 -8.081 1.00 32.90 80 GLU D C 1
ATOM 2690 O O . GLU D 1 59 ? 1.110 -0.883 -7.180 1.00 28.90 80 GLU D O 1
ATOM 2696 N N . LEU D 1 60 ? 1.567 -2.946 -7.949 1.00 32.21 81 LEU D N 1
ATOM 2697 C CA . LEU D 1 60 ? 2.133 -3.366 -6.684 1.00 33.07 81 LEU D CA 1
ATOM 2698 C C . LEU D 1 60 ? 3.323 -2.513 -6.281 1.00 36.18 81 LEU D C 1
ATOM 2699 O O . LEU D 1 60 ? 3.475 -2.228 -5.088 1.00 37.23 81 LEU D O 1
ATOM 2704 N N . GLU D 1 61 ? 4.151 -2.075 -7.233 1.00 36.00 82 GLU D N 1
ATOM 2705 C CA . GLU D 1 61 ? 5.322 -1.249 -6.873 1.00 38.59 82 GLU D CA 1
ATOM 2706 C C . GLU D 1 61 ? 4.885 0.137 -6.472 1.00 42.32 82 GLU D C 1
ATOM 2707 O O . GLU D 1 61 ? 5.558 0.794 -5.701 1.00 45.07 82 GLU D O 1
ATOM 2713 N N . ARG D 1 62 ? 3.745 0.577 -6.980 1.00 43.07 83 ARG D N 1
ATOM 2714 C CA . ARG D 1 62 ? 3.253 1.863 -6.617 1.00 42.28 83 ARG D CA 1
ATOM 2715 C C . ARG D 1 62 ? 2.630 1.866 -5.232 1.00 44.72 83 ARG D C 1
ATOM 2716 O O . ARG D 1 62 ? 2.791 2.827 -4.510 1.00 46.65 83 ARG D O 1
ATOM 2724 N N . GLU D 1 63 ? 1.901 0.820 -4.879 1.00 45.50 84 GLU D N 1
ATOM 2725 C CA . GLU D 1 63 ? 0.957 0.861 -3.763 1.00 49.07 84 GLU D CA 1
ATOM 2726 C C . GLU D 1 63 ? 1.354 -0.039 -2.604 1.00 47.37 84 GLU D C 1
ATOM 2727 O O . GLU D 1 63 ? 0.624 -0.140 -1.633 1.00 53.92 84 GLU D O 1
ATOM 2733 N N . SER D 1 64 ? 2.462 -0.729 -2.704 1.00 45.08 85 SER D N 1
ATOM 2734 C CA . SER D 1 64 ? 2.789 -1.713 -1.698 1.00 45.92 85 SER D CA 1
ATOM 2735 C C . SER D 1 64 ? 4.293 -1.788 -1.561 1.00 45.76 85 SER D C 1
ATOM 2736 O O . SER D 1 64 ? 5.018 -1.091 -2.256 1.00 50.57 85 SER D O 1
ATOM 2739 N N . LYS D 1 65 ? 4.747 -2.599 -0.620 1.00 49.60 86 LYS D N 1
ATOM 2740 C CA . LYS D 1 65 ? 6.184 -2.778 -0.343 1.00 53.64 86 LYS D CA 1
ATOM 2741 C C . LYS D 1 65 ? 6.655 -4.099 -0.898 1.00 51.94 86 LYS D C 1
ATOM 2742 O O . LYS D 1 65 ? 7.806 -4.443 -0.759 1.00 58.85 86 LYS D O 1
ATOM 2748 N N . VAL D 1 66 ? 5.753 -4.822 -1.540 1.00 51.56 87 VAL D N 1
ATOM 2749 C CA . VAL D 1 66 ? 6.089 -6.100 -2.140 1.00 48.43 87 VAL D CA 1
ATOM 2750 C C . VAL D 1 66 ? 7.254 -5.927 -3.110 1.00 46.93 87 VAL D C 1
ATOM 2751 O O . VAL D 1 66 ? 7.259 -4.993 -3.907 1.00 47.74 87 VAL D O 1
ATOM 2755 N N . VAL D 1 67 ? 8.237 -6.815 -3.017 1.00 46.59 88 VAL D N 1
ATOM 2756 C CA . VAL D 1 67 ? 9.263 -6.947 -4.040 1.00 47.53 88 VAL D CA 1
ATOM 2757 C C . VAL D 1 67 ? 8.795 -8.033 -5.001 1.00 45.66 88 VAL D C 1
ATOM 2758 O O . VAL D 1 67 ? 8.576 -9.177 -4.627 1.00 48.69 88 VAL D O 1
ATOM 2762 N N . VAL D 1 68 ? 8.562 -7.634 -6.236 1.00 42.81 89 VAL D N 1
ATOM 2763 C CA . VAL D 1 68 ? 7.824 -8.451 -7.182 1.00 39.22 89 VAL D CA 1
ATOM 2764 C C . VAL D 1 68 ? 8.807 -9.396 -7.855 1.00 39.35 89 VAL D C 1
ATOM 2765 O O . VAL D 1 68 ? 9.887 -8.976 -8.266 1.00 37.56 89 VAL D O 1
ATOM 2769 N N . PRO D 1 69 ? 8.455 -10.684 -7.961 1.00 39.28 90 PRO D N 1
ATOM 2770 C CA . PRO D 1 69 ? 9.400 -11.573 -8.629 1.00 40.54 90 PRO D CA 1
ATOM 2771 C C . PRO D 1 69 ? 9.524 -11.258 -10.103 1.00 39.43 90 PRO D C 1
ATOM 2772 O O . PRO D 1 69 ? 8.709 -10.544 -10.642 1.00 40.40 90 PRO D O 1
ATOM 2776 N N . PRO D 1 70 ? 10.525 -11.808 -10.750 1.00 39.52 91 PRO D N 1
ATOM 2777 C CA . PRO D 1 70 ? 10.702 -11.529 -12.155 1.00 39.33 91 PRO D CA 1
ATOM 2778 C C . PRO D 1 70 ? 9.578 -12.033 -13.014 1.00 40.96 91 PRO D C 1
ATOM 2779 O O . PRO D 1 70 ? 8.897 -13.001 -12.660 1.00 42.96 91 PRO D O 1
ATOM 2783 N N . LEU D 1 71 ? 9.428 -11.424 -14.181 1.00 39.62 92 LEU D N 1
ATOM 2784 C CA . LEU D 1 71 ? 8.595 -11.962 -15.237 1.00 34.86 92 LEU D CA 1
ATOM 2785 C C . LEU D 1 71 ? 9.524 -12.522 -16.273 1.00 34.78 92 LEU D C 1
ATOM 2786 O O . LEU D 1 71 ? 10.637 -12.052 -16.418 1.00 35.00 92 LEU D O 1
ATOM 2791 N N . PRO D 1 72 ? 9.055 -13.505 -17.035 1.00 37.72 93 PRO D N 1
ATOM 2792 C CA . PRO D 1 72 ? 9.964 -14.284 -17.898 1.00 38.19 93 PRO D CA 1
ATOM 2793 C C . PRO D 1 72 ? 10.428 -13.625 -19.163 1.00 41.01 93 PRO D C 1
ATOM 2794 O O . PRO D 1 72 ? 11.459 -14.036 -19.695 1.00 47.90 93 PRO D O 1
ATOM 2798 N N . GLY D 1 73 ? 9.681 -12.658 -19.692 1.00 40.72 94 GLY D N 1
ATOM 2799 C CA . GLY D 1 73 ? 10.055 -12.013 -20.962 1.00 42.96 94 GLY D CA 1
ATOM 2800 C C . GLY D 1 73 ? 8.970 -12.206 -21.990 1.00 47.75 94 GLY D C 1
ATOM 2801 O O . GLY D 1 73 ? 8.421 -13.285 -22.058 1.00 50.03 94 GLY D O 1
ATOM 2802 N N . LYS D 1 74 ? 8.598 -11.141 -22.729 1.00 52.65 95 LYS D N 1
ATOM 2803 C CA . LYS D 1 74 ? 7.474 -11.177 -23.709 1.00 54.32 95 LYS D CA 1
ATOM 2804 C C . LYS D 1 74 ? 7.950 -11.858 -24.971 1.00 61.50 95 LYS D C 1
ATOM 2805 O O . LYS D 1 74 ? 9.149 -12.104 -25.124 1.00 59.73 95 LYS D O 1
ATOM 2807 N N . ALA D 1 75 ? 6.979 -12.179 -25.840 1.00 80.02 96 ALA D N 1
ATOM 2808 C CA . ALA D 1 75 ? 7.145 -12.850 -27.172 1.00 84.25 96 ALA D CA 1
ATOM 2809 C C . ALA D 1 75 ? 8.581 -13.202 -27.641 1.00 78.38 96 ALA D C 1
ATOM 2810 O O . ALA D 1 75 ? 9.343 -12.344 -28.086 1.00 73.70 96 ALA D O 1
ATOM 2812 N N . PHE D 1 93 ? 9.478 -21.954 -26.898 1.00 89.14 114 PHE D N 1
ATOM 2813 C CA . PHE D 1 93 ? 9.415 -20.788 -26.015 1.00 88.22 114 PHE D CA 1
ATOM 2814 C C . PHE D 1 93 ? 8.200 -20.716 -25.089 1.00 81.73 114 PHE D C 1
ATOM 2815 O O . PHE D 1 93 ? 8.336 -20.265 -23.951 1.00 78.92 114 PHE D O 1
ATOM 2817 N N . ILE D 1 94 ? 7.023 -21.115 -25.572 1.00 75.05 115 ILE D N 1
ATOM 2818 C CA . ILE D 1 94 ? 5.781 -20.844 -24.839 1.00 78.81 115 ILE D CA 1
ATOM 2819 C C . ILE D 1 94 ? 5.653 -21.540 -23.493 1.00 75.63 115 ILE D C 1
ATOM 2820 O O . ILE D 1 94 ? 5.007 -21.002 -22.605 1.00 74.48 115 ILE D O 1
ATOM 2825 N N . GLU D 1 95 ? 6.230 -22.725 -23.332 1.00 74.58 116 GLU D N 1
ATOM 2826 C CA . GLU D 1 95 ? 6.013 -23.462 -22.085 1.00 78.92 116 GLU D CA 1
ATOM 2827 C C . GLU D 1 95 ? 6.889 -22.915 -20.970 1.00 76.62 116 GLU D C 1
ATOM 2828 O O . GLU D 1 95 ? 6.457 -22.871 -19.824 1.00 72.74 116 GLU D O 1
ATOM 2834 N N . GLU D 1 96 ? 8.112 -22.509 -21.306 1.00 71.07 117 GLU D N 1
ATOM 2835 C CA . GLU D 1 96 ? 8.987 -21.814 -20.367 1.00 72.81 117 GLU D CA 1
ATOM 2836 C C . GLU D 1 96 ? 8.313 -20.522 -19.842 1.00 66.82 117 GLU D C 1
ATOM 2837 O O . GLU D 1 96 ? 8.396 -20.191 -18.649 1.00 54.28 117 GLU D O 1
ATOM 2843 N N . ARG D 1 97 ? 7.623 -19.832 -20.755 1.00 63.99 118 ARG D N 1
ATOM 2844 C CA . ARG D 1 97 ? 6.943 -18.577 -20.471 1.00 54.88 118 ARG D CA 1
ATOM 2845 C C . ARG D 1 97 ? 5.785 -18.830 -19.528 1.00 54.24 118 ARG D C 1
ATOM 2846 O O . ARG D 1 97 ? 5.658 -18.155 -18.515 1.00 53.23 118 ARG D O 1
ATOM 2854 N N . LYS D 1 98 ? 4.947 -19.812 -19.847 1.00 50.54 119 LYS D N 1
ATOM 2855 C CA . LYS D 1 98 ? 3.834 -20.179 -18.985 1.00 51.53 119 LYS D CA 1
ATOM 2856 C C . LYS D 1 98 ? 4.326 -20.535 -17.576 1.00 48.25 119 LYS D C 1
ATOM 2857 O O . LYS D 1 98 ? 3.748 -20.119 -16.575 1.00 46.46 119 LYS D O 1
ATOM 2862 N N . GLN D 1 99 ? 5.401 -21.302 -17.488 1.00 49.32 120 GLN D N 1
ATOM 2863 C CA . GLN D 1 99 ? 5.930 -21.715 -16.172 1.00 50.29 120 GLN D CA 1
ATOM 2864 C C . GLN D 1 99 ? 6.412 -20.523 -15.400 1.00 47.44 120 GLN D C 1
ATOM 2865 O O . GLN D 1 99 ? 6.344 -20.531 -14.193 1.00 50.39 120 GLN D O 1
ATOM 2867 N N . GLY D 1 100 ? 6.960 -19.531 -16.103 1.00 44.49 121 GLY D N 1
ATOM 2868 C CA . GLY D 1 100 ? 7.473 -18.337 -15.459 1.00 38.86 121 GLY D CA 1
ATOM 2869 C C . GLY D 1 100 ? 6.326 -17.514 -14.929 1.00 37.54 121 GLY D C 1
ATOM 2870 O O . GLY D 1 100 ? 6.382 -16.989 -13.809 1.00 38.72 121 GLY D O 1
ATOM 2871 N N . LEU D 1 101 ? 5.280 -17.404 -15.739 1.00 33.80 122 LEU D N 1
ATOM 2872 C CA . LEU D 1 101 ? 4.090 -16.679 -15.356 1.00 34.70 122 LEU D CA 1
ATOM 2873 C C . LEU D 1 101 ? 3.419 -17.344 -14.151 1.00 36.68 122 LEU D C 1
ATOM 2874 O O . LEU D 1 101 ? 2.952 -16.646 -13.237 1.00 37.22 122 LEU D O 1
ATOM 2879 N N . GLU D 1 102 ? 3.421 -18.668 -14.117 1.00 36.83 123 GLU D N 1
ATOM 2880 C CA . GLU D 1 102 ? 2.835 -19.375 -13.016 1.00 40.82 123 GLU D CA 1
ATOM 2881 C C . GLU D 1 102 ? 3.611 -19.235 -11.727 1.00 40.44 123 GLU D C 1
ATOM 2882 O O . GLU D 1 102 ? 2.999 -19.103 -10.666 1.00 41.58 123 GLU D O 1
ATOM 2888 N N . GLN D 1 103 ? 4.939 -19.295 -11.781 1.00 43.45 124 GLN D N 1
ATOM 2889 C CA . GLN D 1 103 ? 5.782 -19.041 -10.596 1.00 46.94 124 GLN D CA 1
ATOM 2890 C C . GLN D 1 103 ? 5.530 -17.636 -10.053 1.00 46.62 124 GLN D C 1
ATOM 2891 O O . GLN D 1 103 ? 5.302 -17.430 -8.844 1.00 52.64 124 GLN D O 1
ATOM 2897 N N . PHE D 1 104 ? 5.547 -16.677 -10.967 1.00 39.36 125 PHE D N 1
ATOM 2898 C CA . PHE D 1 104 ? 5.330 -15.297 -10.635 1.00 37.27 125 PHE D CA 1
ATOM 2899 C C . PHE D 1 104 ? 4.045 -15.115 -9.872 1.00 35.46 125 PHE D C 1
ATOM 2900 O O . PHE D 1 104 ? 4.068 -14.616 -8.750 1.00 36.02 125 PHE D O 1
ATOM 2908 N N . ILE D 1 105 ? 2.932 -15.518 -10.464 1.00 33.22 126 ILE D N 1
ATOM 2909 C CA . ILE D 1 105 ? 1.648 -15.250 -9.832 1.00 34.68 126 ILE D CA 1
ATOM 2910 C C . ILE D 1 105 ? 1.388 -16.072 -8.552 1.00 36.00 126 ILE D C 1
ATOM 2911 O O . ILE D 1 105 ? 0.732 -15.584 -7.645 1.00 38.95 126 ILE D O 1
ATOM 2916 N N . ASN D 1 106 ? 1.968 -17.253 -8.413 1.00 36.52 127 ASN D N 1
ATOM 2917 C CA . ASN D 1 106 ? 1.920 -17.931 -7.113 1.00 38.27 127 ASN D CA 1
ATOM 2918 C C . ASN D 1 106 ? 2.716 -17.246 -6.014 1.00 39.35 127 ASN D C 1
ATOM 2919 O O . ASN D 1 106 ? 2.259 -17.172 -4.885 1.00 42.37 127 ASN D O 1
ATOM 2924 N N . LYS D 1 107 ? 3.905 -16.753 -6.312 1.00 41.41 128 LYS D N 1
ATOM 2925 C CA . LYS D 1 107 ? 4.694 -16.065 -5.279 1.00 42.90 128 LYS D CA 1
ATOM 2926 C C . LYS D 1 107 ? 3.980 -14.791 -4.860 1.00 40.72 128 LYS D C 1
ATOM 2927 O O . LYS D 1 107 ? 3.813 -14.538 -3.685 1.00 40.95 128 LYS D O 1
ATOM 2933 N N . VAL D 1 108 ? 3.597 -13.979 -5.826 1.00 37.59 129 VAL D N 1
ATOM 2934 C CA . VAL D 1 108 ? 2.913 -12.733 -5.507 1.00 38.02 129 VAL D CA 1
ATOM 2935 C C . VAL D 1 108 ? 1.670 -12.978 -4.701 1.00 38.37 129 VAL D C 1
ATOM 2936 O O . VAL D 1 108 ? 1.506 -12.402 -3.635 1.00 42.52 129 VAL D O 1
ATOM 2940 N N . ALA D 1 109 ? 0.811 -13.873 -5.173 1.00 38.84 130 ALA D N 1
ATOM 2941 C CA . ALA D 1 109 ? -0.466 -14.123 -4.477 1.00 37.90 130 ALA D CA 1
ATOM 2942 C C . ALA D 1 109 ? -0.249 -14.782 -3.133 1.00 38.35 130 ALA D C 1
ATOM 2943 O O . ALA D 1 109 ? -1.093 -14.681 -2.267 1.00 39.42 130 ALA D O 1
ATOM 2945 N N . GLY D 1 110 ? 0.887 -15.445 -2.962 1.00 39.80 131 GLY D N 1
ATOM 2946 C CA . GLY D 1 110 ? 1.264 -16.017 -1.678 1.00 43.23 131 GLY D CA 1
ATOM 2947 C C . GLY D 1 110 ? 1.710 -14.989 -0.662 1.00 48.55 131 GLY D C 1
ATOM 2948 O O . GLY D 1 110 ? 1.747 -15.266 0.530 1.00 54.92 131 GLY D O 1
ATOM 2949 N N . HIS D 1 111 ? 2.019 -13.778 -1.118 1.00 51.99 132 HIS D N 1
ATOM 2950 C CA . HIS D 1 111 ? 2.597 -12.752 -0.261 1.00 54.31 132 HIS D CA 1
ATOM 2951 C C . HIS D 1 111 ? 1.465 -12.026 0.464 1.00 56.49 132 HIS D C 1
ATOM 2952 O O . HIS D 1 111 ? 0.550 -11.494 -0.168 1.00 52.40 132 HIS D O 1
ATOM 2959 N N . PRO D 1 112 ? 1.500 -12.012 1.795 1.00 61.40 133 PRO D N 1
ATOM 2960 C CA . PRO D 1 112 ? 0.311 -11.482 2.504 1.00 66.68 133 PRO D CA 1
ATOM 2961 C C . PRO D 1 112 ? 0.105 -9.970 2.288 1.00 67.61 133 PRO D C 1
ATOM 2962 O O . PRO D 1 112 ? -1.032 -9.483 2.369 1.00 76.51 133 PRO D O 1
ATOM 2966 N N . LEU D 1 113 ? 1.185 -9.241 2.008 1.00 62.96 134 LEU D N 1
ATOM 2967 C CA . LEU D 1 113 ? 1.079 -7.850 1.567 1.00 59.87 134 LEU D CA 1
ATOM 2968 C C . LEU D 1 113 ? 0.373 -7.683 0.218 1.00 57.34 134 LEU D C 1
ATOM 2969 O O . LEU D 1 113 ? -0.414 -6.766 0.046 1.00 58.57 134 LEU D O 1
ATOM 2974 N N . ALA D 1 114 ? 0.649 -8.569 -0.740 1.00 56.50 135 ALA D N 1
ATOM 2975 C CA . ALA D 1 114 ? -0.013 -8.511 -2.050 1.00 48.12 135 ALA D CA 1
ATOM 2976 C C . ALA D 1 114 ? -1.477 -8.859 -1.908 1.00 47.69 135 ALA D C 1
ATOM 2977 O O . ALA D 1 114 ? -2.320 -8.325 -2.616 1.00 45.54 135 ALA D O 1
ATOM 2979 N N . GLN D 1 115 ? -1.776 -9.819 -1.033 1.00 50.68 136 GLN D N 1
ATOM 2980 C CA . GLN D 1 115 ? -3.154 -10.261 -0.779 1.00 53.41 136 GLN D CA 1
ATOM 2981 C C . GLN D 1 115 ? -4.057 -9.147 -0.291 1.00 58.46 136 GLN D C 1
ATOM 2982 O O . GLN D 1 115 ? -5.266 -9.186 -0.434 1.00 59.99 136 GLN D O 1
ATOM 2988 N N . ASN D 1 116 ? -3.456 -8.125 0.260 1.00 64.76 137 ASN D N 1
ATOM 2989 C CA . ASN D 1 116 ? -4.213 -7.022 0.762 1.00 70.75 137 ASN D CA 1
ATOM 2990 C C . ASN D 1 116 ? -4.512 -5.962 -0.293 1.00 70.48 137 ASN D C 1
ATOM 2991 O O . ASN D 1 116 ? -4.999 -4.894 0.069 1.00 79.32 137 ASN D O 1
ATOM 2996 N N . GLU D 1 117 ? -4.176 -6.209 -1.568 1.00 61.14 138 GLU D N 1
ATOM 2997 C CA . GLU D 1 117 ? -4.195 -5.142 -2.600 1.00 54.57 138 GLU D CA 1
ATOM 2998 C C . GLU D 1 117 ? -5.244 -5.351 -3.654 1.00 47.16 138 GLU D C 1
ATOM 2999 O O . GLU D 1 117 ? -5.369 -6.419 -4.203 1.00 46.10 138 GLU D O 1
ATOM 3005 N N . ARG D 1 118 ? -6.034 -4.319 -3.900 1.00 44.53 139 ARG D N 1
ATOM 3006 C CA . ARG D 1 118 ? -7.133 -4.387 -4.845 1.00 44.23 139 ARG D CA 1
ATOM 3007 C C . ARG D 1 118 ? -6.665 -4.868 -6.212 1.00 42.41 139 ARG D C 1
ATOM 3008 O O . ARG D 1 118 ? -7.377 -5.583 -6.891 1.00 46.43 139 ARG D O 1
ATOM 3010 N N . CYS D 1 119 ? -5.476 -4.443 -6.616 1.00 40.34 140 CYS D N 1
ATOM 3011 C CA . CYS D 1 119 ? -4.932 -4.770 -7.923 1.00 40.15 140 CYS D CA 1
ATOM 3012 C C . CYS D 1 119 ? -4.762 -6.277 -8.116 1.00 37.87 140 CYS D C 1
ATOM 3013 O O . CYS D 1 119 ? -5.010 -6.790 -9.205 1.00 34.85 140 CYS D O 1
ATOM 3016 N N . LEU D 1 120 ? -4.350 -6.978 -7.070 1.00 36.76 141 LEU D N 1
ATOM 3017 C CA . LEU D 1 120 ? -4.218 -8.429 -7.149 1.00 38.65 141 LEU D CA 1
ATOM 3018 C C . LEU D 1 120 ? -5.559 -9.114 -7.352 1.00 38.85 141 LEU D C 1
ATOM 3019 O O . LEU D 1 120 ? -5.682 -10.033 -8.148 1.00 38.44 141 LEU D O 1
ATOM 3024 N N . HIS D 1 121 ? -6.559 -8.667 -6.630 1.00 40.61 142 HIS D N 1
ATOM 3025 C CA . HIS D 1 121 ? -7.896 -9.234 -6.752 1.00 42.57 142 HIS D CA 1
ATOM 3026 C C . HIS D 1 121 ? -8.554 -8.901 -8.069 1.00 42.86 142 HIS D C 1
ATOM 3027 O O . HIS D 1 121 ? -9.269 -9.745 -8.616 1.00 44.10 142 HIS D O 1
ATOM 3034 N N . MET D 1 122 ? -8.308 -7.714 -8.611 1.00 43.00 143 MET D N 1
ATOM 3035 C CA . MET D 1 122 ? -8.795 -7.420 -9.957 1.00 46.18 143 MET D CA 1
ATOM 3036 C C . MET D 1 122 ? -8.120 -8.347 -10.971 1.00 42.82 143 MET D C 1
ATOM 3037 O O . MET D 1 122 ? -8.744 -8.849 -11.901 1.00 41.89 143 MET D O 1
ATOM 3042 N N . PHE D 1 123 ? -6.831 -8.567 -10.798 1.00 39.24 144 PHE D N 1
ATOM 3043 C CA . PHE D 1 123 ? -6.075 -9.348 -11.758 1.00 35.03 144 PHE D CA 1
ATOM 3044 C C . PHE D 1 123 ? -6.534 -10.781 -11.724 1.00 33.99 144 PHE D C 1
ATOM 3045 O O . PHE D 1 123 ? -6.748 -11.373 -12.770 1.00 31.45 144 PHE D O 1
ATOM 3053 N N . LEU D 1 124 ? -6.721 -11.321 -10.510 1.00 36.93 145 LEU D N 1
ATOM 3054 C CA . LEU D 1 124 ? -6.991 -12.747 -10.322 1.00 38.14 145 LEU D CA 1
ATOM 3055 C C . LEU D 1 124 ? -8.434 -13.126 -10.506 1.00 41.14 145 LEU D C 1
ATOM 3056 O O . LEU D 1 124 ? -8.728 -14.207 -10.974 1.00 46.13 145 LEU D O 1
ATOM 3061 N N . GLN D 1 125 ? -9.362 -12.252 -10.132 1.00 48.08 146 GLN D N 1
ATOM 3062 C CA . GLN D 1 125 ? -10.784 -12.633 -10.085 1.00 49.33 146 GLN D CA 1
ATOM 3063 C C . GLN D 1 125 ? -11.776 -11.682 -10.714 1.00 51.61 146 GLN D C 1
ATOM 3064 O O . GLN D 1 125 ? -12.949 -12.043 -10.852 1.00 59.88 146 GLN D O 1
ATOM 3070 N N . ASP D 1 126 ? -11.333 -10.498 -11.133 1.00 51.59 147 ASP D N 1
ATOM 3071 C CA . ASP D 1 126 ? -12.244 -9.444 -11.545 1.00 55.27 147 ASP D CA 1
ATOM 3072 C C . ASP D 1 126 ? -12.995 -8.905 -10.322 1.00 56.61 147 ASP D C 1
ATOM 3073 O O . ASP D 1 126 ? -14.010 -8.239 -10.469 1.00 54.33 147 ASP D O 1
ATOM 3078 N N . GLU D 1 127 ? -12.443 -9.126 -9.123 1.00 61.18 148 GLU D N 1
ATOM 3079 C CA . GLU D 1 127 ? -13.083 -8.709 -7.860 1.00 67.58 148 GLU D CA 1
ATOM 3080 C C . GLU D 1 127 ? -12.713 -7.282 -7.509 1.00 70.69 148 GLU D C 1
ATOM 3081 O O . GLU D 1 127 ? -11.545 -6.912 -7.607 1.00 72.59 148 GLU D O 1
ATOM 3083 N N . ILE D 1 128 ? -13.713 -6.488 -7.114 1.00 78.52 149 ILE D N 1
ATOM 3084 C CA . ILE D 1 128 ? -13.491 -5.135 -6.584 1.00 84.13 149 ILE D CA 1
ATOM 3085 C C . ILE D 1 128 ? -13.466 -5.209 -5.037 1.00 86.21 149 ILE D C 1
ATOM 3086 O O . ILE D 1 128 ? -14.384 -5.755 -4.423 1.00 84.79 149 ILE D O 1
ATOM 3088 N N . ILE D 1 129 ? -12.381 -4.701 -4.437 1.00 92.93 150 ILE D N 1
ATOM 3089 C CA . ILE D 1 129 ? -12.164 -4.665 -2.970 1.00 94.68 150 ILE D CA 1
ATOM 3090 C C . ILE D 1 129 ? -11.900 -6.066 -2.415 1.00 95.39 150 ILE D C 1
ATOM 3091 O O . ILE D 1 129 ? -10.788 -6.589 -2.509 1.00 86.24 150 ILE D O 1
#

InterPro domains:
  IPR001683 Phox homology [PF00787] (58-147)
  IPR001683 Phox homology [PS50195] (27-151)
  IPR001683 Phox homology [SM00312] (26-148)
  IPR036871 PX domain superfamily [G3DSA:3.30.1520.10] (22-161)
  IPR036871 PX domain superfamily [SSF64268] (24-147)
  IPR042137 Vertebrate SNX3, PX domain [cd07293] (28-150)
  IPR051074 Sorting Nexin [PTHR45963] (3-161)

Secondary structure (DSSP, 8-state):
----S--EEEEEE----GGG--EEEEEEE--TTSS-SEEEEEE-HHHHHHHHHHHHHH--PPPPP-------HHHHHHHHHHHHHHHHHHSHHHHT-HHHHHHHH--/--EEEEEE---GGG-EEEEEEEE--TTSS-SEEEEEEEHHHHHHHHHHHHHH--PPPPP-------HHHHHHHHHHHHHHHHHHHSHHHHT-HHHHHHHH--/--EEEEEE---GGG-EEEEEEEE--TTSS-SEEEEEEEHHHHHHHHHHHHHH--PPPPP------HHHHHHHHHHHHHHHHHSHHHHT-HHHHHHHH-/--EEEEEE---GGG-EEEEEEEE--TTSS-SEEEEEEEHHHHHHHHHHHHHH--PPPPP------HHHHHHHHHHHHHHHHHSHHHHT-HHHHHHHH----

B-factor: mean 51.64, std 18.01, range [20.41, 130.92]

Radius of gyration: 23.07 Å; Cα contacts (8 Å, |Δi|>4): 699; chains: 4; bounding box: 61×63×55 Å

GO terms:
  GO:0005737 cytoplasm (C, IDA)
  GO:0032009 early phagosome (C, IDA)
  GO:0005769 early endosome (C, IDA)
  GO:0010008 endosome membrane (C, IDA)
  GO:0030136 clathrin-coated vesicle (C, IDA)
  GO:0009617 response to bacterium (P, IDA)
  GO:0032266 phosphatidylinositol-3-phosphate binding (F, IDA)
  GO:0030904 retromer complex (C, IDA)
  GO:0022615 protein to membrane docking (P, IDA)
  GO:1905394 retromer complex binding (F, IDA)
  GO:0005769 early endosome (C, EXP)
  GO:0030111 regulation of Wnt signaling pathway (P, IMP)
  GO:0050765 negative regulation of phagocytosis (P, IMP)
  GO:0005515 protein binding (F, IPI)
  GO:0005829 cytosol (C, TAS)
  GO:0010008 endosome membrane (C, TAS)
  GO:0031901 early endosome membrane (C, IDA)
  GO:0005829 cytosol (C, IDA)
  GO:0042177 negative regulation of protein catabolic process (P, IDA)
  GO:0010324 membrane invagination (P, IDA)

Solvent-accessible surface area: 20006 Å² total; per-residue (Å²): 117,101,78,94,124,62,106,38,38,6,68,13,46,80,155,54,52,61,85,0,40,18,9,32,0,42,1,107,3,72,7,115,85,2,74,87,89,136,17,89,7,90,6,16,15,54,0,0,35,48,0,6,30,27,0,13,102,103,30,85,9,106,20,20,76,4,52,7,78,85,114,130,90,59,70,72,21,17,67,21,0,58,57,2,0,53,95,2,0,46,58,43,84,0,18,111,34,121,7,0,21,36,0,0,5,61,68,161,108,40,48,7,81,1,45,113,73,40,51,88,2,29,54,7,84,0,39,2,67,3,67,20,120,101,1,107,86,91,72,17,81,5,44,0,14,26,57,0,0,37,47,0,4,30,28,0,10,117,57,30,86,8,107,20,21,71,5,53,8,48,68,138,123,83,85,106,40,65,31,54,97,15,0,47,116,2,0,54,117,1,0,47,60,98,93,0,31,119,37,118,11,0,37,51,0,0,17,17,75,131,107,42,45,6,78,13,58,147,64,77,46,88,8,30,44,15,28,0,42,2,93,4,81,47,131,86,10,100,90,68,72,17,95,13,161,11,16,28,54,0,0,38,46,0,5,32,26,0,14,84,102,25,181,8,105,19,19,72,4,50,7,43,108,119,123,124,81,34,16,84,22,0,56,53,1,0,51,115,1,0,46,58,98,91,0,26,114,34,75,7,0,41,82,0,0,19,80,131,108,42,54,9,50,4,53,118,77,73,51,90,7,29,36,11,23,0,37,2,122,4,81,47,130,83,10,82,88,63,130,17,97,10,144,8,17,29,54,0,0,39,55,0,5,34,26,0,13,88,104,29,184,8,105,20,18,63,4,44,2,40,106,107,116,108,145,39,36,54,20,0,58,109,2,0,48,116,1,0,47,57,98,87,0,28,113,32,46,7,0,6,70,0,0,10,68,16,92,113